Protein AF-A0A956KQA7-F1 (afdb_monomer_lite)

pLDDT: mean 82.13, std 17.45, range [34.44, 98.25]

Secondary structure (DSSP, 8-state):
----HHHHHHHHHHHHHHHHHHHHTT-SS----EEEE------TTSTTTTSPPPPHHHHHHHHHHHHHHHHHTT-EEEE--HHHHHHHHHHHT--THHHHHHHHHHHHT---TTSTTT--HHHHHHHHHHTT--GGGGTSPPPTTSPPTTTTS---BPTTHHHHHHHHHTTTPPPPPSS--TT---S--SHHHHHH--S--B-TTT-BB---HHHHHHHHHHHHHTT--S--SHHHHHHHHHHHHHHHHHS-S--PPPHHHHTT-----SS-TT-HHHHHHHS--EEEEEEEEE-GGGGGS-HHHHHHHHHHHHHHTT-EE-B-SSSS--B-EEESPPPPTT--EEEEEEEEEEE-TTHHHHHTT---HHHHHHHHHHHHHHHHHHPPTTEEEEEEEEPPTTS----

Structure (mmCIF, N/CA/C/O backbone):
data_AF-A0A956KQA7-F1
#
_entry.id   AF-A0A956KQA7-F1
#
loop_
_atom_site.group_PDB
_atom_site.id
_atom_site.type_symbol
_atom_site.label_atom_id
_atom_site.label_alt_id
_atom_site.label_comp_id
_atom_site.label_asym_id
_atom_site.label_entity_id
_atom_site.label_seq_id
_atom_site.pdbx_PDB_ins_code
_atom_site.Cartn_x
_atom_site.Cartn_y
_atom_site.Cartn_z
_atom_site.occupancy
_atom_site.B_iso_or_equiv
_atom_site.auth_seq_id
_atom_site.auth_comp_id
_atom_site.auth_asym_id
_atom_site.auth_atom_id
_atom_site.pdbx_PDB_model_num
ATOM 1 N N . PRO A 1 1 ? -8.146 -4.423 17.901 1.00 72.56 1 PRO A N 1
ATOM 2 C CA . PRO A 1 1 ? -9.489 -4.375 18.532 1.00 72.56 1 PRO A CA 1
ATOM 3 C C . PRO A 1 1 ? -9.505 -4.727 20.029 1.00 72.56 1 PRO A C 1
ATOM 5 O O . PRO A 1 1 ? -10.454 -4.359 20.702 1.00 72.56 1 PRO A O 1
ATOM 8 N N . THR A 1 2 ? -8.500 -5.437 20.550 1.00 85.25 2 THR A N 1
ATOM 9 C CA . THR A 1 2 ? -8.372 -5.767 21.984 1.00 85.25 2 THR A CA 1
ATOM 10 C C . THR A 1 2 ? -7.302 -4.929 22.685 1.00 85.25 2 THR A C 1
ATOM 12 O O . THR A 1 2 ? -6.801 -5.341 23.723 1.00 85.25 2 THR A O 1
ATOM 15 N N . GLU A 1 3 ? -6.893 -3.809 22.084 1.00 87.94 3 GLU A N 1
ATOM 16 C CA . GLU A 1 3 ? -5.834 -2.971 22.646 1.00 87.94 3 GLU A CA 1
ATOM 17 C C . GLU A 1 3 ? -6.302 -2.288 23.933 1.00 87.94 3 GLU A C 1
ATOM 19 O O . GLU A 1 3 ? -7.449 -1.851 24.048 1.00 87.94 3 GLU A O 1
ATOM 24 N N . THR A 1 4 ? -5.388 -2.187 24.884 1.00 90.12 4 THR A N 1
ATOM 25 C CA . THR A 1 4 ? -5.541 -1.472 26.147 1.00 90.12 4 THR A CA 1
ATOM 26 C C . THR A 1 4 ? -4.781 -0.146 26.105 1.00 90.12 4 THR A C 1
ATOM 28 O O . THR A 1 4 ? -3.947 0.086 25.229 1.00 90.12 4 THR A O 1
ATOM 31 N N . ASP A 1 5 ? -5.021 0.735 27.078 1.00 88.81 5 ASP A N 1
ATOM 32 C CA . ASP A 1 5 ? -4.252 1.982 27.200 1.00 88.81 5 ASP A CA 1
ATOM 33 C C . ASP A 1 5 ? -2.749 1.724 27.403 1.00 88.81 5 ASP A C 1
ATOM 35 O O . ASP A 1 5 ? -1.920 2.520 26.956 1.00 88.81 5 ASP A O 1
ATOM 39 N N . GLU A 1 6 ? -2.389 0.598 28.031 1.00 91.94 6 GLU A N 1
ATOM 40 C CA . GLU A 1 6 ? -1.001 0.157 28.184 1.00 91.94 6 GLU A CA 1
ATOM 41 C C . GLU A 1 6 ? -0.377 -0.212 26.833 1.00 91.94 6 GLU A C 1
ATOM 43 O O . GLU A 1 6 ? 0.731 0.238 26.537 1.00 91.94 6 GLU A O 1
ATOM 48 N N . ASP A 1 7 ? -1.108 -0.927 25.972 1.00 91.00 7 ASP A N 1
ATOM 49 C CA . ASP A 1 7 ? -0.652 -1.245 24.612 1.00 91.00 7 ASP A CA 1
ATOM 50 C C . ASP A 1 7 ? -0.412 0.033 23.799 1.00 91.00 7 ASP A C 1
ATOM 52 O O . ASP A 1 7 ? 0.628 0.193 23.150 1.00 91.00 7 ASP A O 1
ATOM 56 N N . VAL A 1 8 ? -1.346 0.989 23.881 1.00 91.94 8 VAL A N 1
ATOM 57 C CA . VAL A 1 8 ? -1.236 2.283 23.193 1.00 91.94 8 VAL A CA 1
ATOM 58 C C . VAL A 1 8 ? -0.026 3.067 23.717 1.00 91.94 8 VAL A C 1
ATOM 60 O O . VAL A 1 8 ? 0.767 3.593 22.931 1.00 91.94 8 VAL A O 1
ATOM 63 N N . ALA A 1 9 ? 0.174 3.116 25.036 1.00 92.69 9 ALA A N 1
ATOM 64 C CA . ALA A 1 9 ? 1.347 3.733 25.653 1.00 92.69 9 ALA A CA 1
ATOM 65 C C . ALA A 1 9 ? 2.661 3.048 25.219 1.00 92.69 9 ALA A C 1
ATOM 67 O O . ALA A 1 9 ? 3.662 3.724 24.933 1.00 92.69 9 ALA A O 1
ATOM 68 N N . GLY A 1 10 ? 2.637 1.719 25.090 1.00 93.69 10 GLY A N 1
ATOM 69 C CA . GLY A 1 10 ? 3.745 0.874 24.646 1.00 93.69 10 GLY A CA 1
ATOM 70 C C . GLY A 1 10 ? 4.315 1.265 23.280 1.00 93.69 10 GLY A C 1
ATOM 71 O O . GLY A 1 10 ? 5.526 1.156 23.057 1.00 93.69 10 GLY A O 1
ATOM 72 N N . ILE A 1 11 ? 3.491 1.821 22.383 1.00 94.19 11 ILE A N 1
ATOM 73 C CA . ILE A 1 11 ? 3.926 2.306 21.062 1.00 94.19 11 ILE A CA 1
ATOM 74 C C . ILE A 1 11 ? 4.980 3.419 21.204 1.00 94.19 11 ILE A C 1
ATOM 76 O O . ILE A 1 11 ? 6.038 3.392 20.563 1.00 94.19 11 ILE A O 1
ATOM 80 N N . VAL A 1 12 ? 4.726 4.401 22.073 1.00 95.31 12 VAL A N 1
ATOM 81 C CA . VAL A 1 12 ? 5.659 5.515 22.305 1.00 95.31 12 VAL A CA 1
ATOM 82 C C . VAL A 1 12 ? 6.848 5.072 23.151 1.00 95.31 12 VAL A C 1
ATOM 84 O O . VAL A 1 12 ? 7.975 5.497 22.875 1.00 95.31 12 VAL A O 1
ATOM 87 N N . GLU A 1 13 ? 6.631 4.197 24.135 1.00 94.44 13 GLU A N 1
ATOM 88 C CA . GLU A 1 13 ? 7.722 3.617 24.926 1.00 94.44 13 GLU A CA 1
ATOM 89 C C . GLU A 1 13 ? 8.711 2.852 24.044 1.00 94.44 13 GLU A C 1
ATOM 91 O O . GLU A 1 13 ? 9.920 3.039 24.178 1.00 94.44 13 GLU A O 1
ATOM 96 N N . THR A 1 14 ? 8.231 2.112 23.044 1.00 94.06 14 THR A N 1
ATOM 97 C CA . THR A 1 14 ? 9.089 1.457 22.045 1.00 94.06 14 THR A CA 1
ATOM 98 C C . THR A 1 14 ? 9.957 2.471 21.301 1.00 94.06 14 THR A C 1
ATOM 100 O O . THR A 1 14 ? 11.177 2.311 21.211 1.00 94.06 14 THR A O 1
ATOM 103 N N . GLY A 1 15 ? 9.373 3.581 20.840 1.00 93.94 15 GLY A N 1
ATOM 104 C CA . GLY A 1 15 ? 10.137 4.670 20.226 1.00 93.94 15 GLY A CA 1
ATOM 105 C C . GLY A 1 15 ? 11.164 5.300 21.179 1.00 93.94 15 GLY A C 1
ATOM 106 O O . GLY A 1 15 ? 12.279 5.640 20.766 1.00 93.94 15 GLY A O 1
ATOM 107 N N . ARG A 1 16 ? 10.826 5.422 22.471 1.00 93.38 16 ARG A N 1
ATOM 108 C CA . ARG A 1 16 ? 11.732 5.927 23.513 1.00 93.38 16 ARG A CA 1
ATOM 109 C C . ARG A 1 16 ? 12.911 4.979 23.720 1.00 93.38 16 ARG A C 1
ATOM 111 O O . ARG A 1 16 ? 14.044 5.458 23.796 1.00 93.38 16 ARG A O 1
ATOM 118 N N . MET A 1 17 ? 12.658 3.672 23.762 1.00 90.88 17 MET A N 1
ATOM 119 C CA . MET A 1 17 ? 13.682 2.631 23.881 1.00 90.88 17 MET A CA 1
ATOM 120 C C . MET A 1 17 ? 14.633 2.646 22.683 1.00 90.88 17 MET A C 1
ATOM 122 O O . MET A 1 17 ? 15.841 2.771 22.875 1.00 90.88 17 MET A O 1
ATOM 126 N N . VAL A 1 18 ? 14.110 2.662 21.450 1.00 91.00 18 VAL A N 1
ATOM 127 C CA . VAL A 1 18 ? 14.924 2.751 20.218 1.00 91.00 18 VAL A CA 1
ATOM 128 C C . VAL A 1 18 ? 15.819 3.988 20.232 1.00 91.00 18 VAL A C 1
ATOM 130 O O . VAL A 1 18 ? 17.002 3.930 19.895 1.00 91.00 18 VAL A O 1
ATOM 133 N N . ARG A 1 19 ? 15.288 5.130 20.675 1.00 88.88 19 ARG A N 1
ATOM 134 C CA . ARG A 1 19 ? 16.097 6.341 20.823 1.00 88.88 19 ARG A CA 1
ATOM 135 C C . ARG A 1 19 ? 17.137 6.233 21.943 1.00 88.88 19 ARG A C 1
ATOM 137 O O . ARG A 1 19 ? 18.190 6.863 21.845 1.00 88.88 19 ARG A O 1
ATOM 144 N N . GLY A 1 20 ? 16.857 5.467 22.994 1.00 88.69 20 GLY A N 1
ATOM 145 C CA . GLY A 1 20 ? 17.795 5.145 24.070 1.00 88.69 20 GLY A CA 1
ATOM 146 C C . GLY A 1 20 ? 19.042 4.422 23.560 1.00 88.69 20 GLY A C 1
ATOM 147 O O . GLY A 1 20 ? 20.150 4.825 23.918 1.00 88.69 20 GLY A O 1
ATOM 148 N N . VAL A 1 21 ? 18.876 3.482 22.623 1.00 89.06 21 VAL A N 1
ATOM 149 C CA . VAL A 1 21 ? 19.984 2.731 21.999 1.00 89.06 21 VAL A CA 1
ATOM 150 C C . VAL A 1 21 ? 21.024 3.663 21.370 1.00 89.06 21 VAL A C 1
ATOM 152 O O . VAL A 1 21 ? 22.222 3.412 21.459 1.00 89.06 21 VAL A O 1
ATOM 155 N N . ALA A 1 22 ? 20.621 4.803 20.800 1.00 85.62 22 ALA A N 1
ATOM 156 C CA . ALA A 1 22 ? 21.569 5.778 20.250 1.00 85.62 22 ALA A CA 1
ATOM 157 C C . ALA A 1 22 ? 22.556 6.330 21.300 1.00 85.62 22 ALA A C 1
ATOM 159 O O . ALA A 1 22 ? 23.712 6.612 20.975 1.00 85.62 22 ALA A O 1
ATOM 160 N N . ARG A 1 23 ? 22.115 6.466 22.560 1.00 82.06 23 ARG A N 1
ATOM 161 C CA . ARG A 1 23 ? 22.979 6.883 23.678 1.00 82.06 23 ARG A CA 1
ATOM 162 C C . ARG A 1 23 ? 23.947 5.775 24.060 1.00 82.06 23 ARG A C 1
ATOM 164 O O . ARG A 1 23 ? 25.122 6.046 24.283 1.00 82.06 23 ARG A O 1
ATOM 171 N N . GLU A 1 24 ? 23.466 4.537 24.092 1.00 85.62 24 GLU A N 1
ATOM 172 C CA . GLU A 1 24 ? 24.292 3.359 24.357 1.00 85.62 24 GLU A CA 1
ATOM 173 C C . GLU A 1 24 ? 25.359 3.199 23.272 1.00 85.62 24 GLU A C 1
ATOM 175 O O . GLU A 1 24 ? 26.526 2.982 23.581 1.00 85.62 24 GLU A O 1
ATOM 180 N N . LEU A 1 25 ? 25.009 3.417 22.003 1.00 86.56 25 LEU A N 1
ATOM 181 C CA . LEU A 1 25 ? 25.938 3.431 20.870 1.00 86.56 25 LEU A CA 1
ATOM 182 C C . LEU A 1 25 ? 26.885 4.643 20.841 1.00 86.56 25 LEU A C 1
ATOM 184 O O . LEU A 1 25 ? 27.784 4.666 20.005 1.00 86.56 25 LEU A O 1
ATOM 188 N N . LYS A 1 26 ? 26.723 5.620 21.746 1.00 86.38 26 LYS A N 1
ATOM 189 C CA . LYS A 1 26 ? 27.524 6.855 21.813 1.00 86.38 26 LYS A CA 1
ATOM 190 C C . LYS A 1 26 ? 27.589 7.599 20.472 1.00 86.38 26 LYS A C 1
ATOM 192 O O . LYS A 1 26 ? 28.642 8.104 20.091 1.00 86.38 26 LYS A O 1
ATOM 197 N N . LEU A 1 27 ? 26.469 7.656 19.747 1.00 83.50 27 LEU A N 1
ATOM 198 C CA . LEU A 1 27 ? 26.408 8.389 18.483 1.00 83.50 27 LEU A CA 1
ATOM 199 C C . LEU A 1 27 ? 26.666 9.884 18.721 1.00 83.50 27 LEU A C 1
ATOM 201 O O . LEU A 1 27 ? 26.098 10.476 19.638 1.00 83.50 27 LEU A O 1
ATOM 205 N N . GLU A 1 28 ? 27.475 10.508 17.862 1.00 85.31 28 GLU A N 1
ATOM 206 C CA . GLU A 1 28 ? 27.793 11.945 17.946 1.00 85.31 28 GLU A CA 1
ATOM 207 C C . GLU A 1 28 ? 26.545 12.832 17.834 1.00 85.31 28 GLU A C 1
ATOM 209 O O . GLU A 1 28 ? 26.484 13.927 18.393 1.00 85.31 28 GLU A O 1
ATOM 214 N N . ARG A 1 29 ? 25.530 12.356 17.104 1.00 86.50 29 ARG A N 1
ATOM 215 C CA . ARG A 1 29 ? 24.245 13.030 16.929 1.00 86.50 29 ARG A CA 1
ATOM 216 C C . ARG A 1 29 ? 23.109 12.086 17.274 1.00 86.50 29 ARG A C 1
ATOM 218 O O . ARG A 1 29 ? 23.065 10.946 16.816 1.00 86.50 29 ARG A O 1
ATOM 225 N N . MET A 1 30 ? 22.151 12.598 18.042 1.00 85.12 30 MET A N 1
ATOM 226 C CA . MET A 1 30 ? 20.933 11.860 18.351 1.00 85.12 30 MET A CA 1
ATOM 227 C C . MET A 1 30 ? 20.052 11.756 17.100 1.00 85.12 30 MET A C 1
ATOM 229 O O . MET A 1 30 ? 19.680 12.797 16.552 1.00 85.12 30 MET A O 1
ATOM 233 N N . PRO A 1 31 ? 19.667 10.543 16.673 1.00 87.69 31 PRO A N 1
ATOM 234 C CA . PRO A 1 31 ? 18.764 10.380 15.549 1.00 87.69 31 PRO A CA 1
ATOM 235 C C . PRO A 1 31 ? 17.361 10.877 15.906 1.00 87.69 31 PRO A C 1
ATOM 237 O O . PRO A 1 31 ? 16.909 10.801 17.057 1.00 87.69 31 PRO A O 1
ATOM 240 N N . THR A 1 32 ? 16.652 11.363 14.891 1.00 89.88 32 THR A N 1
ATOM 241 C CA . THR A 1 32 ? 15.215 11.615 14.979 1.00 89.88 32 THR A CA 1
ATOM 242 C C . THR A 1 32 ? 14.483 10.293 14.800 1.00 89.88 32 THR A C 1
ATOM 244 O O . THR A 1 32 ? 14.528 9.694 13.731 1.00 89.88 32 THR A O 1
ATOM 247 N N . VAL A 1 33 ? 13.798 9.844 15.847 1.00 93.56 33 VAL A N 1
ATOM 248 C CA . VAL A 1 33 ? 12.936 8.659 15.798 1.00 93.56 33 VAL A CA 1
ATOM 249 C C . VAL A 1 33 ? 11.502 9.139 15.620 1.00 93.56 33 VAL A C 1
ATOM 251 O O . VAL A 1 33 ? 11.040 9.979 16.394 1.00 93.56 33 VAL A O 1
ATOM 254 N N . THR A 1 34 ? 10.826 8.646 14.582 1.00 96.12 34 THR A N 1
ATOM 255 C CA . THR A 1 34 ? 9.421 8.961 14.294 1.00 96.12 34 THR A CA 1
ATOM 256 C C . THR A 1 34 ? 8.577 7.712 14.477 1.00 96.12 34 THR A C 1
ATOM 258 O O . THR A 1 34 ? 8.804 6.714 13.799 1.00 96.12 34 THR A O 1
ATOM 261 N N . VAL A 1 35 ? 7.600 7.787 15.372 1.00 95.50 35 VAL A N 1
ATOM 262 C CA . VAL A 1 35 ? 6.591 6.753 15.586 1.00 95.50 35 VAL A CA 1
ATOM 263 C C . VAL A 1 35 ? 5.418 7.055 14.657 1.00 95.50 35 VAL A C 1
ATOM 265 O O . VAL A 1 35 ? 4.889 8.166 14.677 1.00 95.50 35 VAL A O 1
ATOM 268 N N . SER A 1 36 ? 5.051 6.102 13.800 1.00 95.69 36 SER A N 1
ATOM 269 C CA . SER A 1 36 ? 3.899 6.233 12.898 1.00 95.69 36 SER A CA 1
ATOM 270 C C . SER A 1 36 ? 2.793 5.309 13.388 1.00 95.69 36 SER A C 1
ATOM 272 O O . SER A 1 36 ? 3.038 4.115 13.540 1.00 95.69 36 SER A O 1
ATOM 274 N N . VAL A 1 37 ? 1.618 5.866 13.674 1.00 94.06 37 VAL A N 1
ATOM 275 C CA . VAL A 1 37 ? 0.476 5.147 14.250 1.00 94.06 37 VAL A CA 1
ATOM 276 C C . VAL A 1 37 ? -0.743 5.352 13.363 1.00 94.06 37 VAL A C 1
ATOM 278 O O . VAL A 1 37 ? -1.061 6.484 12.998 1.00 94.06 37 VAL A O 1
ATOM 281 N N . SER A 1 38 ? -1.438 4.262 13.052 1.00 92.75 38 SER A N 1
ATOM 282 C CA . SER A 1 38 ? -2.687 4.276 12.292 1.00 92.75 38 SER A CA 1
ATOM 283 C C . SER A 1 38 ? -3.819 3.716 13.141 1.00 92.75 38 SER A C 1
ATOM 285 O O . SER A 1 38 ? -3.620 2.768 13.899 1.00 92.75 38 SER A O 1
ATOM 287 N N . GLN A 1 39 ? -5.001 4.314 13.019 1.00 93.25 39 GLN A N 1
ATOM 288 C CA . GLN A 1 39 ? -6.212 3.849 13.679 1.00 93.25 39 GLN A CA 1
ATOM 289 C C . GLN A 1 39 ? -6.636 2.492 13.105 1.00 93.25 39 GLN A C 1
ATOM 291 O O . GLN A 1 39 ? -6.442 2.204 11.921 1.00 93.25 39 GLN A O 1
ATOM 296 N N . HIS A 1 40 ? -7.247 1.652 13.938 1.00 94.69 40 HIS A N 1
ATOM 297 C CA . HIS A 1 40 ? -7.801 0.392 13.465 1.00 94.69 40 HIS A CA 1
ATOM 298 C C . HIS A 1 40 ? -9.038 0.636 12.591 1.00 94.69 40 HIS A C 1
ATOM 300 O O . HIS A 1 40 ? -10.084 1.045 13.090 1.00 94.69 40 HIS A O 1
ATOM 306 N N . VAL A 1 41 ? -8.928 0.323 11.298 1.00 95.75 41 VAL A N 1
ATOM 307 C CA . VAL A 1 41 ? -10.048 0.322 10.351 1.00 95.75 41 VAL A CA 1
ATOM 308 C C . VAL A 1 41 ? -10.330 -1.120 9.913 1.00 95.75 41 VAL A C 1
ATOM 310 O O . VAL A 1 41 ? -9.508 -1.701 9.198 1.00 95.75 41 VAL A O 1
ATOM 313 N N . PRO A 1 42 ? -11.466 -1.727 10.308 1.00 94.75 42 PRO A N 1
ATOM 314 C CA . PRO A 1 42 ? -11.861 -3.058 9.855 1.00 94.75 42 PRO A CA 1
ATOM 315 C C . PRO A 1 42 ? -11.946 -3.135 8.325 1.00 94.75 42 PRO A C 1
ATOM 317 O O . PRO A 1 42 ? -12.671 -2.366 7.692 1.00 94.75 42 PRO A O 1
ATOM 320 N N . LYS A 1 43 ? -11.215 -4.077 7.718 1.00 94.19 43 LYS A N 1
ATOM 321 C CA . LYS A 1 43 ? -11.174 -4.255 6.259 1.00 94.19 43 LYS A CA 1
ATOM 322 C C . LYS A 1 43 ? -11.828 -5.565 5.818 1.00 94.19 43 LYS A C 1
ATOM 324 O O . LYS A 1 43 ? -11.605 -6.585 6.478 1.00 94.19 43 LYS A O 1
ATOM 329 N N . PRO A 1 44 ? -12.568 -5.571 4.695 1.00 93.19 44 PRO A N 1
ATOM 330 C CA . PRO A 1 44 ? -13.048 -6.785 4.047 1.00 93.19 44 PRO A CA 1
ATOM 331 C C . PRO A 1 44 ? -11.956 -7.830 3.871 1.00 93.19 44 PRO A C 1
ATOM 333 O O . PRO A 1 44 ? -10.808 -7.491 3.592 1.00 93.19 44 PRO A O 1
ATOM 336 N N . HIS A 1 45 ? -12.332 -9.103 3.995 1.00 89.81 45 HIS A N 1
ATOM 337 C CA . HIS A 1 45 ? -11.447 -10.244 3.747 1.00 89.81 45 HIS A CA 1
ATOM 338 C C . HIS A 1 45 ? -10.202 -10.290 4.647 1.00 89.81 45 HIS A C 1
ATOM 340 O O . HIS A 1 45 ? -9.215 -10.944 4.319 1.00 89.81 45 HIS A O 1
ATOM 346 N N . THR A 1 46 ? -10.264 -9.640 5.809 1.00 90.19 46 THR A N 1
ATOM 347 C CA . THR A 1 46 ? -9.251 -9.745 6.863 1.00 90.19 46 THR A CA 1
ATOM 348 C C . THR A 1 46 ? -9.831 -10.440 8.095 1.00 90.19 46 THR A C 1
ATOM 350 O O . THR A 1 46 ? -11.051 -10.410 8.293 1.00 90.19 46 THR A O 1
ATOM 353 N N . PRO A 1 47 ? -8.998 -11.030 8.972 1.00 90.62 47 PRO A N 1
ATOM 354 C CA . PRO A 1 47 ? -9.478 -11.616 10.224 1.00 90.62 47 PRO A CA 1
ATOM 355 C C . PRO A 1 47 ? -10.245 -10.617 11.104 1.00 90.62 47 PRO A C 1
ATOM 357 O O . PRO A 1 47 ? -11.134 -11.001 11.850 1.00 90.62 47 PRO A O 1
ATOM 360 N N . PHE A 1 48 ? -9.962 -9.318 10.988 1.00 94.00 48 PHE A N 1
ATOM 361 C CA . PHE A 1 48 ? -10.620 -8.275 11.778 1.00 94.00 48 PHE A CA 1
ATOM 362 C C . PHE A 1 48 ? -11.832 -7.634 11.090 1.00 94.00 48 PHE A C 1
ATOM 364 O O . PHE A 1 48 ? -12.358 -6.649 11.594 1.00 94.00 48 PHE A O 1
ATOM 371 N N . GLN A 1 49 ? -12.329 -8.188 9.980 1.00 94.19 49 GLN A N 1
ATOM 372 C CA . GLN A 1 49 ? -13.478 -7.630 9.249 1.00 94.19 49 GLN A CA 1
ATOM 373 C C . GLN A 1 49 ? -14.770 -7.515 10.086 1.00 94.19 49 GLN A C 1
ATOM 375 O O . GLN A 1 49 ? -15.642 -6.704 9.777 1.00 94.19 49 GLN A O 1
ATOM 380 N N . TRP A 1 50 ? -14.892 -8.321 11.148 1.00 95.31 50 TRP A N 1
ATOM 381 C CA . TRP A 1 50 ? -16.021 -8.296 12.085 1.00 95.31 50 TRP A CA 1
ATOM 382 C C . TRP A 1 50 ? -15.823 -7.349 13.268 1.00 95.31 50 TRP A C 1
ATOM 384 O O . TRP A 1 50 ? -16.781 -7.076 13.987 1.00 95.31 50 TRP A O 1
ATOM 394 N N . ALA A 1 51 ? -14.600 -6.873 13.498 1.00 95.69 51 ALA A N 1
ATOM 395 C CA . ALA A 1 51 ? -14.295 -6.042 14.649 1.00 95.69 51 ALA A CA 1
ATOM 396 C C . ALA A 1 51 ? -14.969 -4.667 14.539 1.00 95.69 51 ALA A C 1
ATOM 398 O O . ALA A 1 51 ? -15.229 -4.173 13.440 1.00 95.69 51 ALA A O 1
ATOM 399 N N . ALA A 1 52 ? -15.255 -4.055 15.685 1.00 95.62 52 ALA A N 1
ATOM 400 C CA . ALA A 1 52 ? -15.625 -2.650 15.726 1.00 95.62 52 ALA A CA 1
ATOM 401 C C . ALA A 1 52 ? -14.409 -1.758 15.441 1.00 95.62 52 ALA A C 1
ATOM 403 O O . ALA A 1 52 ? -13.263 -2.139 15.692 1.00 95.62 52 ALA A O 1
ATOM 404 N N . MET A 1 53 ? -14.694 -0.560 14.948 1.00 95.94 53 MET A N 1
ATOM 405 C CA . MET A 1 53 ? -13.809 0.585 15.098 1.00 95.94 53 MET A CA 1
ATOM 406 C C . MET A 1 53 ? -14.207 1.315 16.381 1.00 95.94 53 MET A C 1
ATOM 408 O O . MET A 1 53 ? -15.399 1.414 16.679 1.00 95.94 53 MET A O 1
ATOM 412 N N . ASP A 1 54 ? -13.224 1.819 17.119 1.00 95.00 54 ASP A N 1
ATOM 413 C CA . ASP A 1 54 ? -13.474 2.644 18.300 1.00 95.00 54 ASP A CA 1
ATOM 414 C C . ASP A 1 54 ? -14.243 3.920 17.941 1.00 95.00 54 ASP A C 1
ATOM 416 O O . ASP A 1 54 ? -14.251 4.370 16.788 1.00 95.00 54 ASP A O 1
ATOM 420 N N . SER A 1 55 ? -14.889 4.523 18.939 1.00 94.75 55 SER A N 1
ATOM 421 C CA . SER A 1 55 ? -15.571 5.797 18.736 1.00 94.75 55 SER A CA 1
ATOM 422 C C . SER A 1 55 ? -14.568 6.897 18.360 1.00 94.75 55 SER A C 1
ATOM 424 O O . SER A 1 55 ? -13.384 6.833 18.701 1.00 94.75 55 SER A O 1
ATOM 426 N N . MET A 1 56 ? -15.033 7.939 17.664 1.00 95.19 56 MET A N 1
ATOM 427 C CA . MET A 1 56 ? -14.164 9.079 17.348 1.00 95.19 56 MET A CA 1
ATOM 428 C C . MET A 1 56 ? -13.605 9.734 18.621 1.00 95.19 56 MET A C 1
ATOM 430 O O . MET A 1 56 ? -12.441 10.122 18.633 1.00 95.19 56 MET A O 1
ATOM 434 N N . GLU A 1 57 ? -14.388 9.788 19.703 1.00 96.00 57 GLU A N 1
ATOM 435 C CA . GLU A 1 57 ? -13.963 10.333 20.999 1.00 96.00 57 GLU A CA 1
ATOM 436 C C . GLU A 1 57 ? -12.824 9.515 21.631 1.00 96.00 57 GLU A C 1
ATOM 438 O O . GLU A 1 57 ? -11.814 10.081 22.070 1.00 96.00 57 GLU A O 1
ATOM 443 N N . ASP A 1 58 ? -12.937 8.185 21.617 1.00 94.56 58 ASP A N 1
ATOM 444 C CA . ASP A 1 58 ? -11.892 7.292 22.129 1.00 94.56 58 ASP A CA 1
ATOM 445 C C . ASP A 1 58 ? -10.607 7.429 21.302 1.00 94.56 58 ASP A C 1
ATOM 447 O O . ASP A 1 58 ? -9.508 7.564 21.848 1.00 94.56 58 ASP A O 1
ATOM 451 N N . LEU A 1 59 ? -10.735 7.468 19.971 1.00 95.19 59 LEU A N 1
ATOM 452 C CA . LEU A 1 59 ? -9.601 7.646 19.064 1.00 95.19 59 LEU A CA 1
ATOM 453 C C . LEU A 1 59 ? -8.916 9.002 19.269 1.00 95.19 59 LEU A C 1
ATOM 455 O O . LEU A 1 59 ? -7.686 9.067 19.328 1.00 95.19 59 LEU A O 1
ATOM 459 N N . GLU A 1 60 ? -9.675 10.087 19.418 1.00 95.62 60 GLU A N 1
ATOM 460 C CA . GLU A 1 60 ? -9.129 11.414 19.716 1.00 95.62 60 GLU A CA 1
ATOM 461 C C . GLU A 1 60 ? -8.394 11.444 21.062 1.00 95.62 60 GLU A C 1
ATOM 463 O O . GLU A 1 60 ? -7.326 12.062 21.177 1.00 95.62 60 GLU A O 1
ATOM 468 N N . THR A 1 61 ? -8.929 10.749 22.068 1.00 95.50 61 THR A N 1
ATOM 469 C CA . THR A 1 61 ? -8.314 10.608 23.393 1.00 95.50 61 THR A CA 1
ATOM 470 C C . THR A 1 61 ? -6.981 9.865 23.304 1.00 95.50 61 THR A C 1
ATOM 472 O O . THR A 1 61 ? -5.953 10.382 23.760 1.00 95.50 61 THR A O 1
ATOM 475 N N . LYS A 1 62 ? -6.950 8.718 22.617 1.00 95.25 62 LYS A N 1
ATOM 476 C CA . LYS A 1 62 ? -5.728 7.932 22.376 1.00 95.25 62 LYS A CA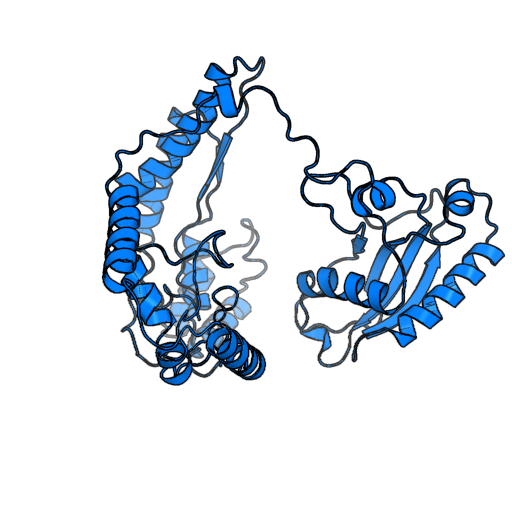 1
ATOM 477 C C . LYS A 1 62 ? -4.680 8.722 21.589 1.00 95.25 62 LYS A C 1
ATOM 479 O O . LYS A 1 62 ? -3.513 8.773 21.981 1.00 95.25 62 LYS A O 1
ATOM 484 N N . VAL A 1 63 ? -5.078 9.418 20.520 1.00 95.50 63 VAL A N 1
ATOM 485 C CA . VAL A 1 63 ? -4.175 10.271 19.722 1.00 95.50 63 VAL A CA 1
ATOM 486 C C . VAL A 1 63 ? -3.582 11.399 20.572 1.00 95.50 63 VAL A C 1
ATOM 488 O O . VAL A 1 63 ? -2.393 11.713 20.445 1.00 95.50 63 VAL A O 1
ATOM 491 N N . ARG A 1 64 ? -4.377 12.013 21.457 1.00 95.81 64 ARG A N 1
ATOM 492 C CA . ARG A 1 64 ? -3.904 13.054 22.382 1.00 95.81 64 ARG A CA 1
ATOM 493 C C . ARG A 1 64 ? -2.879 12.501 23.369 1.00 95.81 64 ARG A C 1
ATOM 495 O O . ARG A 1 64 ? -1.813 13.099 23.516 1.00 95.81 64 ARG A O 1
ATOM 502 N N . MET A 1 65 ? -3.162 11.342 23.964 1.00 95.56 65 MET A N 1
ATOM 503 C CA . MET A 1 65 ? -2.240 10.640 24.856 1.00 95.56 65 MET A CA 1
ATOM 504 C C . MET A 1 65 ? -0.900 10.355 24.161 1.00 95.56 65 MET A C 1
ATOM 506 O O . MET A 1 65 ? 0.153 10.761 24.658 1.00 95.56 65 MET A O 1
ATOM 510 N N . LEU A 1 66 ? -0.932 9.754 22.966 1.00 96.50 66 LEU A N 1
ATOM 511 C CA . LEU A 1 66 ? 0.263 9.464 22.166 1.00 96.50 66 LEU A CA 1
ATOM 512 C C . LEU A 1 66 ? 1.072 10.729 21.857 1.00 96.50 66 LEU A C 1
ATOM 514 O O . LEU A 1 66 ? 2.301 10.724 21.952 1.00 96.50 66 LEU A O 1
ATOM 518 N N . ARG A 1 67 ? 0.401 11.833 21.507 1.00 96.50 67 ARG A N 1
ATOM 519 C CA . ARG A 1 67 ? 1.052 13.115 21.196 1.00 96.50 67 ARG A CA 1
ATOM 520 C C . ARG A 1 67 ? 1.773 13.697 22.409 1.00 96.50 67 ARG A C 1
ATOM 522 O O . ARG A 1 67 ? 2.918 14.140 22.280 1.00 96.50 67 ARG A O 1
ATOM 529 N N . ASP A 1 68 ? 1.142 13.660 23.578 1.00 96.69 68 ASP A N 1
ATOM 530 C CA . ASP A 1 68 ? 1.741 14.142 24.823 1.00 96.69 68 ASP A CA 1
ATOM 531 C C . ASP A 1 68 ? 2.938 13.287 25.244 1.00 96.69 68 ASP A C 1
ATOM 533 O O . ASP A 1 68 ? 3.999 13.826 25.586 1.00 96.69 68 ASP A O 1
ATOM 537 N N . MET A 1 69 ? 2.811 11.962 25.160 1.00 96.75 69 MET A N 1
ATOM 538 C CA . MET A 1 69 ? 3.907 11.039 25.444 1.00 96.75 69 MET A CA 1
ATOM 539 C C . MET A 1 69 ? 5.073 11.231 24.466 1.00 96.75 69 MET A C 1
ATOM 541 O O . MET A 1 69 ? 6.219 11.381 24.898 1.00 96.75 69 MET A O 1
ATOM 545 N N . ALA A 1 70 ? 4.806 11.307 23.158 1.00 96.38 70 ALA A N 1
ATOM 546 C CA . ALA A 1 70 ? 5.835 11.483 22.134 1.00 96.38 70 ALA A CA 1
ATOM 547 C C . ALA A 1 70 ? 6.586 12.811 22.308 1.00 96.38 70 ALA A C 1
ATOM 549 O O . ALA A 1 70 ? 7.815 12.850 22.194 1.00 96.38 70 ALA A O 1
ATOM 550 N N . LYS A 1 71 ? 5.879 13.891 22.674 1.00 95.88 71 LYS A N 1
ATOM 551 C CA . LYS A 1 71 ? 6.487 15.190 22.996 1.00 95.88 71 LYS A CA 1
ATOM 552 C C . LYS A 1 71 ? 7.438 15.087 24.190 1.00 95.88 71 LYS A C 1
ATOM 554 O O . LYS A 1 71 ? 8.569 15.570 24.103 1.00 95.88 71 LYS A O 1
ATOM 559 N N . ARG A 1 72 ? 7.025 14.428 25.282 1.00 94.94 72 ARG A N 1
ATOM 560 C CA . ARG A 1 72 ? 7.876 14.197 26.470 1.00 94.94 72 ARG A CA 1
ATOM 561 C C . ARG A 1 72 ? 9.093 13.334 26.132 1.00 94.94 72 ARG A C 1
ATOM 563 O O . ARG A 1 72 ? 10.211 13.657 26.532 1.00 94.94 72 ARG A O 1
ATOM 570 N N . ALA A 1 73 ? 8.893 12.297 25.322 1.00 93.06 73 ALA A N 1
ATOM 571 C CA . ALA A 1 73 ? 9.947 11.420 24.825 1.00 93.06 73 ALA A CA 1
ATOM 572 C C . ALA A 1 73 ? 10.802 12.060 23.715 1.00 93.06 73 ALA A C 1
ATOM 574 O O . ALA A 1 73 ? 11.788 11.455 23.285 1.00 93.06 73 ALA A O 1
ATOM 575 N N . LYS A 1 74 ? 10.481 13.290 23.271 1.00 93.81 74 LYS A N 1
ATOM 576 C CA . LYS A 1 74 ? 11.155 14.022 22.184 1.00 93.81 74 LYS A CA 1
ATOM 577 C C . LYS A 1 74 ? 11.262 13.154 20.911 1.00 93.81 74 LYS A C 1
ATOM 579 O O . LYS A 1 74 ? 12.356 13.015 20.359 1.00 93.81 74 LYS A O 1
ATOM 584 N N . LEU A 1 75 ? 10.155 12.531 20.517 1.00 95.62 75 LEU A N 1
ATOM 585 C CA . LEU A 1 75 ? 9.996 11.713 19.312 1.00 95.62 75 LEU A CA 1
ATOM 586 C C . LEU A 1 75 ? 9.122 12.458 18.297 1.00 95.62 75 LEU A C 1
ATOM 588 O O . LEU A 1 75 ? 8.286 13.279 18.675 1.00 95.62 75 LEU A O 1
ATOM 592 N N . GLY A 1 76 ? 9.300 12.162 17.011 1.00 95.75 76 GLY A N 1
ATOM 593 C CA . GLY A 1 76 ? 8.304 12.510 16.001 1.00 95.75 76 GLY A CA 1
ATOM 594 C C . GLY A 1 76 ? 7.096 11.585 16.130 1.00 95.75 76 GLY A C 1
ATOM 595 O O . GLY A 1 76 ? 7.267 10.396 16.390 1.00 95.75 76 GLY A O 1
ATOM 596 N N . LEU A 1 77 ? 5.890 12.110 15.927 1.00 96.25 77 LEU A N 1
ATOM 597 C CA . LEU A 1 77 ? 4.666 11.315 15.852 1.00 96.25 77 LEU A CA 1
ATOM 598 C C . LEU A 1 77 ? 3.957 11.628 14.535 1.00 96.25 77 LEU A C 1
ATOM 600 O O . LEU A 1 77 ? 3.716 12.797 14.229 1.00 96.25 77 LEU A O 1
ATOM 604 N N . LYS A 1 78 ? 3.623 10.588 13.775 1.00 95.31 78 LYS A N 1
ATOM 605 C CA . LYS A 1 78 ? 2.762 10.667 12.593 1.00 95.31 78 LYS A CA 1
ATOM 606 C C . LYS A 1 78 ? 1.497 9.861 12.861 1.00 95.31 78 LYS A C 1
ATOM 608 O O . LYS A 1 78 ? 1.596 8.682 13.183 1.00 95.31 78 LYS A O 1
ATOM 613 N N . THR A 1 79 ? 0.340 10.499 12.735 1.00 93.19 79 THR A N 1
ATOM 614 C CA . THR A 1 79 ? -0.980 9.862 12.850 1.00 93.19 79 THR A CA 1
ATOM 615 C C . THR A 1 79 ? -1.875 10.343 11.717 1.00 93.19 79 THR A C 1
ATOM 617 O O . THR A 1 79 ? -1.619 11.410 11.155 1.00 93.19 79 THR A O 1
ATOM 620 N N . HIS A 1 80 ? -2.928 9.589 11.411 1.00 88.50 80 HIS A N 1
ATOM 621 C CA . HIS A 1 80 ? -3.966 10.026 10.476 1.00 88.50 80 HIS A CA 1
ATOM 622 C C . HIS A 1 80 ? -5.042 10.845 11.193 1.00 88.50 80 HIS A C 1
ATOM 624 O O . HIS A 1 80 ? -5.137 10.818 12.428 1.00 88.50 80 HIS A O 1
ATOM 630 N N . ASP A 1 81 ? -5.830 11.589 10.423 1.00 92.12 81 ASP A N 1
ATOM 631 C CA . ASP A 1 81 ? -7.007 12.280 10.935 1.00 92.12 81 ASP A CA 1
ATOM 632 C C . ASP A 1 81 ? -8.087 11.262 11.353 1.00 92.12 81 ASP A C 1
ATOM 634 O O . ASP A 1 81 ? -8.299 10.241 10.691 1.00 92.12 81 ASP A O 1
ATOM 638 N N . VAL A 1 82 ? -8.735 11.504 12.497 1.00 95.38 82 VAL A N 1
ATOM 639 C CA . VAL A 1 82 ? -9.732 10.577 13.061 1.00 95.38 82 VAL A CA 1
ATOM 640 C C . VAL A 1 82 ? -10.988 10.529 12.192 1.00 95.38 82 VAL A C 1
ATOM 642 O O . VAL A 1 82 ? -11.553 9.452 12.011 1.00 95.38 82 VAL A O 1
ATOM 645 N N . ARG A 1 83 ? -11.399 11.664 11.618 1.00 95.50 83 ARG A N 1
ATOM 646 C CA . ARG A 1 83 ? -12.610 11.781 10.798 1.00 95.50 83 ARG A CA 1
ATOM 647 C C . ARG A 1 83 ? -12.408 11.121 9.440 1.00 95.50 83 ARG A C 1
ATOM 649 O O . ARG A 1 83 ? -13.284 10.390 8.988 1.00 95.50 83 ARG A O 1
ATOM 656 N N . GLU A 1 84 ? -11.232 11.301 8.836 1.00 94.19 84 GLU A N 1
ATOM 657 C CA . GLU A 1 84 ? -10.844 10.569 7.621 1.00 94.19 84 GLU A CA 1
ATOM 658 C C . GLU A 1 84 ? -10.854 9.052 7.865 1.00 94.19 84 GLU A C 1
ATOM 660 O O . GLU A 1 84 ? -11.471 8.308 7.107 1.00 94.19 84 GLU A O 1
ATOM 665 N N . SER A 1 85 ? -10.241 8.593 8.964 1.00 94.94 85 SER A N 1
ATOM 666 C CA . SER A 1 85 ? -10.201 7.165 9.323 1.00 94.94 85 SER A CA 1
ATOM 667 C C . SER A 1 85 ? -11.600 6.597 9.583 1.00 94.94 85 SER A C 1
ATOM 669 O O . SER A 1 85 ? -11.894 5.449 9.245 1.00 94.94 85 SER A O 1
ATOM 671 N N . TRP A 1 86 ? -12.477 7.396 10.195 1.00 96.75 86 TRP A N 1
ATOM 672 C CA . TRP A 1 86 ? -13.869 7.029 10.426 1.00 96.75 86 TRP A CA 1
ATOM 673 C C . TRP A 1 86 ? -14.604 6.859 9.096 1.00 96.75 86 TRP A C 1
ATOM 675 O O . TRP A 1 86 ? -15.178 5.800 8.853 1.00 96.75 86 TRP A O 1
ATOM 685 N N . LEU A 1 87 ? -14.494 7.826 8.181 1.00 96.31 87 LEU A N 1
ATOM 686 C CA . LEU A 1 87 ? -15.082 7.735 6.842 1.00 96.31 87 LEU A CA 1
ATOM 687 C C . LEU A 1 87 ? -14.522 6.541 6.047 1.00 96.31 87 LEU A C 1
ATOM 689 O O . LEU A 1 87 ? -15.266 5.823 5.374 1.00 96.31 87 LEU A O 1
ATOM 693 N N . GLU A 1 88 ? -13.222 6.273 6.178 1.00 95.75 88 GLU A N 1
ATOM 694 C CA . GLU A 1 88 ? -12.563 5.105 5.596 1.00 95.75 88 GLU A CA 1
ATOM 695 C C . GLU A 1 88 ? -13.175 3.791 6.106 1.00 95.75 88 GLU A C 1
ATOM 697 O O . GLU A 1 88 ? -13.323 2.844 5.333 1.00 95.75 88 GLU A O 1
ATOM 702 N N . CYS A 1 89 ? -13.568 3.720 7.381 1.00 96.81 89 CYS A N 1
ATOM 703 C CA . CYS A 1 89 ? -14.251 2.561 7.956 1.00 96.81 89 CYS A CA 1
ATOM 704 C C . CYS A 1 89 ? -15.637 2.338 7.354 1.00 96.81 89 CYS A C 1
ATOM 706 O O . CYS A 1 89 ? -15.959 1.199 6.995 1.00 96.81 89 CYS A O 1
ATOM 708 N N . LEU A 1 90 ? -16.416 3.412 7.170 1.00 97.31 90 LEU A N 1
ATOM 709 C CA . LEU A 1 90 ? -17.720 3.335 6.511 1.00 97.31 90 LEU A CA 1
ATOM 710 C C . LEU A 1 90 ? -17.568 2.706 5.124 1.00 97.31 90 LEU A C 1
ATOM 712 O O . LEU A 1 90 ? -18.186 1.680 4.842 1.00 97.31 90 LEU A O 1
ATOM 716 N N . PHE A 1 91 ? -16.699 3.268 4.281 1.00 96.38 91 PHE A N 1
ATOM 717 C CA . PHE A 1 91 ? -16.527 2.793 2.907 1.00 96.38 91 PHE A CA 1
ATOM 718 C C . PHE A 1 91 ? -15.817 1.446 2.805 1.00 96.38 91 PHE A C 1
ATOM 720 O O . PHE A 1 91 ? -16.174 0.643 1.943 1.00 96.38 91 PHE A O 1
ATOM 727 N N . ALA A 1 92 ? -14.870 1.144 3.698 1.00 95.12 92 ALA A N 1
ATOM 728 C CA . ALA A 1 92 ? -14.254 -0.177 3.755 1.00 95.12 92 ALA A CA 1
ATOM 729 C C . ALA A 1 92 ? -15.297 -1.260 4.026 1.00 95.12 92 ALA A C 1
ATOM 731 O O . ALA A 1 92 ? -15.233 -2.326 3.423 1.00 95.12 92 ALA A O 1
ATOM 732 N N . ARG A 1 93 ? -16.276 -0.984 4.894 1.00 95.19 93 ARG A N 1
ATOM 733 C CA . ARG A 1 93 ? -17.363 -1.918 5.208 1.00 95.19 93 ARG A CA 1
ATOM 734 C C . ARG A 1 93 ? -18.663 -1.638 4.456 1.00 95.19 93 ARG A C 1
ATOM 736 O O . ARG A 1 93 ? -19.717 -2.159 4.829 1.00 95.19 93 ARG A O 1
ATOM 743 N N . GLY A 1 94 ? -18.586 -0.835 3.403 1.00 93.75 94 GLY A N 1
ATOM 744 C CA . GLY A 1 94 ? -19.746 -0.310 2.713 1.00 93.75 94 GLY A CA 1
ATOM 745 C C . GLY A 1 94 ? -20.598 -1.377 2.044 1.00 93.75 94 GLY A C 1
ATOM 746 O O . GLY A 1 94 ? -20.103 -2.378 1.523 1.00 93.75 94 GLY A O 1
ATOM 747 N N . ASP A 1 95 ? -21.904 -1.130 2.028 1.00 93.88 95 ASP A N 1
ATOM 748 C CA . ASP A 1 95 ? -22.846 -1.830 1.163 1.00 93.88 95 ASP A CA 1
ATOM 749 C C . ASP A 1 95 ? -23.382 -0.882 0.078 1.00 93.88 95 ASP A C 1
ATOM 751 O O . ASP A 1 95 ? -22.942 0.263 -0.042 1.00 93.88 95 ASP A O 1
ATOM 755 N N . ARG A 1 96 ? -24.330 -1.355 -0.741 1.00 94.38 96 ARG A N 1
ATOM 756 C CA . ARG A 1 96 ? -24.889 -0.569 -1.854 1.00 94.38 96 ARG A CA 1
ATOM 757 C C . ARG A 1 96 ? -25.435 0.802 -1.431 1.00 94.38 96 ARG A C 1
ATOM 759 O O . ARG A 1 96 ? -25.400 1.711 -2.248 1.00 94.38 96 ARG A O 1
ATOM 766 N N . ARG A 1 97 ? -25.886 0.971 -0.182 1.00 96.00 97 ARG A N 1
ATOM 767 C CA . ARG A 1 97 ? -26.429 2.239 0.335 1.00 96.00 97 ARG A CA 1
ATOM 768 C C . ARG A 1 97 ? -25.383 3.347 0.384 1.00 96.00 97 ARG A C 1
ATOM 770 O O . ARG A 1 97 ? -25.715 4.502 0.153 1.00 96.00 97 ARG A O 1
ATOM 777 N N . LEU A 1 98 ? -24.117 3.010 0.647 1.00 97.50 98 LEU A N 1
ATOM 778 C CA . LEU A 1 98 ? -23.043 4.007 0.621 1.00 97.50 98 LEU A CA 1
ATOM 779 C C . LEU A 1 98 ? -22.725 4.498 -0.795 1.00 97.50 98 LEU A C 1
ATOM 781 O O . LEU A 1 98 ? -22.078 5.531 -0.934 1.00 97.50 98 LEU A O 1
ATOM 785 N N . GLY A 1 99 ? -23.209 3.814 -1.838 1.00 96.88 99 GLY A N 1
ATOM 786 C CA . GLY A 1 99 ? -23.171 4.336 -3.203 1.00 96.88 99 GLY A CA 1
ATOM 787 C C . GLY A 1 99 ? -23.960 5.640 -3.337 1.00 96.88 99 GLY A C 1
ATOM 788 O O . GLY A 1 99 ? -23.433 6.613 -3.871 1.00 96.88 99 GLY A O 1
ATOM 789 N N . ASP A 1 100 ? -25.171 5.686 -2.775 1.00 97.75 100 ASP A N 1
ATOM 790 C CA . ASP A 1 100 ? -26.019 6.885 -2.796 1.00 97.75 100 ASP A CA 1
ATOM 791 C C . ASP A 1 100 ? -25.403 8.019 -1.961 1.00 97.75 100 ASP A C 1
ATOM 793 O O . ASP A 1 100 ? -25.423 9.176 -2.376 1.00 97.75 100 ASP A O 1
ATOM 797 N N . VAL A 1 101 ? -24.790 7.684 -0.817 1.00 98.19 101 VAL A N 1
ATOM 798 C CA . VAL A 1 101 ? -24.069 8.645 0.039 1.00 98.19 101 VAL A CA 1
ATOM 799 C C . VAL A 1 101 ? -22.874 9.245 -0.702 1.00 98.19 101 VAL A C 1
ATOM 801 O O . VAL A 1 101 ? -22.700 10.462 -0.709 1.00 98.19 101 VAL A O 1
ATOM 804 N N . LEU A 1 102 ? -22.071 8.406 -1.365 1.00 97.00 102 LEU A N 1
ATOM 805 C CA . LEU A 1 102 ? -20.926 8.848 -2.161 1.00 97.00 102 LEU A CA 1
ATOM 806 C C . LEU A 1 102 ? -21.362 9.789 -3.287 1.00 97.00 102 LEU A C 1
ATOM 808 O O . LEU A 1 102 ? -20.747 10.834 -3.499 1.00 97.00 102 LEU A O 1
ATOM 812 N N . GLU A 1 103 ? -22.435 9.439 -3.998 1.00 97.56 103 GLU A N 1
ATOM 813 C CA . GLU A 1 103 ? -22.987 10.292 -5.045 1.00 97.56 103 GLU A CA 1
ATOM 814 C C . GLU A 1 103 ? -23.532 11.613 -4.480 1.00 97.56 103 GLU A C 1
ATOM 816 O O . GLU A 1 103 ? -23.298 12.672 -5.068 1.00 97.56 103 GLU A O 1
ATOM 821 N N . ALA A 1 104 ? -24.232 11.581 -3.344 1.00 97.88 104 ALA A N 1
ATOM 822 C CA . ALA A 1 104 ? -24.769 12.771 -2.695 1.00 97.88 104 ALA A CA 1
ATOM 823 C C . ALA A 1 104 ? -23.655 13.731 -2.251 1.00 97.88 104 ALA A C 1
ATOM 825 O O . ALA A 1 104 ? -23.712 14.911 -2.606 1.00 97.88 104 ALA A O 1
ATOM 826 N N . ALA A 1 105 ? -22.618 13.230 -1.571 1.00 97.44 105 ALA A N 1
ATOM 827 C CA . ALA A 1 105 ? -21.448 14.015 -1.169 1.00 97.44 105 ALA A CA 1
ATOM 828 C C . ALA A 1 105 ? -20.719 14.594 -2.393 1.00 97.44 105 ALA A C 1
ATOM 830 O O . ALA A 1 105 ? -20.408 15.788 -2.447 1.00 97.44 105 ALA A O 1
ATOM 831 N N . TYR A 1 106 ? -20.539 13.787 -3.447 1.00 96.50 106 TYR A N 1
ATOM 832 C CA . TYR A 1 106 ? -19.975 14.256 -4.711 1.00 96.50 106 TYR A CA 1
ATOM 833 C C . TYR A 1 106 ? -20.823 15.384 -5.325 1.00 96.50 106 TYR A C 1
ATOM 835 O O . TYR A 1 106 ? -20.294 16.411 -5.753 1.00 96.50 106 TYR A O 1
ATOM 843 N N . ARG A 1 107 ? -22.148 15.257 -5.375 1.00 96.81 107 ARG A N 1
ATOM 844 C CA . ARG A 1 107 ? -23.014 16.322 -5.909 1.00 96.81 107 ARG A CA 1
ATOM 845 C C . ARG A 1 107 ? -23.020 17.575 -5.027 1.00 96.81 107 ARG A C 1
ATOM 847 O O . ARG A 1 107 ? -23.216 18.663 -5.559 1.00 96.81 107 ARG A O 1
ATOM 854 N N . ALA A 1 108 ? -22.785 17.426 -3.725 1.00 96.19 108 ALA A N 1
ATOM 855 C CA . ALA A 1 108 ? -22.689 18.527 -2.769 1.00 96.19 108 ALA A CA 1
ATOM 856 C C . ALA A 1 108 ? -21.336 19.263 -2.809 1.00 96.19 108 ALA A C 1
ATOM 858 O O . ALA A 1 108 ? -21.247 20.391 -2.341 1.00 96.19 108 ALA A O 1
ATOM 859 N N . GLY A 1 109 ? -20.311 18.667 -3.429 1.00 95.56 109 GLY A N 1
ATOM 860 C CA . GLY A 1 109 ? -19.032 19.330 -3.698 1.00 95.56 109 GLY A CA 1
ATOM 861 C C . GLY A 1 109 ? -17.793 18.613 -3.166 1.00 95.56 109 GLY A C 1
ATOM 862 O O . GLY A 1 109 ? -16.695 19.078 -3.456 1.00 95.56 109 GLY A O 1
ATOM 863 N N . ALA A 1 110 ? -17.935 17.475 -2.475 1.00 94.44 110 ALA A N 1
ATOM 864 C CA . ALA A 1 110 ? -16.802 16.718 -1.932 1.00 94.44 110 ALA A CA 1
ATOM 865 C C . ALA A 1 110 ? -15.841 16.282 -3.055 1.00 94.44 110 ALA A C 1
ATOM 867 O O . ALA A 1 110 ? -16.206 15.510 -3.950 1.00 94.44 110 ALA A O 1
ATOM 868 N N . ARG A 1 111 ? -14.631 16.843 -3.085 1.00 92.00 111 ARG A N 1
ATOM 869 C CA . ARG A 1 111 ? -13.597 16.581 -4.099 1.00 92.00 111 ARG A CA 1
ATOM 870 C C . ARG A 1 111 ? -12.238 16.640 -3.433 1.00 92.00 111 ARG A C 1
ATOM 872 O O . ARG A 1 111 ? -11.993 17.520 -2.623 1.00 92.00 111 ARG A O 1
ATOM 879 N N . PHE A 1 112 ? -11.327 15.781 -3.885 1.00 88.62 112 PHE A N 1
ATOM 880 C CA . PHE A 1 112 ? -9.940 15.770 -3.414 1.00 88.62 112 PHE A CA 1
ATOM 881 C C . PHE A 1 112 ? -9.810 15.585 -1.890 1.00 88.62 112 PHE A C 1
ATOM 883 O O . PHE A 1 112 ? -8.833 16.040 -1.311 1.00 88.62 112 PHE A O 1
ATOM 890 N N . ASP A 1 113 ? -10.734 14.849 -1.260 1.00 87.06 113 ASP A N 1
ATOM 891 C CA . ASP A 1 113 ? -10.767 14.596 0.194 1.00 87.06 113 ASP A CA 1
ATOM 892 C C . ASP A 1 113 ? -9.512 13.902 0.756 1.00 87.06 113 ASP A C 1
ATOM 894 O O . ASP A 1 113 ? -9.307 13.872 1.961 1.00 87.06 113 ASP A O 1
ATOM 898 N N . GLY A 1 114 ? -8.639 13.359 -0.101 1.00 82.56 114 GLY A N 1
ATOM 899 C CA . GLY A 1 114 ? -7.327 12.857 0.322 1.00 82.56 114 GLY A CA 1
ATOM 900 C C . GLY A 1 114 ? -6.312 13.960 0.649 1.00 82.56 114 GLY A C 1
ATOM 901 O O . GLY A 1 114 ? -5.198 13.654 1.075 1.00 82.56 114 GLY A O 1
ATOM 902 N N . TRP A 1 115 ? -6.638 15.226 0.379 1.00 85.44 115 TRP A N 1
ATOM 903 C CA . TRP A 1 115 ? -5.819 16.390 0.706 1.00 85.44 115 TRP A CA 1
ATOM 904 C C . TRP A 1 115 ? -6.508 17.164 1.821 1.00 85.44 115 TRP A C 1
ATOM 906 O O . TRP A 1 115 ? -7.661 17.576 1.689 1.00 85.44 115 TRP A O 1
ATOM 916 N N . LYS A 1 116 ? -5.782 17.389 2.916 1.00 83.38 116 LYS A N 1
ATOM 917 C CA . LYS A 1 116 ? -6.334 17.946 4.154 1.00 83.38 116 LYS A CA 1
ATOM 918 C C . LYS A 1 116 ? -7.030 19.297 3.955 1.00 83.38 116 LYS A C 1
ATOM 920 O O . LYS A 1 116 ? -7.977 19.608 4.664 1.00 83.38 116 LYS A O 1
ATOM 925 N N . GLU A 1 117 ? -6.562 20.109 3.011 1.00 87.88 117 GLU A N 1
ATOM 926 C CA . GLU A 1 117 ? -7.121 21.431 2.706 1.00 87.88 117 GLU A CA 1
ATOM 927 C C . GLU A 1 117 ? -8.476 21.372 1.982 1.00 87.88 117 GLU A C 1
ATOM 929 O O . GLU A 1 117 ? -9.166 22.387 1.900 1.00 87.88 117 GLU A O 1
ATOM 934 N N . HIS A 1 118 ? -8.842 20.208 1.443 1.00 90.12 118 HIS A N 1
ATOM 935 C CA . HIS A 1 118 ? -10.071 19.988 0.682 1.00 90.12 118 HIS A CA 1
ATOM 936 C C . HIS A 1 118 ? -1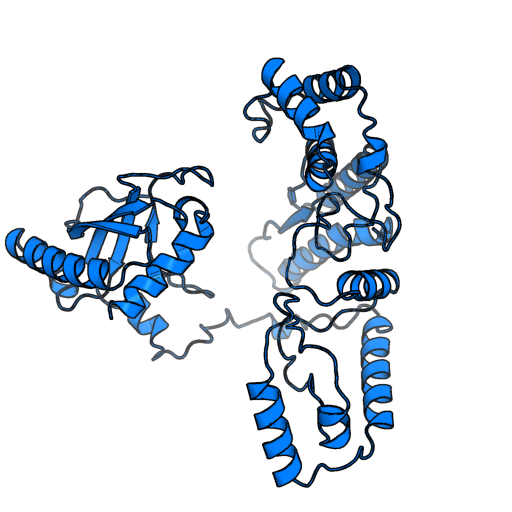1.077 19.083 1.394 1.00 90.12 118 HIS A C 1
ATOM 938 O O . HIS A 1 118 ? -12.238 19.060 0.997 1.00 90.12 118 HIS A O 1
ATOM 944 N N . PHE A 1 119 ? -10.649 18.359 2.430 1.00 93.75 119 PHE A N 1
ATOM 945 C CA . PHE A 1 119 ? -11.525 17.483 3.192 1.00 93.75 119 PHE A CA 1
ATOM 946 C C . PHE A 1 119 ? -12.553 18.286 4.000 1.00 93.75 119 PHE A C 1
ATOM 948 O O . PHE A 1 119 ? -12.199 19.028 4.920 1.00 93.75 119 PHE A O 1
ATOM 955 N N . ASP A 1 120 ? -13.831 18.099 3.671 1.00 94.00 120 ASP A N 1
ATOM 956 C CA . ASP A 1 120 ? -14.963 18.701 4.376 1.00 94.00 120 ASP A CA 1
ATOM 957 C C . ASP A 1 120 ? -15.844 17.604 4.975 1.00 94.00 120 ASP A C 1
ATOM 959 O O . ASP A 1 120 ? -16.606 16.930 4.282 1.00 94.00 120 ASP A O 1
ATOM 963 N N . PHE A 1 121 ? -15.714 17.413 6.287 1.00 95.56 121 PHE A N 1
ATOM 964 C CA . PHE A 1 121 ? -16.421 16.363 7.010 1.00 95.56 121 PHE A CA 1
ATOM 965 C C . PHE A 1 121 ? -17.938 16.589 7.071 1.00 95.56 121 PHE A C 1
ATOM 967 O O . PHE A 1 121 ? -18.692 15.617 7.058 1.00 95.56 121 PHE A O 1
ATOM 974 N N . GLU A 1 122 ? -18.393 17.844 7.089 1.00 96.62 122 GLU A N 1
ATOM 975 C CA . GLU A 1 122 ? -19.819 18.167 7.219 1.00 96.62 122 GLU A CA 1
ATOM 976 C C . GLU A 1 122 ? -20.591 17.738 5.966 1.00 96.62 122 GLU A C 1
ATOM 978 O O . GLU A 1 122 ? -21.671 17.162 6.077 1.00 96.62 122 GLU A O 1
ATOM 983 N N . LEU A 1 123 ? -19.988 17.873 4.775 1.00 96.38 123 LEU A N 1
ATOM 984 C CA . LEU A 1 123 ? -20.578 17.367 3.527 1.00 96.38 123 LEU A CA 1
ATOM 985 C C . LEU A 1 123 ? -20.884 15.863 3.581 1.00 96.38 123 LEU A C 1
ATOM 987 O O . LEU A 1 123 ? -21.856 15.403 2.975 1.00 96.38 123 LEU A O 1
ATOM 991 N N . TRP A 1 124 ? -20.061 15.088 4.289 1.00 97.62 124 TRP A N 1
ATOM 992 C CA . TRP A 1 124 ? -20.269 13.652 4.454 1.00 97.62 124 TRP A CA 1
ATOM 993 C C . TRP A 1 124 ? -21.377 13.343 5.460 1.00 97.62 124 TRP A C 1
ATOM 995 O O . TRP A 1 124 ? -22.178 12.442 5.205 1.00 97.62 124 TRP A O 1
ATOM 1005 N N . LEU A 1 125 ? -21.457 14.093 6.564 1.00 97.56 125 LEU A N 1
ATOM 1006 C CA . LEU A 1 125 ? -22.542 13.962 7.542 1.00 97.56 125 LEU A CA 1
ATOM 1007 C C . LEU A 1 125 ? -23.901 14.309 6.916 1.00 97.56 125 LEU A C 1
ATOM 1009 O O . LEU A 1 125 ? -24.831 13.507 7.006 1.00 97.56 125 LEU A O 1
ATOM 1013 N N . ASP A 1 126 ? -23.981 15.420 6.181 1.00 97.75 126 ASP A N 1
ATOM 1014 C CA . ASP A 1 126 ? -25.182 15.837 5.449 1.00 97.75 126 ASP A CA 1
ATOM 1015 C C . ASP A 1 126 ? -25.612 14.785 4.414 1.00 97.75 126 ASP A C 1
ATOM 1017 O O . ASP A 1 126 ? -26.801 14.495 4.242 1.00 97.75 126 ASP A O 1
ATOM 1021 N N . ALA A 1 127 ? -24.650 14.183 3.705 1.00 98.25 127 ALA A N 1
ATOM 1022 C CA . ALA A 1 127 ? -24.926 13.129 2.732 1.00 98.25 127 ALA A CA 1
ATOM 1023 C C . ALA A 1 127 ? -25.472 11.854 3.397 1.00 98.25 127 ALA A C 1
ATOM 1025 O O . ALA A 1 127 ? -26.415 11.251 2.879 1.00 98.25 127 ALA A O 1
ATOM 1026 N N . LEU A 1 128 ? -24.913 11.455 4.544 1.00 98.12 128 LEU A N 1
ATOM 1027 C CA . LEU A 1 128 ? -25.396 10.319 5.333 1.00 98.12 128 LEU A CA 1
ATOM 1028 C C . LEU A 1 128 ? -26.831 10.549 5.822 1.00 98.12 128 LEU A C 1
ATOM 1030 O O . LEU A 1 128 ? -27.685 9.680 5.623 1.00 98.12 128 LEU A O 1
ATOM 1034 N N . GLU A 1 129 ? -27.111 11.728 6.387 1.00 98.00 129 GLU A N 1
ATOM 1035 C CA . GLU A 1 129 ? -28.446 12.108 6.860 1.00 98.00 129 GLU A CA 1
ATOM 1036 C C . GLU A 1 129 ? -29.460 12.125 5.710 1.00 98.00 129 GLU A C 1
ATOM 1038 O O . GLU A 1 129 ? -30.509 11.481 5.786 1.00 98.00 129 GLU A O 1
ATOM 1043 N N . ARG A 1 130 ? -29.122 12.779 4.592 1.00 97.56 130 ARG A N 1
ATOM 1044 C CA . ARG A 1 130 ? -29.987 12.868 3.407 1.00 97.56 130 ARG A CA 1
ATOM 1045 C C . ARG A 1 130 ? -30.345 11.501 2.825 1.00 97.56 130 ARG A C 1
ATOM 1047 O O . ARG A 1 130 ? -31.453 11.322 2.317 1.00 97.56 130 ARG A O 1
ATOM 1054 N N . CYS A 1 131 ? -29.411 10.556 2.861 1.00 98.00 131 CYS A N 1
ATOM 1055 C CA . CYS A 1 131 ? -29.624 9.191 2.387 1.00 98.00 131 CYS A CA 1
ATOM 1056 C C . CYS A 1 131 ? -30.264 8.276 3.448 1.00 98.00 131 CYS A C 1
ATOM 1058 O O . CYS A 1 131 ? -30.559 7.121 3.139 1.00 98.00 131 CYS A O 1
ATOM 1060 N N . GLY A 1 132 ? -30.483 8.758 4.678 1.00 97.44 132 GLY A N 1
ATOM 1061 C CA . GLY A 1 132 ? -31.028 7.965 5.781 1.00 97.44 132 GLY A CA 1
ATOM 1062 C C . GLY A 1 132 ? -30.125 6.794 6.175 1.00 97.44 132 GLY A C 1
ATOM 1063 O O . GLY A 1 132 ? -30.616 5.707 6.488 1.00 97.44 132 GLY A O 1
ATOM 1064 N N . VAL A 1 133 ? -28.804 6.977 6.085 1.00 97.75 133 VAL A N 1
ATOM 1065 C CA . VAL A 1 133 ? -27.816 5.933 6.366 1.00 97.75 133 VAL A CA 1
ATOM 1066 C C . VAL A 1 133 ? -27.195 6.156 7.739 1.00 97.75 133 VAL A C 1
ATOM 1068 O O . VAL A 1 133 ? -26.430 7.092 7.934 1.00 97.75 133 VAL A O 1
ATOM 1071 N N . GLU A 1 134 ? -27.476 5.244 8.668 1.00 96.50 134 GLU A N 1
ATOM 1072 C CA . GLU A 1 134 ? -26.882 5.240 10.010 1.00 96.50 134 GLU A CA 1
ATOM 1073 C C . GLU A 1 134 ? -25.421 4.746 9.974 1.00 96.50 134 GLU A C 1
ATOM 1075 O O . GLU A 1 134 ? -25.177 3.583 9.610 1.00 96.50 134 GLU A O 1
ATOM 1080 N N . PRO A 1 135 ? -24.435 5.579 10.357 1.00 95.56 135 PRO A N 1
ATOM 1081 C CA . PRO A 1 135 ? -23.020 5.209 10.329 1.00 95.56 135 PRO A CA 1
ATOM 1082 C C . PRO A 1 135 ? -22.651 4.056 11.262 1.00 95.56 135 PRO A C 1
ATOM 1084 O O . PRO A 1 135 ? -21.781 3.248 10.934 1.00 95.56 135 PRO A O 1
ATOM 1087 N N . GLU A 1 136 ? -23.332 3.931 12.404 1.00 94.94 136 GLU A N 1
ATOM 1088 C CA . GLU A 1 136 ? -23.060 2.946 13.458 1.00 94.94 136 GLU A CA 1
ATOM 1089 C C . GLU A 1 136 ? -23.145 1.511 12.936 1.00 94.94 136 GLU A C 1
ATOM 1091 O O . GLU A 1 136 ? -22.461 0.606 13.425 1.00 94.94 136 GLU A O 1
ATOM 1096 N N . ARG A 1 137 ? -23.942 1.298 11.882 1.00 94.56 137 ARG A N 1
ATOM 1097 C CA . ARG A 1 137 ? -24.028 0.031 11.150 1.00 94.56 137 ARG A CA 1
ATOM 1098 C C . ARG A 1 137 ? -22.665 -0.436 10.632 1.00 94.56 137 ARG A C 1
ATOM 1100 O O . ARG A 1 137 ? -22.432 -1.645 10.592 1.00 94.56 137 ARG A O 1
ATOM 1107 N N . TYR A 1 138 ? -21.801 0.503 10.252 1.00 96.12 138 TYR A N 1
ATOM 1108 C CA . TYR A 1 138 ? -20.480 0.277 9.670 1.00 96.12 138 TYR A CA 1
ATOM 1109 C C . TYR A 1 138 ? -19.333 0.573 10.627 1.00 96.12 138 TYR A C 1
ATOM 1111 O O . TYR A 1 138 ? -18.191 0.477 10.189 1.00 96.12 138 TYR A O 1
ATOM 1119 N N . THR A 1 139 ? -19.580 0.929 11.891 1.00 96.44 139 THR A N 1
ATOM 1120 C CA . THR A 1 139 ? -18.529 1.122 12.915 1.00 96.44 139 THR A CA 1
ATOM 1121 C C . THR A 1 139 ? -18.592 0.067 14.023 1.00 96.44 139 THR A C 1
ATOM 1123 O O . THR A 1 139 ? -17.546 -0.351 14.514 1.00 96.44 139 THR A O 1
ATOM 1126 N N . ARG A 1 140 ? -19.766 -0.509 14.306 1.00 95.62 140 ARG A N 1
ATOM 1127 C CA . ARG A 1 140 ? -19.945 -1.559 15.326 1.00 95.62 140 ARG A CA 1
ATOM 1128 C C . ARG A 1 140 ? -19.318 -2.918 14.983 1.00 95.62 140 ARG A C 1
ATOM 1130 O O . ARG A 1 140 ? -18.940 -3.195 13.842 1.00 95.62 140 ARG A O 1
ATOM 1137 N N . THR A 1 141 ? -19.286 -3.803 15.978 1.00 95.81 141 THR A N 1
ATOM 1138 C CA . THR A 1 141 ? -18.966 -5.225 15.795 1.00 95.81 141 THR A CA 1
ATOM 1139 C C . THR A 1 141 ? -20.035 -5.895 14.936 1.00 95.81 141 THR A C 1
ATOM 1141 O O . THR A 1 141 ? -21.233 -5.762 15.196 1.00 95.81 141 THR A O 1
ATOM 1144 N N . LEU A 1 142 ? -19.606 -6.638 13.919 1.00 95.06 142 LEU A N 1
ATOM 1145 C CA . LEU A 1 142 ? -20.490 -7.443 13.081 1.00 95.06 142 LEU A CA 1
ATOM 1146 C C . LEU A 1 142 ? -20.530 -8.887 13.599 1.00 95.06 142 LEU A C 1
ATOM 1148 O O . LEU A 1 142 ? -19.514 -9.384 14.087 1.00 95.06 142 LEU A O 1
ATOM 1152 N N . PRO A 1 143 ? -21.664 -9.600 13.485 1.00 93.62 143 PRO A N 1
ATOM 1153 C CA . PRO A 1 143 ? -21.716 -10.998 13.889 1.00 93.62 143 PRO A CA 1
ATOM 1154 C C . PRO A 1 143 ? -20.773 -11.855 13.035 1.00 93.62 143 PRO A C 1
ATOM 1156 O O . PRO A 1 143 ? -20.809 -11.805 11.802 1.00 93.62 143 PRO A O 1
ATOM 1159 N N . VAL A 1 144 ? -19.944 -12.664 13.696 1.00 92.75 144 VAL A N 1
ATOM 1160 C CA . VAL A 1 144 ? -19.084 -13.643 13.019 1.00 92.75 144 VAL A CA 1
ATOM 1161 C C . VAL A 1 144 ? -19.969 -14.660 12.295 1.00 92.75 144 VAL A C 1
ATOM 1163 O O . VAL A 1 144 ? -20.952 -15.140 12.856 1.00 92.75 144 VAL A O 1
ATOM 1166 N N . GLY A 1 145 ? -19.644 -14.955 11.037 1.00 83.94 145 GLY A N 1
ATOM 1167 C CA . GLY A 1 145 ? -20.425 -15.858 10.184 1.00 83.94 145 GLY A CA 1
ATOM 1168 C C . GLY A 1 145 ? -21.666 -15.234 9.527 1.00 83.94 145 GLY A C 1
ATOM 1169 O O . GLY A 1 145 ? -22.312 -15.896 8.716 1.00 83.94 145 GLY A O 1
ATOM 1170 N N . ALA A 1 146 ? -22.009 -13.971 9.816 1.00 87.69 146 ALA A N 1
ATOM 1171 C CA . ALA A 1 146 ? -23.062 -13.282 9.070 1.00 87.69 146 ALA A CA 1
ATOM 1172 C C . ALA A 1 146 ? -22.650 -13.049 7.609 1.00 87.69 146 ALA A C 1
ATOM 1174 O O . ALA A 1 146 ? -21.472 -12.856 7.302 1.00 87.69 146 ALA A O 1
ATOM 1175 N N . ALA A 1 147 ? -23.637 -13.003 6.711 1.00 87.75 147 ALA A N 1
ATOM 1176 C CA . ALA A 1 147 ? -23.413 -12.557 5.343 1.00 87.75 147 ALA A CA 1
ATOM 1177 C C . ALA A 1 147 ? -23.014 -11.072 5.343 1.00 87.75 147 ALA A C 1
ATOM 1179 O O . ALA A 1 147 ? -23.769 -10.212 5.803 1.00 87.75 147 ALA A O 1
ATOM 1180 N N . LEU A 1 148 ? -21.819 -10.784 4.833 1.00 93.50 148 LEU A N 1
ATOM 1181 C CA . LEU A 1 148 ? -21.250 -9.445 4.729 1.00 93.50 148 LEU A CA 1
ATOM 1182 C C . LEU A 1 148 ? -21.476 -8.886 3.315 1.00 93.50 148 LEU A C 1
ATOM 1184 O O . LEU A 1 148 ? -21.631 -9.661 2.365 1.00 93.50 148 LEU A O 1
ATOM 1188 N N . PRO A 1 149 ? -21.454 -7.554 3.126 1.00 93.56 149 PRO A N 1
ATOM 1189 C CA . PRO A 1 149 ? -21.661 -6.942 1.811 1.00 93.56 149 PRO A CA 1
ATOM 1190 C C . PRO A 1 149 ? -20.729 -7.484 0.716 1.00 93.56 149 PRO A C 1
ATOM 1192 O O . PRO A 1 149 ? -21.149 -7.646 -0.427 1.00 93.56 149 PRO A O 1
ATOM 1195 N N . TRP A 1 150 ? -19.495 -7.841 1.076 1.00 92.38 150 TRP A N 1
ATOM 1196 C CA . TRP A 1 150 ? -18.471 -8.415 0.194 1.00 92.38 150 TRP A CA 1
ATOM 1197 C C . TRP A 1 150 ? -18.428 -9.950 0.185 1.00 92.38 150 TRP A C 1
ATOM 1199 O O . TRP A 1 150 ? -17.583 -10.524 -0.491 1.00 92.38 150 TRP A O 1
ATOM 1209 N N . SER A 1 151 ? -19.330 -10.655 0.880 1.00 88.50 151 SER A N 1
ATOM 1210 C CA . SER A 1 151 ? -19.320 -12.132 0.929 1.00 88.50 151 SER A CA 1
ATOM 1211 C C . SER A 1 151 ? -19.542 -12.812 -0.426 1.00 88.50 151 SER A C 1
ATOM 1213 O O . SER A 1 151 ? -19.286 -14.002 -0.555 1.00 88.50 151 SER A O 1
ATOM 1215 N N . HIS A 1 152 ? -20.026 -12.080 -1.429 1.00 86.25 152 HIS A N 1
ATOM 1216 C CA . HIS A 1 152 ? -20.183 -12.574 -2.797 1.00 86.25 152 HIS A CA 1
ATOM 1217 C C . HIS A 1 152 ? -18.875 -12.535 -3.611 1.00 86.25 152 HIS A C 1
ATOM 1219 O O . HIS A 1 152 ? -18.853 -13.016 -4.742 1.00 86.25 152 HIS A O 1
ATOM 1225 N N . LEU A 1 153 ? -17.807 -11.948 -3.061 1.00 85.94 153 LEU A N 1
ATOM 1226 C CA . LEU A 1 153 ? -16.478 -11.921 -3.661 1.00 85.94 153 LEU A CA 1
ATOM 1227 C C . LEU A 1 153 ? -15.664 -13.103 -3.136 1.00 85.94 153 LEU A C 1
ATOM 1229 O O . LEU A 1 153 ? -15.401 -13.215 -1.936 1.00 85.94 153 LEU A O 1
ATOM 1233 N N . ASP A 1 154 ? -15.258 -13.980 -4.048 1.00 78.94 154 ASP A N 1
ATOM 1234 C CA . ASP A 1 154 ? -14.401 -15.114 -3.725 1.00 78.94 154 ASP A CA 1
ATOM 1235 C C . ASP A 1 154 ? -12.926 -14.688 -3.748 1.00 78.94 154 ASP A C 1
ATOM 1237 O O . ASP A 1 154 ? -12.324 -14.511 -4.807 1.00 78.94 154 ASP A O 1
ATOM 1241 N N . MET A 1 155 ? -12.345 -14.535 -2.556 1.00 74.81 155 MET A N 1
ATOM 1242 C CA . MET A 1 155 ? -10.911 -14.273 -2.366 1.00 74.81 155 MET A CA 1
ATOM 1243 C C . MET A 1 155 ? -10.074 -15.555 -2.330 1.00 74.81 155 MET A C 1
ATOM 1245 O O . MET A 1 155 ? -8.899 -15.520 -1.975 1.00 74.81 155 MET A O 1
ATOM 1249 N N . GLN A 1 156 ? -10.689 -16.690 -2.667 1.00 68.25 156 GLN A N 1
ATOM 1250 C CA . GLN A 1 156 ? -10.102 -18.024 -2.669 1.00 68.25 156 GLN A CA 1
ATOM 1251 C C . GLN A 1 156 ? -9.614 -18.484 -1.293 1.00 68.25 156 GLN A C 1
ATOM 1253 O O . GLN A 1 156 ? -8.829 -19.421 -1.215 1.00 68.25 156 GLN A O 1
ATOM 1258 N N . LEU A 1 157 ? -10.083 -17.867 -0.207 1.00 71.19 157 LEU A N 1
ATOM 1259 C CA . LEU A 1 1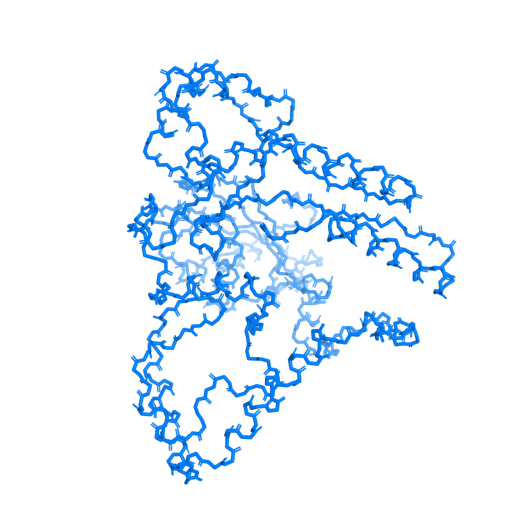57 ? -9.754 -18.290 1.152 1.00 71.19 157 LEU A CA 1
ATOM 1260 C C . LEU A 1 157 ? -10.507 -19.571 1.524 1.00 71.19 157 LEU A C 1
ATOM 1262 O O . LEU A 1 157 ? -11.664 -19.750 1.138 1.00 71.19 157 LEU A O 1
ATOM 1266 N N . GLU A 1 158 ? -9.883 -20.453 2.309 1.00 69.44 158 GLU A N 1
ATOM 1267 C CA . GLU A 1 158 ? -10.594 -21.624 2.835 1.00 69.44 158 GLU A CA 1
ATOM 1268 C C . GLU A 1 158 ? -11.772 -21.185 3.730 1.00 69.44 158 GLU A C 1
ATOM 1270 O O . GLU A 1 158 ? -11.628 -20.256 4.539 1.00 69.44 158 GLU A O 1
ATOM 1275 N N . PRO A 1 159 ? -12.944 -21.844 3.626 1.00 71.06 159 PRO A N 1
ATOM 1276 C CA . PRO A 1 159 ? -14.061 -21.581 4.523 1.00 71.06 159 PRO A CA 1
ATOM 1277 C C . PRO A 1 159 ? -13.642 -21.637 5.999 1.00 71.06 159 PRO A C 1
ATOM 1279 O O . PRO A 1 159 ? -12.994 -22.579 6.446 1.00 71.06 159 PRO A O 1
ATOM 1282 N N . GLY A 1 160 ? -14.013 -20.613 6.770 1.00 80.38 160 GLY A N 1
ATOM 1283 C CA . GLY A 1 160 ? -13.702 -20.526 8.200 1.00 80.38 160 GLY A CA 1
ATOM 1284 C C . GLY A 1 160 ? -12.268 -20.102 8.544 1.00 80.38 160 GLY A C 1
ATOM 1285 O O . GLY A 1 160 ? -12.010 -19.835 9.717 1.00 80.38 160 GLY A O 1
ATOM 1286 N N . PHE A 1 161 ? -11.360 -19.955 7.567 1.00 84.12 161 PHE A N 1
ATOM 1287 C CA . PHE A 1 161 ? -9.979 -19.514 7.810 1.00 84.12 161 PHE A CA 1
ATOM 1288 C C . PHE A 1 161 ? -9.935 -18.188 8.580 1.00 84.12 161 PHE A C 1
ATOM 1290 O O . PHE A 1 161 ? -9.395 -18.123 9.682 1.00 84.12 161 PHE A O 1
ATOM 1297 N N . LEU A 1 162 ? -10.593 -17.149 8.052 1.00 87.38 162 LEU A N 1
ATOM 1298 C CA . LEU A 1 162 ? -10.618 -15.822 8.677 1.00 87.38 162 LEU A CA 1
ATOM 1299 C C . LEU A 1 162 ? -11.226 -15.846 10.085 1.00 87.38 162 LEU A C 1
ATOM 1301 O O . LEU A 1 162 ? -10.764 -15.121 10.961 1.00 87.38 162 LEU A O 1
ATOM 1305 N N . GLU A 1 163 ? -12.236 -16.685 10.326 1.00 90.38 163 GLU A N 1
ATOM 1306 C CA . GLU A 1 163 ? -12.832 -16.813 11.658 1.00 90.38 163 GLU A CA 1
ATOM 1307 C C . GLU A 1 163 ? -11.878 -17.493 12.642 1.00 90.38 163 GLU A C 1
ATOM 1309 O O . GLU A 1 163 ? -11.822 -17.128 13.816 1.00 90.38 163 GLU A O 1
ATOM 1314 N N . GLY A 1 164 ? -11.139 -18.506 12.180 1.00 87.75 164 GLY A N 1
ATOM 1315 C CA . GLY A 1 164 ? -10.096 -19.164 12.957 1.00 87.75 164 GLY A CA 1
ATOM 1316 C C . GLY A 1 164 ? -9.010 -18.175 13.369 1.00 87.75 164 GLY A C 1
ATOM 1317 O O . GLY A 1 164 ? -8.686 -18.086 14.552 1.00 87.75 164 GLY A O 1
ATOM 1318 N N . GLU A 1 165 ? -8.521 -17.383 12.415 1.00 87.25 165 GLU A N 1
ATOM 1319 C CA . GLU A 1 165 ? -7.513 -16.343 12.644 1.00 87.25 165 GLU A CA 1
ATOM 1320 C C . GLU A 1 165 ? -8.022 -15.244 13.583 1.00 87.25 165 GLU A C 1
ATOM 1322 O O . GLU A 1 165 ? -7.316 -14.842 14.505 1.00 87.25 165 GLU A O 1
ATOM 1327 N N . TYR A 1 166 ? -9.282 -14.824 13.436 1.00 91.19 166 TYR A N 1
ATOM 1328 C CA . TYR A 1 166 ? -9.907 -13.874 14.354 1.00 91.19 166 TYR A CA 1
ATOM 1329 C C . TYR A 1 166 ? -9.937 -14.412 15.789 1.00 91.19 166 TYR A C 1
ATOM 1331 O O . TYR A 1 166 ? -9.499 -13.740 16.721 1.00 91.19 166 TYR A O 1
ATOM 1339 N N . ARG A 1 167 ? -10.387 -15.660 15.979 1.00 90.94 167 ARG A N 1
ATOM 1340 C CA . ARG A 1 167 ? -10.434 -16.305 17.302 1.00 90.94 167 ARG A CA 1
ATOM 1341 C C . ARG A 1 167 ? -9.042 -16.497 17.910 1.00 90.94 167 ARG A C 1
ATOM 1343 O O . ARG A 1 167 ? -8.918 -16.431 19.129 1.00 90.94 167 ARG A O 1
ATOM 1350 N N . LYS A 1 168 ? -8.011 -16.762 17.098 1.00 88.31 168 LYS A N 1
ATOM 1351 C CA . LYS A 1 168 ? -6.614 -16.820 17.562 1.00 88.31 168 LYS A CA 1
ATOM 1352 C C . LYS A 1 168 ? -6.140 -15.452 18.040 1.00 88.31 168 LYS A C 1
ATOM 1354 O O . LYS A 1 168 ? -5.664 -15.356 19.167 1.00 88.31 168 LYS A O 1
ATOM 1359 N N . ALA A 1 169 ? -6.356 -14.412 17.235 1.00 88.88 169 ALA A N 1
ATOM 1360 C CA . ALA A 1 169 ? -5.966 -13.048 17.573 1.00 88.88 169 ALA A CA 1
ATOM 1361 C C . ALA A 1 169 ? -6.624 -12.563 18.875 1.00 88.88 169 ALA A C 1
ATOM 1363 O O . ALA A 1 169 ? -5.951 -11.983 19.718 1.00 88.88 169 ALA A O 1
ATOM 1364 N N . LEU A 1 170 ? -7.908 -12.875 19.093 1.00 88.94 170 LEU A N 1
ATOM 1365 C CA . LEU A 1 170 ? -8.613 -12.554 20.344 1.00 88.94 170 LEU A CA 1
ATOM 1366 C C . LEU A 1 170 ? -8.054 -13.268 21.588 1.00 88.94 170 LEU A C 1
ATOM 1368 O O . LEU A 1 170 ? -8.366 -12.873 22.705 1.00 88.94 170 LEU A O 1
ATOM 1372 N N . ARG A 1 171 ? -7.262 -14.329 21.406 1.00 89.44 171 ARG A N 1
ATOM 1373 C CA . ARG A 1 171 ? -6.570 -15.058 22.479 1.00 89.44 171 ARG A CA 1
ATOM 1374 C C . ARG A 1 171 ? -5.078 -14.723 22.542 1.00 89.44 171 ARG A C 1
ATOM 1376 O O . ARG A 1 171 ? -4.321 -15.513 23.096 1.00 89.44 171 ARG A O 1
ATOM 1383 N N . SER A 1 172 ? -4.652 -13.631 21.903 1.00 85.00 172 SER A N 1
ATOM 1384 C CA . SER A 1 172 ? -3.241 -13.240 21.781 1.00 85.00 172 SER A CA 1
ATOM 1385 C C . SER A 1 172 ? -2.349 -14.346 21.204 1.00 85.00 172 SER A C 1
ATOM 1387 O O . SER A 1 172 ? -1.158 -14.410 21.490 1.00 85.00 172 SER A O 1
ATOM 1389 N N . ARG A 1 173 ? -2.920 -15.240 20.382 1.00 81.38 173 ARG A N 1
ATOM 1390 C CA . ARG A 1 173 ? -2.164 -16.308 19.726 1.00 81.38 173 ARG A CA 1
ATOM 1391 C C . ARG A 1 173 ? -1.658 -15.829 18.382 1.00 81.38 173 ARG A C 1
ATOM 1393 O O . ARG A 1 173 ? -2.438 -15.374 17.542 1.00 81.38 173 ARG A O 1
ATOM 1400 N N . VAL A 1 174 ? -0.359 -15.989 18.184 1.00 73.94 174 VAL A N 1
ATOM 1401 C CA . VAL A 1 174 ? 0.317 -15.659 16.937 1.00 73.94 174 VAL A CA 1
ATOM 1402 C C . VAL A 1 174 ? -0.027 -16.711 15.889 1.00 73.94 174 VAL A C 1
ATOM 1404 O O . VAL A 1 174 ? -0.091 -17.910 16.169 1.00 73.94 174 VAL A O 1
ATOM 1407 N N . SER A 1 175 ? -0.261 -16.256 14.667 1.00 69.50 175 SER A N 1
ATOM 1408 C CA . SER A 1 175 ? -0.304 -17.149 13.518 1.00 69.50 175 SER A CA 1
ATOM 1409 C C . SER A 1 175 ? 1.106 -17.321 12.969 1.00 69.50 175 SER A C 1
ATOM 1411 O O . SER A 1 175 ? 1.861 -16.346 12.950 1.00 69.50 175 SER A O 1
ATOM 1413 N N . PRO A 1 176 ? 1.486 -18.533 12.530 1.00 63.34 176 PRO A N 1
ATOM 1414 C CA . PRO A 1 176 ? 2.823 -18.763 12.004 1.00 63.34 176 PRO A CA 1
ATOM 1415 C C . PRO A 1 176 ? 3.132 -17.753 10.885 1.00 63.34 176 PRO A C 1
ATOM 1417 O O . PRO A 1 176 ? 2.227 -17.410 10.115 1.00 63.34 176 PRO A O 1
ATOM 1420 N N . PRO A 1 177 ? 4.379 -17.251 10.794 1.00 54.84 177 PRO A N 1
ATOM 1421 C CA . PRO A 1 177 ? 4.745 -16.237 9.813 1.00 54.84 177 PRO A CA 1
ATOM 1422 C C . PRO A 1 177 ? 4.436 -16.711 8.387 1.00 54.84 177 PRO A C 1
ATOM 1424 O O . PRO A 1 177 ? 4.479 -17.906 8.089 1.00 54.84 177 PRO A O 1
ATOM 1427 N N . CYS A 1 178 ? 4.115 -15.773 7.491 1.00 50.25 178 CYS A N 1
ATOM 1428 C CA . CYS A 1 178 ? 3.814 -16.076 6.094 1.00 50.25 178 CYS A CA 1
ATOM 1429 C C . CYS A 1 178 ? 5.079 -16.557 5.353 1.00 50.25 178 CYS A C 1
ATOM 1431 O O . CYS A 1 178 ? 5.898 -15.787 4.852 1.00 50.25 178 CYS A O 1
ATOM 1433 N N . GLY A 1 179 ? 5.267 -17.872 5.344 1.00 47.97 179 GLY A N 1
ATOM 1434 C CA . GLY A 1 179 ? 6.442 -18.568 4.822 1.00 47.97 179 GLY A CA 1
ATOM 1435 C C . GLY A 1 179 ? 6.789 -19.721 5.754 1.00 47.97 179 GLY A C 1
ATOM 1436 O O . GLY A 1 179 ? 6.463 -19.662 6.928 1.00 47.97 179 GLY A O 1
ATOM 1437 N N . LYS A 1 180 ? 7.421 -20.797 5.268 1.00 40.53 180 LYS A N 1
ATOM 1438 C CA . LYS A 1 180 ? 7.900 -21.856 6.174 1.00 40.53 180 LYS A CA 1
ATOM 1439 C C . LYS A 1 180 ? 8.882 -21.227 7.172 1.00 40.53 180 LYS A C 1
ATOM 1441 O O . LYS A 1 180 ? 9.963 -20.838 6.721 1.00 40.53 180 LYS A O 1
ATOM 1446 N N . PRO A 1 181 ? 8.568 -21.145 8.481 1.00 39.75 181 PRO A N 1
ATOM 1447 C CA . PRO A 1 181 ? 9.599 -20.846 9.463 1.00 39.75 181 PRO A CA 1
ATOM 1448 C C . PRO A 1 181 ? 10.727 -21.862 9.272 1.00 39.75 181 PRO A C 1
ATOM 1450 O O . PRO A 1 181 ? 10.463 -23.052 9.061 1.00 39.75 181 PRO A O 1
ATOM 1453 N N . ALA A 1 182 ? 11.980 -21.411 9.280 1.00 34.44 182 ALA A N 1
ATOM 1454 C CA . ALA A 1 182 ? 13.109 -22.327 9.195 1.00 34.44 182 ALA A CA 1
ATOM 1455 C C . ALA A 1 182 ? 13.009 -23.340 10.352 1.00 34.44 182 ALA A C 1
ATOM 1457 O O . ALA A 1 182 ? 12.990 -22.944 11.510 1.00 34.44 182 ALA A O 1
ATOM 1458 N N . GLY A 1 183 ? 12.888 -24.632 10.029 1.00 38.28 183 GLY A N 1
ATOM 1459 C CA . GLY A 1 183 ? 12.725 -25.709 11.016 1.00 38.28 183 GLY A CA 1
ATOM 1460 C C . GLY A 1 183 ? 11.281 -26.140 11.308 1.00 38.28 183 GLY A C 1
ATOM 1461 O O . GLY A 1 183 ? 11.087 -27.234 11.828 1.00 38.28 183 GLY A O 1
ATOM 1462 N N . ALA A 1 184 ? 10.259 -25.375 10.907 1.00 44.69 184 ALA A N 1
ATOM 1463 C CA . ALA A 1 184 ? 8.867 -25.751 11.158 1.00 44.69 184 ALA A CA 1
ATOM 1464 C C . ALA A 1 184 ? 8.331 -26.747 10.114 1.00 44.69 184 ALA A C 1
ATOM 1466 O O . ALA A 1 184 ? 8.355 -26.517 8.896 1.00 44.69 184 ALA A O 1
ATOM 1467 N N . LYS A 1 185 ? 7.781 -27.863 10.601 1.00 50.50 185 LYS A N 1
ATOM 1468 C CA . LYS A 1 185 ? 7.090 -28.871 9.789 1.00 50.50 185 LYS A CA 1
ATOM 1469 C C . LYS A 1 185 ? 5.650 -28.423 9.516 1.00 50.50 185 LYS A C 1
ATOM 1471 O O . LYS A 1 185 ? 4.710 -28.889 10.133 1.00 50.50 185 LYS A O 1
ATOM 1476 N N . VAL A 1 186 ? 5.461 -27.537 8.538 1.00 52.47 186 VAL A N 1
ATOM 1477 C CA . VAL A 1 186 ? 4.122 -27.045 8.112 1.00 52.47 186 VAL A CA 1
ATOM 1478 C C . VAL A 1 186 ? 3.316 -28.115 7.341 1.00 52.47 186 VAL A C 1
ATOM 1480 O O . VAL A 1 186 ? 2.282 -27.845 6.737 1.00 52.47 186 VAL A O 1
ATOM 1483 N N . HIS A 1 187 ? 3.822 -29.343 7.266 1.00 62.50 187 HIS A N 1
ATOM 1484 C CA . HIS A 1 187 ? 3.223 -30.419 6.497 1.00 62.50 187 HIS A CA 1
ATOM 1485 C C . HIS A 1 187 ? 3.347 -31.732 7.244 1.00 62.50 187 HIS A C 1
ATOM 1487 O O . HIS A 1 187 ? 4.408 -32.003 7.806 1.00 62.50 187 HIS A O 1
ATOM 1493 N N . HIS A 1 188 ? 2.304 -32.550 7.121 1.00 69.50 188 HIS A N 1
ATOM 1494 C CA . HIS A 1 188 ? 2.247 -33.927 7.597 1.00 69.50 188 HIS A CA 1
ATOM 1495 C C . HIS A 1 188 ? 3.538 -34.684 7.290 1.00 69.50 188 HIS A C 1
ATOM 1497 O O . HIS A 1 188 ? 4.000 -34.708 6.140 1.00 69.50 188 HIS A O 1
ATOM 1503 N N . THR A 1 189 ? 4.128 -35.260 8.334 1.00 66.94 189 THR A N 1
ATOM 1504 C CA . THR A 1 189 ? 5.359 -36.054 8.271 1.00 66.94 189 THR A CA 1
ATOM 1505 C C . THR A 1 189 ? 5.114 -37.547 8.161 1.00 66.94 189 THR A C 1
ATOM 1507 O O . THR A 1 189 ? 6.072 -38.289 7.957 1.00 66.94 189 THR A O 1
ATOM 1510 N N . THR A 1 190 ? 3.854 -37.977 8.209 1.00 75.75 190 THR A N 1
ATOM 1511 C CA . THR A 1 190 ? 3.449 -39.374 8.062 1.00 75.75 190 THR A CA 1
ATOM 1512 C C . THR A 1 190 ? 2.575 -39.563 6.823 1.00 75.75 190 THR A C 1
ATOM 1514 O O . THR A 1 190 ? 1.907 -38.639 6.343 1.00 75.75 190 THR A O 1
ATOM 1517 N N . VAL A 1 191 ? 2.589 -40.776 6.269 1.00 76.81 191 VAL A N 1
ATOM 1518 C CA . VAL A 1 191 ? 1.700 -41.155 5.162 1.00 76.81 191 VAL A CA 1
ATOM 1519 C C . VAL A 1 191 ? 0.236 -41.118 5.608 1.00 76.81 191 VAL A C 1
ATOM 1521 O O . VAL A 1 191 ? -0.600 -40.633 4.845 1.00 76.81 191 VAL A O 1
ATOM 1524 N N . ALA A 1 192 ? -0.061 -41.576 6.829 1.00 77.50 192 ALA A N 1
ATOM 1525 C CA . ALA A 1 192 ? -1.413 -41.611 7.380 1.00 77.50 192 ALA A CA 1
ATOM 1526 C C . ALA A 1 192 ? -2.048 -40.212 7.448 1.00 77.50 192 ALA A C 1
ATOM 1528 O O . ALA A 1 192 ? -3.118 -40.001 6.874 1.00 77.50 192 ALA A O 1
ATOM 1529 N N . ASP A 1 193 ? -1.358 -39.228 8.030 1.00 73.00 193 ASP A N 1
ATOM 1530 C CA . ASP A 1 193 ? -1.895 -37.868 8.180 1.00 73.00 193 ASP A CA 1
ATOM 1531 C C . ASP A 1 193 ? -1.986 -37.150 6.829 1.00 73.00 193 ASP A C 1
ATOM 1533 O O . ASP A 1 193 ? -2.982 -36.496 6.507 1.00 73.00 193 ASP A O 1
ATOM 1537 N N . ALA A 1 194 ? -0.987 -37.353 5.962 1.00 73.62 194 ALA A N 1
ATOM 1538 C CA . ALA A 1 194 ? -0.994 -36.800 4.612 1.00 73.62 194 ALA A CA 1
ATOM 1539 C C . ALA A 1 194 ? -2.134 -37.358 3.740 1.00 73.62 194 ALA A C 1
ATOM 1541 O O . ALA A 1 194 ? -2.593 -36.665 2.825 1.00 73.62 194 ALA A O 1
ATOM 1542 N N . GLN A 1 195 ? -2.591 -38.591 3.985 1.00 77.81 195 GLN A N 1
ATOM 1543 C CA . GLN A 1 195 ? -3.742 -39.204 3.314 1.00 77.81 195 GLN A CA 1
ATOM 1544 C C . GLN A 1 195 ? -5.076 -38.812 3.963 1.00 77.81 195 GLN A C 1
ATOM 1546 O O . GLN A 1 195 ? -6.038 -38.557 3.237 1.00 77.81 195 GLN A O 1
ATOM 1551 N N . ALA A 1 196 ? -5.124 -38.701 5.292 1.00 75.75 196 ALA A N 1
ATOM 1552 C CA . ALA A 1 196 ? -6.312 -38.289 6.038 1.00 75.75 196 ALA A CA 1
ATOM 1553 C C . ALA A 1 196 ? -6.696 -36.820 5.792 1.00 75.75 196 ALA A C 1
ATOM 1555 O O . ALA A 1 196 ? -7.874 -36.472 5.868 1.00 75.75 196 ALA A O 1
ATOM 1556 N N . GLU A 1 197 ? -5.727 -35.966 5.450 1.00 66.44 197 GLU A N 1
ATOM 1557 C CA . GLU A 1 197 ? -5.963 -34.552 5.163 1.00 66.44 197 GLU A CA 1
ATOM 1558 C C . GLU A 1 197 ? -6.942 -34.363 3.993 1.00 66.44 197 GLU A C 1
ATOM 1560 O O . GLU A 1 197 ? -6.624 -34.648 2.844 1.00 66.44 197 GLU A O 1
ATOM 1565 N N . GLN A 1 198 ? -8.148 -33.866 4.238 1.00 62.28 198 GLN A N 1
ATOM 1566 C CA . GLN A 1 198 ? -9.102 -33.562 3.161 1.00 62.28 198 GLN A CA 1
ATOM 1567 C C . GLN A 1 198 ? -9.194 -32.070 2.853 1.00 62.28 198 GLN A C 1
ATOM 1569 O O . GLN A 1 198 ? -9.831 -31.685 1.870 1.00 62.28 198 GLN A O 1
ATOM 1574 N N . LYS A 1 199 ? -8.543 -31.226 3.660 1.00 56.66 199 LYS A N 1
ATOM 1575 C CA . LYS A 1 199 ? -8.549 -29.783 3.452 1.00 56.66 199 LYS A CA 1
ATOM 1576 C C . LYS A 1 199 ? -7.669 -29.418 2.266 1.00 56.66 199 LYS A C 1
ATOM 1578 O O . LYS A 1 199 ? -6.687 -30.092 1.937 1.00 56.66 199 LYS A O 1
ATOM 1583 N N . ARG A 1 200 ? -8.033 -28.329 1.592 1.00 53.50 200 ARG A N 1
ATOM 1584 C CA . ARG A 1 200 ? -7.177 -27.754 0.550 1.00 53.50 200 ARG A CA 1
ATOM 1585 C C . ARG A 1 200 ? -5.948 -27.173 1.242 1.00 53.50 200 ARG A C 1
ATOM 1587 O O . ARG A 1 200 ? -6.072 -26.552 2.289 1.00 53.50 200 ARG A O 1
ATOM 1594 N N . LEU A 1 201 ? -4.763 -27.380 0.670 1.00 54.50 201 LEU A N 1
ATOM 1595 C CA . LEU A 1 201 ? -3.548 -26.769 1.205 1.00 54.50 201 LEU A CA 1
ATOM 1596 C C . LEU A 1 201 ? -3.678 -25.248 1.084 1.00 54.50 201 LEU A C 1
ATOM 1598 O O . LEU A 1 201 ? -3.629 -24.700 -0.017 1.00 54.50 201 LEU A O 1
ATOM 1602 N N . VAL A 1 202 ? -3.860 -24.585 2.221 1.00 51.41 202 VAL A N 1
ATOM 1603 C CA . VAL A 1 202 ? -3.924 -23.129 2.304 1.00 51.41 202 VAL A CA 1
ATOM 1604 C C . VAL A 1 202 ? -2.508 -22.584 2.298 1.00 51.41 202 VAL A C 1
ATOM 1606 O O . VAL A 1 202 ? -1.664 -22.967 3.112 1.00 51.41 202 VAL A O 1
ATOM 1609 N N . CYS A 1 203 ? -2.228 -21.677 1.370 1.00 51.44 203 CYS A N 1
ATOM 1610 C CA . CYS A 1 203 ? -1.000 -20.910 1.435 1.00 51.44 203 CYS A CA 1
ATOM 1611 C C . CYS A 1 203 ? -1.147 -19.847 2.531 1.00 51.44 203 CYS A C 1
ATOM 1613 O O . CYS A 1 203 ? -1.949 -18.937 2.371 1.00 51.44 203 CYS A O 1
ATOM 1615 N N . TYR A 1 204 ? -0.365 -19.905 3.612 1.00 50.41 204 TYR A N 1
ATOM 1616 C CA . TYR A 1 204 ? -0.370 -18.851 4.645 1.00 50.41 204 TYR A CA 1
ATOM 1617 C C . TYR A 1 204 ? 0.119 -17.474 4.131 1.00 50.41 204 TYR A C 1
ATOM 1619 O O . TYR A 1 204 ? 0.019 -16.493 4.856 1.00 50.41 204 TYR A O 1
ATOM 1627 N N . ASP A 1 205 ? 0.629 -17.391 2.893 1.00 43.44 205 ASP A N 1
ATOM 1628 C CA . ASP A 1 205 ? 1.011 -16.140 2.210 1.00 43.44 205 ASP A CA 1
ATOM 1629 C C . ASP A 1 205 ? -0.197 -15.388 1.628 1.00 43.44 205 ASP A C 1
ATOM 1631 O O . ASP A 1 205 ? -0.409 -14.217 1.920 1.00 43.44 205 ASP A O 1
ATOM 1635 N N . CYS A 1 206 ? -1.038 -16.061 0.838 1.00 47.00 206 CYS A N 1
ATOM 1636 C CA . CYS A 1 206 ? -2.209 -15.433 0.213 1.00 47.00 206 CYS A CA 1
ATOM 1637 C C . CYS A 1 206 ? -3.544 -15.836 0.855 1.00 47.00 206 CYS A C 1
ATOM 1639 O O . CYS A 1 206 ? -4.592 -15.350 0.440 1.00 47.00 206 CYS A O 1
ATOM 1641 N N . GLY A 1 207 ? -3.520 -16.774 1.806 1.00 52.84 207 GLY A N 1
ATOM 1642 C CA . GLY A 1 207 ? -4.693 -17.469 2.338 1.00 52.84 207 GLY A CA 1
ATOM 1643 C C . GLY A 1 207 ? -5.444 -18.309 1.294 1.00 52.84 207 GLY A C 1
ATOM 1644 O O . GLY A 1 207 ? -6.475 -18.896 1.607 1.00 52.84 207 GLY A O 1
ATOM 1645 N N . GLY A 1 208 ? -4.938 -18.371 0.058 1.00 56.12 208 GLY A N 1
ATOM 1646 C CA . GLY A 1 208 ? -5.579 -19.015 -1.077 1.00 56.12 208 GLY A CA 1
ATOM 1647 C C . GLY A 1 208 ? -5.578 -20.536 -0.963 1.00 56.12 208 GLY A C 1
ATOM 1648 O O . GLY A 1 208 ? -4.557 -21.155 -0.645 1.00 56.12 208 GLY A O 1
ATOM 1649 N N . ALA A 1 209 ? -6.711 -21.145 -1.287 1.00 53.78 209 ALA A N 1
ATOM 1650 C CA . ALA A 1 209 ? -6.882 -22.570 -1.495 1.00 53.78 209 ALA A CA 1
ATOM 1651 C C . ALA A 1 209 ? -6.316 -22.957 -2.871 1.00 53.78 209 ALA A C 1
ATOM 1653 O O . ALA A 1 209 ? -7.056 -23.237 -3.817 1.00 53.78 209 ALA A O 1
ATOM 1654 N N . CYS A 1 210 ? -4.990 -22.936 -2.995 1.00 54.94 210 CYS A N 1
ATOM 1655 C CA . CYS A 1 210 ? -4.301 -23.377 -4.202 1.00 54.94 210 CYS A CA 1
ATOM 1656 C C . CYS A 1 210 ? -4.505 -24.888 -4.410 1.00 54.94 210 CYS A C 1
ATOM 1658 O O . CYS A 1 210 ? -4.388 -25.673 -3.465 1.00 54.94 210 CYS A O 1
ATOM 1660 N N . ASP A 1 211 ? -4.745 -25.321 -5.654 1.00 58.53 211 ASP A N 1
ATOM 1661 C CA . ASP A 1 211 ? -4.672 -26.746 -5.993 1.00 58.53 211 ASP A CA 1
ATOM 1662 C C . ASP A 1 211 ? -3.209 -27.201 -5.978 1.00 58.53 211 ASP A C 1
ATOM 1664 O O . ASP A 1 211 ? -2.462 -27.099 -6.951 1.00 58.53 211 ASP A O 1
ATOM 1668 N N . MET A 1 212 ? -2.800 -27.692 -4.815 1.00 61.59 212 MET A N 1
ATOM 1669 C CA . MET A 1 212 ? -1.476 -28.248 -4.568 1.00 61.59 212 MET A CA 1
ATOM 1670 C C . MET A 1 212 ? -1.508 -29.784 -4.591 1.00 61.59 212 MET A C 1
ATOM 1672 O O . MET A 1 212 ? -0.617 -30.428 -4.029 1.00 61.59 212 MET A O 1
ATOM 1676 N N . GLY A 1 213 ? -2.514 -30.396 -5.232 1.00 64.50 213 GLY A N 1
ATOM 1677 C CA . GLY A 1 213 ? -2.706 -31.850 -5.267 1.00 64.50 213 GLY A CA 1
ATOM 1678 C C . GLY A 1 213 ? -1.489 -32.607 -5.801 1.00 64.50 213 GLY A C 1
ATOM 1679 O O . GLY A 1 213 ? -1.132 -33.672 -5.287 1.00 64.50 213 GLY A O 1
ATOM 1680 N N . LYS A 1 214 ? -0.769 -32.012 -6.759 1.00 66.19 214 LYS A N 1
ATOM 1681 C CA . LYS A 1 214 ? 0.496 -32.559 -7.264 1.00 66.19 214 LYS A CA 1
ATOM 1682 C C . LYS A 1 214 ? 1.579 -32.616 -6.180 1.00 66.19 214 LYS A C 1
ATOM 1684 O O . LYS A 1 214 ? 2.169 -33.671 -5.977 1.00 66.19 214 LYS A O 1
ATOM 1689 N N . MET A 1 215 ? 1.781 -31.534 -5.423 1.00 66.31 215 MET A N 1
ATOM 1690 C CA . MET A 1 215 ? 2.759 -31.513 -4.325 1.00 66.31 215 MET A CA 1
ATOM 1691 C C . MET A 1 215 ? 2.381 -32.469 -3.192 1.00 66.31 215 MET A C 1
ATOM 1693 O O . MET A 1 215 ? 3.257 -33.095 -2.597 1.00 66.31 215 MET A O 1
ATOM 1697 N N . ARG A 1 216 ? 1.082 -32.606 -2.896 1.00 68.62 216 ARG A N 1
ATOM 1698 C CA . ARG A 1 216 ? 0.588 -33.586 -1.922 1.00 68.62 216 ARG A CA 1
ATOM 1699 C C . ARG A 1 216 ? 0.910 -35.014 -2.363 1.00 68.62 216 ARG A C 1
ATOM 1701 O O . ARG A 1 216 ? 1.439 -35.787 -1.570 1.00 68.62 216 ARG A O 1
ATOM 1708 N N . SER A 1 217 ? 0.641 -35.336 -3.625 1.00 75.50 217 SER A N 1
ATOM 1709 C CA . SER A 1 217 ? 0.914 -36.657 -4.202 1.00 75.50 217 SER A CA 1
ATOM 1710 C C . SER A 1 217 ? 2.412 -36.978 -4.191 1.00 75.50 217 SER A C 1
ATOM 1712 O O . SER A 1 217 ? 2.814 -38.057 -3.761 1.00 75.50 217 SER A O 1
ATOM 1714 N N . GLU A 1 218 ? 3.251 -36.015 -4.585 1.00 77.75 218 GLU A N 1
ATOM 1715 C CA . GLU A 1 218 ? 4.711 -36.139 -4.525 1.00 77.75 218 GLU A CA 1
ATOM 1716 C C . GLU A 1 218 ? 5.197 -36.354 -3.084 1.00 77.75 218 GLU A C 1
ATOM 1718 O O . GLU A 1 218 ? 6.009 -37.245 -2.833 1.00 77.75 218 GLU A O 1
ATOM 1723 N N . ARG A 1 219 ? 4.657 -35.603 -2.114 1.00 73.00 219 ARG A N 1
ATOM 1724 C CA . ARG A 1 219 ? 4.998 -35.756 -0.694 1.00 73.00 219 ARG A CA 1
ATOM 1725 C C . ARG A 1 219 ? 4.633 -37.132 -0.152 1.00 73.00 219 ARG A C 1
ATOM 1727 O O . ARG A 1 219 ? 5.472 -37.739 0.502 1.00 73.00 219 ARG A O 1
ATOM 1734 N N . ILE A 1 220 ? 3.433 -37.635 -0.441 1.00 76.38 220 ILE A N 1
ATOM 1735 C CA . ILE A 1 220 ? 3.019 -38.990 -0.043 1.00 76.38 220 ILE A CA 1
ATOM 1736 C C . ILE A 1 220 ? 3.999 -40.023 -0.614 1.00 76.38 220 ILE A C 1
ATOM 1738 O O . ILE A 1 220 ? 4.438 -40.916 0.112 1.00 76.38 220 ILE A O 1
ATOM 1742 N N . GLY A 1 221 ? 4.417 -39.864 -1.875 1.00 80.25 221 GLY A N 1
ATOM 1743 C CA . GLY A 1 221 ? 5.441 -40.709 -2.492 1.00 80.25 221 GLY A CA 1
ATOM 1744 C C . GLY A 1 221 ? 6.781 -40.677 -1.745 1.00 80.25 221 GLY A C 1
ATOM 1745 O O . GLY A 1 221 ? 7.358 -41.729 -1.466 1.00 80.25 221 GLY A O 1
ATOM 1746 N N . PHE A 1 222 ? 7.258 -39.488 -1.360 1.00 77.62 222 PHE A N 1
ATOM 1747 C CA . PHE A 1 222 ? 8.486 -39.341 -0.571 1.00 77.62 222 PHE A CA 1
ATOM 1748 C C . PHE A 1 222 ? 8.375 -39.948 0.834 1.00 77.62 222 PHE A C 1
ATOM 1750 O O . PHE A 1 222 ? 9.275 -40.679 1.240 1.00 77.62 222 PHE A O 1
ATOM 1757 N N . LEU A 1 223 ? 7.285 -39.690 1.562 1.00 77.50 223 LEU A N 1
ATOM 1758 C CA . LEU A 1 223 ? 7.059 -40.229 2.910 1.00 77.50 223 LEU A CA 1
ATOM 1759 C C . LEU A 1 223 ? 6.979 -41.759 2.902 1.00 77.50 223 LEU A C 1
ATOM 1761 O O . LEU A 1 223 ? 7.607 -42.416 3.731 1.00 77.50 223 LEU A O 1
ATOM 1765 N N . THR A 1 224 ? 6.300 -42.323 1.899 1.00 79.50 224 THR A N 1
ATOM 1766 C CA . THR A 1 224 ? 6.223 -43.776 1.685 1.00 79.50 224 THR A CA 1
ATOM 1767 C C . THR A 1 224 ? 7.613 -44.363 1.444 1.00 79.50 224 THR A C 1
ATOM 1769 O O . THR A 1 224 ? 7.974 -45.369 2.049 1.00 79.50 224 THR A O 1
ATOM 1772 N N . LYS A 1 225 ? 8.438 -43.707 0.614 1.00 82.44 225 LYS A N 1
ATOM 1773 C CA . LYS A 1 225 ? 9.821 -44.134 0.353 1.00 82.44 225 LYS A CA 1
ATOM 1774 C C . LYS A 1 225 ? 10.705 -44.082 1.604 1.00 82.44 225 LYS A C 1
ATOM 1776 O O . LYS A 1 225 ? 11.630 -44.879 1.720 1.00 82.44 225 LYS A O 1
ATOM 1781 N N . MET A 1 226 ? 10.435 -43.154 2.520 1.00 76.69 226 MET A N 1
ATOM 1782 C CA . MET A 1 226 ? 11.161 -43.017 3.788 1.00 76.69 226 MET A CA 1
ATOM 1783 C C . MET A 1 226 ? 10.637 -43.940 4.900 1.00 76.69 226 MET A C 1
ATOM 1785 O O . MET A 1 226 ? 11.221 -43.957 5.978 1.00 76.69 226 MET A O 1
ATOM 1789 N N . GLY A 1 227 ? 9.561 -44.702 4.667 1.00 79.38 227 GLY A N 1
ATOM 1790 C CA . GLY A 1 227 ? 8.971 -45.589 5.676 1.00 79.38 227 GLY A CA 1
ATOM 1791 C C . GLY A 1 227 ? 8.227 -44.863 6.805 1.00 79.38 227 GLY A C 1
ATOM 1792 O O . GLY A 1 227 ? 7.892 -45.490 7.808 1.00 79.38 227 GLY A O 1
ATOM 1793 N N . ALA A 1 228 ? 7.940 -43.567 6.646 1.00 76.31 228 ALA A N 1
ATOM 1794 C CA . ALA A 1 228 ? 7.250 -42.734 7.633 1.00 76.31 228 ALA A CA 1
ATOM 1795 C C . ALA A 1 228 ? 5.731 -43.000 7.609 1.00 76.31 228 ALA A C 1
ATOM 1797 O O . ALA A 1 228 ? 4.948 -42.206 7.088 1.00 76.31 228 ALA A O 1
ATOM 1798 N N . THR A 1 229 ? 5.327 -44.181 8.075 1.00 72.31 229 THR A N 1
ATOM 1799 C CA . THR A 1 229 ? 3.970 -44.725 7.889 1.00 72.31 229 THR A CA 1
ATOM 1800 C C . THR A 1 229 ? 2.982 -44.307 8.974 1.00 72.31 229 THR A C 1
ATOM 1802 O O . THR A 1 229 ? 1.840 -44.007 8.631 1.00 72.31 229 THR A O 1
ATOM 1805 N N . GLU A 1 230 ? 3.417 -44.201 10.231 1.00 65.06 230 GLU A N 1
ATOM 1806 C CA . GLU A 1 230 ? 2.571 -43.827 11.372 1.00 65.06 230 GLU A CA 1
ATOM 1807 C C . GLU A 1 230 ? 3.209 -42.738 12.255 1.00 65.06 230 GLU A C 1
ATOM 1809 O O . GLU A 1 230 ? 4.438 -42.587 12.230 1.00 65.06 230 GLU A O 1
ATOM 1814 N N . PRO A 1 231 ? 2.395 -41.998 13.036 1.00 55.81 231 PRO A N 1
ATOM 1815 C CA . PRO A 1 231 ? 2.862 -41.011 14.009 1.00 55.81 231 PRO A CA 1
ATOM 1816 C C . PRO A 1 231 ? 3.794 -41.628 15.050 1.00 55.81 231 PRO A C 1
ATOM 1818 O O . PRO A 1 231 ? 3.385 -42.451 15.868 1.00 55.81 231 PRO A O 1
ATOM 1821 N N . GLY A 1 232 ? 5.063 -41.228 15.049 1.00 56.88 232 GLY A N 1
ATOM 1822 C CA . GLY A 1 232 ? 6.012 -41.572 16.106 1.00 56.88 232 GLY A CA 1
ATOM 1823 C C . GLY A 1 232 ? 6.299 -40.352 16.972 1.00 56.88 232 GLY A C 1
ATOM 1824 O O . GLY A 1 232 ? 6.813 -39.370 16.453 1.00 56.88 232 GLY A O 1
ATOM 1825 N N . CYS A 1 233 ? 6.023 -40.417 18.281 1.00 46.75 233 CYS A N 1
ATOM 1826 C CA . CYS A 1 233 ? 6.408 -39.393 19.274 1.00 46.75 233 CYS A CA 1
ATOM 1827 C C . CYS A 1 233 ? 5.874 -37.959 19.013 1.00 46.75 233 CYS A C 1
ATOM 1829 O O . CYS A 1 233 ? 6.347 -37.000 19.613 1.00 46.75 233 CYS A O 1
ATOM 1831 N N . GLU A 1 234 ? 4.905 -37.782 18.108 1.00 47.69 234 GLU A N 1
ATOM 1832 C CA . GLU A 1 234 ? 4.478 -36.462 17.605 1.00 47.69 234 GLU A CA 1
ATOM 1833 C C . GLU A 1 234 ? 3.618 -35.674 18.610 1.00 47.69 234 GLU A C 1
ATOM 1835 O O . GLU A 1 234 ? 3.729 -34.452 18.670 1.00 47.69 234 GLU A O 1
ATOM 1840 N N . ALA A 1 235 ? 2.855 -36.357 19.472 1.00 48.91 235 ALA A N 1
ATOM 1841 C CA . ALA A 1 235 ? 2.079 -35.713 20.538 1.00 48.91 235 ALA A CA 1
ATOM 1842 C C . ALA A 1 235 ? 2.962 -35.030 21.603 1.00 48.91 235 ALA A C 1
ATOM 1844 O O . ALA A 1 235 ? 2.536 -34.063 22.228 1.00 48.91 235 ALA A O 1
ATOM 1845 N N . GLU A 1 236 ? 4.192 -35.514 21.804 1.00 46.75 236 GLU A N 1
ATOM 1846 C CA . GLU A 1 236 ? 5.152 -34.910 22.737 1.00 46.75 236 GLU A CA 1
ATOM 1847 C C . GLU A 1 236 ? 5.786 -33.646 22.136 1.00 46.75 236 GLU A C 1
ATOM 1849 O O . GLU A 1 236 ? 5.943 -32.653 22.837 1.00 46.75 236 GLU A O 1
ATOM 1854 N N . ILE A 1 237 ? 6.044 -33.633 20.822 1.00 42.69 237 ILE A N 1
ATOM 1855 C CA . ILE A 1 237 ? 6.627 -32.482 20.114 1.00 42.69 237 ILE A CA 1
ATOM 1856 C C . ILE A 1 237 ? 5.596 -31.361 19.925 1.00 42.69 237 ILE A C 1
ATOM 1858 O O . ILE A 1 237 ? 5.938 -30.194 20.072 1.00 42.69 237 ILE A O 1
ATOM 1862 N N . GLU A 1 238 ? 4.332 -31.671 19.613 1.00 45.81 238 GLU A N 1
ATOM 1863 C CA . GLU A 1 238 ? 3.278 -30.643 19.556 1.00 45.81 238 GLU A CA 1
ATOM 1864 C C . GLU A 1 238 ? 3.056 -29.990 20.925 1.00 45.81 238 GLU A C 1
ATOM 1866 O O . GLU A 1 238 ? 2.928 -28.769 21.000 1.00 45.81 238 GLU A O 1
ATOM 1871 N N . ALA A 1 239 ? 3.098 -30.778 22.005 1.00 50.91 239 ALA A N 1
ATOM 1872 C CA . ALA A 1 239 ? 3.053 -30.256 23.366 1.00 50.91 239 ALA A CA 1
ATOM 1873 C C . ALA A 1 239 ? 4.289 -29.401 23.704 1.00 50.91 239 ALA A C 1
ATOM 1875 O O . ALA A 1 239 ? 4.142 -28.367 24.349 1.00 50.91 239 ALA A O 1
ATOM 1876 N N . GLU A 1 240 ? 5.487 -29.782 23.246 1.00 46.47 240 GLU A N 1
ATOM 1877 C CA . GLU A 1 240 ? 6.711 -28.980 23.396 1.00 46.47 240 GLU A CA 1
ATOM 1878 C C . GLU A 1 240 ? 6.662 -27.673 22.594 1.00 46.47 240 GLU A C 1
ATOM 1880 O O . GLU A 1 240 ? 7.037 -26.634 23.123 1.00 46.47 240 GLU A O 1
ATOM 1885 N N . VAL A 1 241 ? 6.152 -27.680 21.359 1.00 45.09 241 VAL A N 1
ATOM 1886 C CA . VAL A 1 241 ? 6.034 -26.473 20.519 1.00 45.09 241 VAL A CA 1
ATOM 1887 C C . VAL A 1 241 ? 4.946 -25.535 21.044 1.00 45.09 241 VAL A C 1
ATOM 1889 O O . VAL A 1 241 ? 5.132 -24.315 21.043 1.00 45.09 241 VAL A O 1
ATOM 1892 N N . GLU A 1 242 ? 3.817 -26.070 21.523 1.00 49.81 242 GLU A N 1
ATOM 1893 C CA . GLU A 1 242 ? 2.816 -25.270 22.238 1.00 49.81 242 GLU A CA 1
ATOM 1894 C C . GLU A 1 242 ? 3.387 -24.711 23.548 1.00 49.81 242 GLU A C 1
ATOM 1896 O O . GLU A 1 242 ? 3.138 -23.546 23.853 1.00 49.81 242 GLU A O 1
ATOM 1901 N N . ALA A 1 243 ? 4.198 -25.481 24.281 1.00 49.47 243 ALA A N 1
ATOM 1902 C CA . ALA A 1 243 ? 4.868 -25.020 25.496 1.00 49.47 243 ALA A CA 1
ATOM 1903 C C . ALA A 1 243 ? 5.955 -23.966 25.222 1.00 49.47 243 ALA A C 1
ATOM 1905 O O . ALA A 1 243 ? 6.033 -22.999 25.972 1.00 49.47 243 ALA A O 1
ATOM 1906 N N . GLU A 1 244 ? 6.750 -24.088 24.154 1.00 44.78 244 GLU A N 1
ATOM 1907 C CA . GLU A 1 244 ? 7.732 -23.076 23.727 1.00 44.78 244 GLU A CA 1
ATOM 1908 C C . GLU A 1 244 ? 7.042 -21.787 23.275 1.00 44.78 244 GLU A C 1
ATOM 1910 O O . GLU A 1 244 ? 7.442 -20.698 23.680 1.00 44.78 244 GLU A O 1
ATOM 1915 N N . SER A 1 245 ? 5.957 -21.900 22.503 1.00 42.44 245 SER A N 1
ATOM 1916 C CA . SER A 1 245 ? 5.162 -20.742 22.071 1.00 42.44 245 SER A CA 1
ATOM 1917 C C . SER A 1 245 ? 4.507 -20.035 23.262 1.00 42.44 245 SER A C 1
ATOM 1919 O O . SER A 1 245 ? 4.439 -18.809 23.303 1.00 42.44 245 SER A O 1
ATOM 1921 N N . GLN A 1 246 ? 4.032 -20.804 24.248 1.00 48.81 246 GLN A N 1
ATOM 1922 C CA . GLN A 1 246 ? 3.474 -20.277 25.491 1.00 48.81 246 GLN A CA 1
ATOM 1923 C C . GLN A 1 246 ? 4.570 -19.664 26.378 1.00 48.81 246 GLN A C 1
ATOM 1925 O O . GLN A 1 246 ? 4.355 -18.602 26.947 1.00 48.81 246 GLN A O 1
ATOM 1930 N N . ALA A 1 247 ? 5.769 -20.251 26.421 1.00 48.16 247 ALA A N 1
ATOM 1931 C CA . ALA A 1 247 ? 6.922 -19.711 27.138 1.00 48.16 247 ALA A CA 1
ATOM 1932 C C . ALA A 1 247 ? 7.478 -18.423 26.506 1.00 48.16 247 ALA A C 1
ATOM 1934 O O . ALA A 1 247 ? 7.965 -17.571 27.239 1.00 48.16 247 ALA A O 1
ATOM 1935 N N . GLU A 1 248 ? 7.391 -18.238 25.183 1.00 47.56 248 GLU A N 1
ATOM 1936 C CA . GLU A 1 248 ? 7.710 -16.960 24.524 1.00 47.56 248 GLU A CA 1
ATOM 1937 C C . GLU A 1 248 ? 6.679 -15.863 24.834 1.00 47.56 248 GLU A C 1
ATOM 1939 O O . GLU A 1 248 ? 7.045 -14.692 24.916 1.00 47.56 248 GLU A O 1
ATOM 1944 N N . ILE A 1 249 ? 5.406 -16.230 25.027 1.00 46.97 249 ILE A N 1
ATOM 1945 C CA . ILE A 1 249 ? 4.336 -15.308 25.450 1.00 46.97 249 ILE A CA 1
ATOM 1946 C C . ILE A 1 249 ? 4.471 -14.957 26.941 1.00 46.97 249 ILE A C 1
ATOM 1948 O O . ILE A 1 249 ? 4.263 -13.806 27.318 1.00 46.97 249 ILE A O 1
ATOM 1952 N N . ASP A 1 250 ? 4.836 -15.936 27.773 1.00 42.91 250 ASP A N 1
ATOM 1953 C CA . ASP A 1 250 ? 4.994 -15.795 29.226 1.00 42.91 250 ASP A CA 1
ATOM 1954 C C . ASP A 1 250 ? 6.393 -15.274 29.627 1.00 42.91 250 ASP A C 1
ATOM 1956 O O . ASP A 1 250 ? 6.646 -14.996 30.804 1.00 42.91 250 ASP A O 1
ATOM 1960 N N . ALA A 1 251 ? 7.320 -15.133 28.673 1.00 43.25 251 ALA A N 1
ATOM 1961 C CA . ALA A 1 251 ? 8.632 -14.551 28.908 1.00 43.25 251 ALA A CA 1
ATOM 1962 C C . ALA A 1 251 ? 8.495 -13.062 29.255 1.00 43.25 251 ALA A C 1
ATOM 1964 O O . ALA A 1 251 ? 7.934 -12.271 28.497 1.00 43.25 251 ALA A O 1
ATOM 1965 N N . GLU A 1 252 ? 9.073 -12.662 30.393 1.00 42.81 252 GLU A N 1
ATOM 1966 C CA . GLU A 1 252 ? 9.254 -11.248 30.729 1.00 42.81 252 GLU A CA 1
ATOM 1967 C C . GLU A 1 252 ? 9.907 -10.495 29.547 1.00 42.81 252 GLU A C 1
ATOM 1969 O O . GLU A 1 252 ? 10.757 -11.080 28.866 1.00 42.81 252 GLU A O 1
ATOM 1974 N N . PRO A 1 253 ? 9.607 -9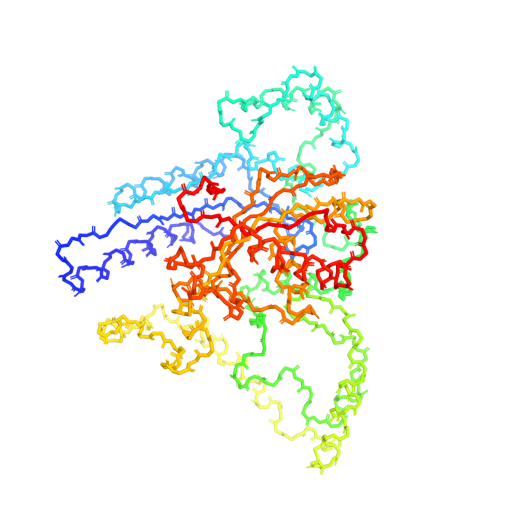.197 29.314 1.00 42.69 253 PRO A N 1
ATOM 1975 C CA . PRO A 1 253 ? 10.049 -8.428 28.135 1.00 42.69 253 PRO A CA 1
ATOM 1976 C C . PRO A 1 253 ? 11.573 -8.236 27.983 1.00 42.69 253 PRO A C 1
ATOM 1978 O O . PRO A 1 253 ? 12.032 -7.358 27.249 1.00 42.69 253 PRO A O 1
ATOM 1981 N N . SER A 1 254 ? 12.397 -8.996 28.701 1.00 47.31 254 SER A N 1
ATOM 1982 C CA . SER A 1 254 ? 13.839 -8.841 28.779 1.00 47.31 254 SER A CA 1
ATOM 1983 C C . SER A 1 254 ? 14.588 -10.000 28.124 1.00 47.31 254 SER A C 1
ATOM 1985 O O . SER A 1 254 ? 15.206 -10.833 28.784 1.00 47.31 254 SER A O 1
ATOM 1987 N N . ALA A 1 255 ? 14.653 -9.971 26.800 1.00 44.88 255 ALA A N 1
ATOM 1988 C CA . ALA A 1 255 ? 15.838 -10.437 26.087 1.00 44.88 255 ALA A CA 1
ATOM 1989 C C . ALA A 1 255 ? 16.046 -9.577 24.838 1.00 44.88 255 ALA A C 1
ATOM 1991 O O . ALA A 1 255 ? 16.075 -10.058 23.706 1.00 44.88 255 ALA A O 1
ATOM 1992 N N . PHE A 1 256 ? 16.177 -8.263 25.049 1.00 49.94 256 PHE A N 1
ATOM 1993 C CA . PHE A 1 256 ? 16.674 -7.366 24.014 1.00 49.94 256 PHE A CA 1
ATOM 1994 C C . PHE A 1 256 ? 17.957 -7.947 23.410 1.00 49.94 256 PHE A C 1
ATOM 1996 O O . PHE A 1 256 ? 18.873 -8.358 24.128 1.00 49.94 256 PHE A O 1
ATOM 2003 N N . VAL A 1 257 ? 18.027 -7.964 22.076 1.00 52.31 257 VAL A N 1
ATOM 2004 C CA . VAL A 1 257 ? 19.263 -8.262 21.350 1.00 52.31 257 VAL A CA 1
ATOM 2005 C C . VAL A 1 257 ? 20.346 -7.344 21.907 1.00 52.31 257 VAL A C 1
ATOM 2007 O O . VAL A 1 257 ? 20.192 -6.124 21.873 1.00 52.31 257 VAL A O 1
ATOM 2010 N N . SER A 1 258 ? 21.416 -7.923 22.462 1.00 51.44 258 SER A N 1
ATOM 2011 C CA . SER A 1 258 ? 22.443 -7.128 23.133 1.00 51.44 258 SER A CA 1
ATOM 2012 C C . SER A 1 258 ? 22.986 -6.049 22.196 1.00 51.44 258 SER A C 1
ATOM 2014 O O . SER A 1 258 ? 23.209 -6.280 21.007 1.00 51.44 258 SER A O 1
ATOM 2016 N N . VAL A 1 259 ? 23.231 -4.855 22.733 1.00 48.56 259 VAL A N 1
ATOM 2017 C CA . VAL A 1 259 ? 23.808 -3.738 21.970 1.00 48.56 259 VAL A CA 1
ATOM 2018 C C . VAL A 1 259 ? 25.137 -4.139 21.336 1.00 48.56 259 VAL A C 1
ATOM 2020 O O . VAL A 1 259 ? 25.457 -3.667 20.254 1.00 48.56 259 VAL A O 1
ATOM 2023 N N . ASP A 1 260 ? 25.881 -5.065 21.941 1.00 55.59 260 ASP A N 1
ATOM 2024 C CA . ASP A 1 260 ? 27.111 -5.613 21.366 1.00 55.59 260 ASP A CA 1
ATOM 2025 C C . ASP A 1 260 ? 26.876 -6.493 20.121 1.00 55.59 260 ASP A C 1
ATOM 2027 O O . ASP A 1 260 ? 27.770 -6.592 19.286 1.00 55.59 260 ASP A O 1
ATOM 2031 N N . ARG A 1 261 ? 25.676 -7.068 19.922 1.00 52.53 261 ARG A N 1
ATOM 2032 C CA . ARG A 1 261 ? 25.257 -7.670 18.635 1.00 52.53 261 ARG A CA 1
ATOM 2033 C C . ARG A 1 261 ? 24.878 -6.621 17.580 1.00 52.53 261 ARG A C 1
ATOM 2035 O O . ARG A 1 261 ? 24.947 -6.922 16.393 1.00 52.53 261 ARG A O 1
ATOM 2042 N N . LEU A 1 262 ? 24.471 -5.415 17.993 1.00 46.91 262 LEU A N 1
ATOM 2043 C CA . LEU A 1 262 ? 24.113 -4.295 17.103 1.00 46.91 262 LEU A CA 1
ATOM 2044 C C . LEU A 1 262 ? 25.312 -3.384 16.782 1.00 46.91 262 LEU A C 1
ATOM 2046 O O . LEU A 1 262 ? 25.357 -2.740 15.731 1.00 46.91 262 LEU A O 1
ATOM 2050 N N . ARG A 1 263 ? 26.299 -3.319 17.681 1.00 41.97 263 ARG A N 1
ATOM 2051 C CA . ARG A 1 263 ? 27.562 -2.609 17.486 1.00 41.97 263 ARG A CA 1
ATOM 2052 C C . ARG A 1 263 ? 28.414 -3.373 16.487 1.00 41.97 263 ARG A C 1
ATOM 2054 O O . ARG A 1 263 ? 28.846 -4.490 16.734 1.00 41.97 263 ARG A O 1
ATOM 2061 N N . GLY A 1 264 ? 28.742 -2.714 15.383 1.00 44.34 264 GLY A N 1
ATOM 2062 C CA . GLY A 1 264 ? 29.862 -3.154 14.557 1.00 44.34 264 GLY A CA 1
ATOM 2063 C C . GLY A 1 264 ? 29.518 -4.217 13.526 1.00 44.34 264 GLY A C 1
ATOM 2064 O O . GLY A 1 264 ? 30.250 -5.188 13.374 1.00 44.34 264 GLY A O 1
ATOM 2065 N N . ARG A 1 265 ? 28.455 -3.981 12.759 1.00 40.25 265 ARG A N 1
ATOM 2066 C CA . ARG A 1 265 ? 28.398 -4.300 11.330 1.00 40.25 265 ARG A CA 1
ATOM 2067 C C . ARG A 1 265 ? 27.246 -3.482 10.748 1.00 40.25 265 ARG A C 1
ATOM 2069 O O . ARG A 1 265 ? 26.090 -3.853 10.908 1.00 40.25 265 ARG A O 1
ATOM 2076 N N . MET A 1 266 ? 27.540 -2.381 10.037 1.00 39.66 266 MET A N 1
ATOM 2077 C CA . MET A 1 266 ? 26.703 -2.094 8.864 1.00 39.66 266 MET A CA 1
ATOM 2078 C C . MET A 1 266 ? 26.672 -3.425 8.136 1.00 39.66 266 MET A C 1
ATOM 2080 O O . MET A 1 266 ? 27.751 -3.912 7.795 1.00 39.66 266 MET A O 1
ATOM 2084 N N . ALA A 1 267 ? 25.513 -4.079 8.063 1.00 39.12 267 ALA A N 1
ATOM 2085 C CA . ALA A 1 267 ? 25.431 -5.360 7.395 1.00 39.12 267 ALA A CA 1
ATOM 2086 C C . ALA A 1 267 ? 26.022 -5.138 6.001 1.00 39.12 267 ALA A C 1
ATOM 2088 O O . ALA A 1 267 ? 25.456 -4.412 5.182 1.00 39.12 267 ALA A O 1
ATOM 2089 N N . GLN A 1 268 ? 27.231 -5.665 5.785 1.00 42.69 268 GLN A N 1
ATOM 2090 C CA . GLN A 1 268 ? 27.752 -5.813 4.445 1.00 42.69 268 GLN A CA 1
ATOM 2091 C C . GLN A 1 268 ? 26.680 -6.601 3.713 1.00 42.69 268 GLN A C 1
ATOM 2093 O O . GLN A 1 268 ? 26.076 -7.502 4.304 1.00 42.69 268 GLN A O 1
ATOM 2098 N N . SER A 1 269 ? 26.379 -6.164 2.491 1.00 43.16 269 SER A N 1
ATOM 2099 C CA . SER A 1 269 ? 25.413 -6.818 1.618 1.00 43.16 269 SER A CA 1
ATOM 2100 C C . SER A 1 269 ? 25.454 -8.328 1.848 1.00 43.16 269 SER A C 1
ATOM 2102 O O . SER A 1 269 ? 26.511 -8.936 1.723 1.00 43.16 269 SER A O 1
ATOM 2104 N N . VAL A 1 270 ? 24.320 -8.929 2.221 1.00 47.12 270 VAL A N 1
ATOM 2105 C CA . VAL A 1 270 ? 24.235 -10.391 2.414 1.00 47.12 270 VAL A CA 1
ATOM 2106 C C . VAL A 1 270 ? 24.467 -11.120 1.080 1.00 47.12 270 VAL A C 1
ATOM 2108 O O . VAL A 1 270 ? 24.680 -12.327 1.037 1.00 47.12 270 VAL A O 1
ATOM 2111 N N . LEU A 1 271 ? 24.435 -10.373 -0.027 1.00 49.19 271 LEU A N 1
ATOM 2112 C CA . LEU A 1 271 ? 24.811 -10.842 -1.347 1.00 49.19 271 LEU A CA 1
ATOM 2113 C C . LEU A 1 271 ? 26.334 -10.892 -1.455 1.00 49.19 271 LEU A C 1
ATOM 2115 O O . LEU A 1 271 ? 26.999 -9.879 -1.228 1.00 49.19 271 LEU A O 1
ATOM 2119 N N . ALA A 1 272 ? 26.853 -12.051 -1.856 1.00 54.12 272 ALA A N 1
ATOM 2120 C CA . ALA A 1 272 ? 28.261 -12.239 -2.169 1.00 54.12 272 ALA A CA 1
ATOM 2121 C C . ALA A 1 272 ? 28.755 -11.194 -3.191 1.00 54.12 272 ALA A C 1
ATOM 2123 O O . ALA A 1 272 ? 27.982 -10.686 -4.016 1.00 54.12 272 ALA A O 1
ATOM 2124 N N . ASP A 1 273 ? 30.044 -10.855 -3.125 1.00 55.59 273 ASP A N 1
ATOM 2125 C CA . ASP A 1 273 ? 30.658 -9.834 -3.983 1.00 55.59 273 ASP A CA 1
ATOM 2126 C C . ASP A 1 273 ? 30.563 -10.162 -5.483 1.00 55.59 273 ASP A C 1
ATOM 2128 O O . ASP A 1 273 ? 30.589 -9.257 -6.313 1.00 55.59 273 ASP A O 1
ATOM 2132 N N . ASP A 1 274 ? 30.384 -11.435 -5.826 1.00 56.69 274 ASP A N 1
ATOM 2133 C CA . ASP A 1 274 ? 30.183 -11.971 -7.172 1.00 56.69 274 ASP A CA 1
ATOM 2134 C C . ASP A 1 274 ? 28.702 -12.182 -7.540 1.00 56.69 274 ASP A C 1
ATOM 2136 O O . ASP A 1 274 ? 28.399 -12.714 -8.607 1.00 56.69 274 ASP A O 1
ATOM 2140 N N . SER A 1 275 ? 27.759 -11.771 -6.690 1.00 63.41 275 SER A N 1
ATOM 2141 C CA . SER A 1 275 ? 26.334 -11.956 -6.965 1.00 63.41 275 SER A CA 1
ATOM 2142 C C . SER A 1 275 ? 25.898 -11.225 -8.239 1.00 63.41 275 SER A C 1
ATOM 2144 O O . SER A 1 275 ? 26.269 -10.073 -8.484 1.00 63.41 275 SER A O 1
ATOM 2146 N N . ALA A 1 276 ? 25.014 -11.865 -9.010 1.00 60.88 276 ALA A N 1
ATOM 2147 C CA . ALA A 1 276 ? 24.440 -11.290 -10.229 1.00 60.88 276 ALA A CA 1
ATOM 2148 C C . ALA A 1 276 ? 23.803 -9.906 -9.992 1.00 60.88 276 ALA A C 1
ATOM 2150 O O . ALA A 1 276 ? 23.863 -9.038 -10.854 1.00 60.88 276 ALA A O 1
ATOM 2151 N N . PHE A 1 277 ? 23.250 -9.659 -8.799 1.00 59.41 277 PHE A N 1
ATOM 2152 C CA . PHE A 1 277 ? 22.689 -8.359 -8.422 1.00 59.41 277 PHE A CA 1
ATOM 2153 C C . PHE A 1 277 ? 23.747 -7.267 -8.256 1.00 59.41 277 PHE A C 1
ATOM 2155 O O . PHE A 1 277 ? 23.509 -6.131 -8.663 1.00 59.41 277 PHE A O 1
ATOM 2162 N N . LYS A 1 278 ? 24.907 -7.586 -7.667 1.00 61.38 278 LYS A N 1
ATOM 2163 C CA . LYS A 1 278 ? 25.994 -6.615 -7.505 1.00 61.38 278 LYS A CA 1
ATOM 2164 C C . LYS A 1 278 ? 26.653 -6.320 -8.852 1.00 61.38 278 LYS A C 1
ATOM 2166 O O . LYS A 1 278 ? 26.834 -5.153 -9.182 1.00 61.38 278 LYS A O 1
ATOM 2171 N N . GLN A 1 279 ? 26.880 -7.355 -9.665 1.00 64.88 279 GLN A N 1
ATOM 2172 C CA . GLN A 1 279 ? 27.363 -7.205 -11.040 1.00 64.88 279 GLN A CA 1
ATOM 2173 C C . GLN A 1 279 ? 26.401 -6.351 -11.883 1.00 64.88 279 GLN A C 1
ATOM 2175 O O . GLN A 1 279 ? 26.829 -5.375 -12.489 1.00 64.88 279 GLN A O 1
ATOM 2180 N N . ALA A 1 280 ? 25.092 -6.621 -11.841 1.00 63.75 280 ALA A N 1
ATOM 2181 C CA . ALA A 1 280 ? 24.086 -5.838 -12.566 1.00 63.75 280 ALA A CA 1
ATOM 2182 C C . ALA A 1 280 ? 23.935 -4.390 -12.058 1.00 63.75 280 ALA A C 1
ATOM 2184 O O . ALA A 1 280 ? 23.532 -3.505 -12.812 1.00 63.75 280 ALA A O 1
ATOM 2185 N N . ALA A 1 281 ? 24.239 -4.119 -10.785 1.00 66.62 281 ALA A N 1
ATOM 2186 C CA . ALA A 1 281 ? 24.209 -2.765 -10.227 1.00 66.62 281 ALA A CA 1
ATOM 2187 C C . ALA A 1 281 ? 25.428 -1.907 -10.631 1.00 66.62 281 ALA A C 1
ATOM 2189 O O . ALA A 1 281 ? 25.385 -0.679 -10.479 1.00 66.62 281 ALA A O 1
ATOM 2190 N N . GLU A 1 282 ? 26.507 -2.544 -11.096 1.00 75.06 282 GLU A N 1
ATOM 2191 C CA . GLU A 1 282 ? 27.770 -1.922 -11.525 1.00 75.06 282 GLU A CA 1
ATOM 2192 C C . GLU A 1 282 ? 28.002 -2.009 -13.039 1.00 75.06 282 GLU A C 1
ATOM 2194 O O . GLU A 1 282 ? 28.841 -1.282 -13.569 1.00 75.06 282 GLU A O 1
ATOM 2199 N N . ALA A 1 283 ? 27.242 -2.857 -13.732 1.00 81.56 283 ALA A N 1
ATOM 2200 C CA . ALA A 1 283 ? 27.316 -3.031 -15.170 1.00 81.56 283 ALA A CA 1
ATOM 2201 C C . ALA A 1 283 ? 26.926 -1.746 -15.926 1.00 81.56 283 ALA A C 1
ATOM 2203 O O . ALA A 1 283 ? 26.036 -1.002 -15.490 1.00 81.56 283 ALA A O 1
ATOM 2204 N N . PRO A 1 284 ? 27.572 -1.483 -17.077 1.00 87.88 284 PRO A N 1
ATOM 2205 C CA . PRO A 1 284 ? 27.166 -0.400 -17.956 1.00 87.88 284 PRO A CA 1
ATOM 2206 C C . PRO A 1 284 ? 25.750 -0.657 -18.477 1.00 87.88 284 PRO A C 1
ATOM 2208 O O . PRO A 1 284 ? 25.403 -1.786 -18.822 1.00 87.88 284 PRO A O 1
ATOM 2211 N N . PHE A 1 285 ? 24.943 0.396 -18.561 1.00 93.06 285 PHE A N 1
ATOM 2212 C CA . PHE A 1 285 ? 23.544 0.317 -18.973 1.00 93.06 285 PHE A CA 1
ATOM 2213 C C . PHE A 1 285 ? 23.232 1.342 -20.062 1.00 93.06 285 PHE A C 1
ATOM 2215 O O . PHE A 1 285 ? 23.833 2.409 -20.121 1.00 93.06 285 PHE A O 1
ATOM 2222 N N . SER A 1 286 ? 22.250 1.030 -20.896 1.00 94.44 286 SER A N 1
ATOM 2223 C CA . SER A 1 286 ? 21.633 1.976 -21.819 1.00 94.44 286 SER A CA 1
ATOM 2224 C C . SER A 1 286 ? 20.298 2.404 -21.246 1.00 94.44 286 SER A C 1
ATOM 2226 O O . SER A 1 286 ? 19.484 1.562 -20.853 1.00 94.44 286 SER A O 1
ATOM 2228 N N . LYS A 1 287 ? 20.062 3.714 -21.191 1.00 95.88 287 LYS A N 1
ATOM 2229 C CA . LYS A 1 287 ? 18.761 4.231 -20.776 1.00 95.88 287 LYS A CA 1
ATOM 2230 C C . LYS A 1 287 ? 17.800 4.132 -21.950 1.00 95.88 287 LYS A C 1
ATOM 2232 O O . LYS A 1 287 ? 18.083 4.642 -23.028 1.00 95.88 287 LYS A O 1
ATOM 2237 N N . VAL A 1 288 ? 16.661 3.491 -21.739 1.00 96.88 288 VAL A N 1
ATOM 2238 C CA . VAL A 1 288 ? 15.654 3.270 -22.774 1.00 96.88 288 VAL A CA 1
ATOM 2239 C C . VAL A 1 288 ? 14.345 3.911 -22.363 1.00 96.88 288 VAL A C 1
ATOM 2241 O O . VAL A 1 288 ? 13.831 3.631 -21.280 1.00 96.88 288 VAL A O 1
ATOM 2244 N N . ARG A 1 289 ? 13.791 4.724 -23.261 1.00 97.56 289 ARG A N 1
ATOM 2245 C CA . ARG A 1 289 ? 12.422 5.221 -23.179 1.00 97.56 289 ARG A CA 1
ATOM 2246 C C . ARG A 1 289 ? 11.507 4.297 -23.962 1.00 97.56 289 ARG A C 1
ATOM 2248 O O . ARG A 1 289 ? 11.724 4.058 -25.149 1.00 97.56 289 ARG A O 1
ATOM 2255 N N . LEU A 1 290 ? 10.488 3.790 -23.289 1.00 97.06 290 LEU A N 1
ATOM 2256 C CA . LEU A 1 290 ? 9.467 2.917 -23.841 1.00 97.06 290 LEU A CA 1
ATOM 2257 C C . LEU A 1 290 ? 8.118 3.612 -23.770 1.00 97.06 290 LEU A C 1
ATOM 2259 O O . LEU A 1 290 ? 7.753 4.169 -22.733 1.00 97.06 290 LEU A O 1
ATOM 2263 N N . PHE A 1 291 ? 7.368 3.503 -24.858 1.00 97.31 291 PHE A N 1
ATOM 2264 C CA . PHE A 1 291 ? 5.966 3.872 -24.907 1.00 97.31 291 PHE A CA 1
ATOM 2265 C C . PHE A 1 291 ? 5.121 2.618 -25.069 1.00 97.31 291 PHE A C 1
ATOM 2267 O O . PHE A 1 291 ? 5.431 1.749 -25.890 1.00 97.31 291 PHE A O 1
ATOM 2274 N N . PHE A 1 292 ? 4.060 2.504 -24.279 1.00 95.88 292 PHE A N 1
ATOM 2275 C CA . PHE A 1 292 ? 3.182 1.342 -24.306 1.00 95.88 292 PHE A CA 1
ATOM 2276 C C . PHE A 1 292 ? 1.713 1.732 -24.154 1.00 95.88 292 PHE A C 1
ATOM 2278 O O . PHE A 1 292 ? 1.380 2.673 -23.443 1.00 95.88 292 PHE A O 1
ATOM 2285 N N . ALA A 1 293 ? 0.830 0.973 -24.793 1.00 95.31 293 ALA A N 1
ATOM 2286 C CA . ALA A 1 293 ? -0.607 1.071 -24.611 1.00 95.31 293 ALA A CA 1
ATOM 2287 C C . ALA A 1 293 ? -1.086 0.012 -23.612 1.00 95.31 293 ALA A C 1
ATOM 2289 O O . ALA A 1 293 ? -0.603 -1.126 -23.593 1.00 95.31 293 ALA A O 1
ATOM 2290 N N . LYS A 1 294 ? -2.096 0.373 -22.824 1.00 92.50 294 LYS A N 1
ATOM 2291 C CA . LYS A 1 294 ? -2.785 -0.500 -21.872 1.00 92.50 294 LYS A CA 1
ATOM 2292 C C . LYS A 1 294 ? -4.275 -0.476 -22.178 1.00 92.50 294 LYS A C 1
ATOM 2294 O O . LYS A 1 294 ? -4.971 0.492 -21.871 1.00 92.50 294 LYS A O 1
ATOM 2299 N N . ARG A 1 295 ? -4.777 -1.556 -22.780 1.00 90.69 295 ARG A N 1
ATOM 2300 C CA . ARG A 1 295 ? -6.178 -1.683 -23.216 1.00 90.69 295 ARG A CA 1
ATOM 2301 C C . ARG A 1 295 ? -6.816 -2.974 -22.695 1.00 90.69 295 ARG A C 1
ATOM 2303 O O . ARG A 1 295 ? -6.157 -3.850 -22.137 1.00 90.69 295 ARG A O 1
ATOM 2310 N N . GLY A 1 296 ? -8.131 -3.095 -22.875 1.00 89.81 296 GLY A N 1
ATOM 2311 C CA . GLY A 1 296 ? -8.882 -4.289 -22.482 1.00 89.81 296 GLY A CA 1
ATOM 2312 C C . GLY A 1 296 ? -8.845 -4.537 -20.973 1.00 89.81 296 GLY A C 1
ATOM 2313 O O . GLY A 1 296 ? -8.993 -3.608 -20.183 1.00 89.81 296 GLY A O 1
ATOM 2314 N N . THR A 1 297 ? -8.652 -5.791 -20.565 1.00 89.38 297 THR A N 1
ATOM 2315 C CA . THR A 1 297 ? -8.597 -6.192 -19.147 1.00 89.38 297 THR A CA 1
ATOM 2316 C C . THR A 1 297 ? -7.376 -5.642 -18.415 1.00 89.38 297 THR A C 1
ATOM 2318 O O . THR A 1 297 ? -7.422 -5.474 -17.198 1.00 89.38 297 THR A O 1
ATOM 2321 N N . LEU A 1 298 ? -6.311 -5.282 -19.138 1.00 89.06 298 LEU A N 1
ATOM 2322 C CA . LEU A 1 298 ? -5.078 -4.781 -18.539 1.00 89.06 298 LEU A CA 1
ATOM 2323 C C . LEU A 1 298 ? -5.256 -3.421 -17.846 1.00 89.06 298 LEU A C 1
ATOM 2325 O O . LEU A 1 298 ? -4.492 -3.090 -16.945 1.00 89.06 298 LEU A O 1
ATOM 2329 N N . ARG A 1 299 ? -6.304 -2.658 -18.190 1.00 90.25 299 ARG A N 1
ATOM 2330 C CA . ARG A 1 299 ? -6.655 -1.393 -17.514 1.00 90.25 299 ARG A CA 1
ATOM 2331 C C . ARG A 1 299 ? -6.971 -1.554 -16.022 1.00 90.25 299 ARG A C 1
ATOM 2333 O O . ARG A 1 299 ? -6.951 -0.576 -15.284 1.00 90.25 299 ARG A O 1
ATOM 2340 N N . PHE A 1 300 ? -7.280 -2.777 -15.586 1.00 89.12 300 PHE A N 1
ATOM 2341 C CA . PHE A 1 300 ? -7.554 -3.113 -14.189 1.00 89.12 300 PHE A CA 1
ATOM 2342 C C . PHE A 1 300 ? -6.299 -3.521 -13.409 1.00 89.12 300 PHE A C 1
ATOM 2344 O O . PHE A 1 300 ? -6.408 -3.916 -12.253 1.00 89.12 300 PHE A O 1
ATOM 2351 N N . LEU A 1 301 ? -5.114 -3.427 -14.016 1.00 86.56 301 LEU A N 1
ATOM 2352 C CA . LEU A 1 301 ? -3.863 -3.521 -13.280 1.00 86.56 301 LEU A CA 1
ATOM 2353 C C . LEU A 1 301 ? -3.489 -2.161 -12.708 1.00 86.56 301 LEU A C 1
ATOM 2355 O O . LEU A 1 301 ? -3.462 -1.153 -13.420 1.00 86.56 301 LEU A O 1
ATOM 2359 N N . SER A 1 302 ? -3.177 -2.155 -11.416 1.00 87.06 302 SER A N 1
ATOM 2360 C CA . SER A 1 302 ? -2.682 -0.962 -10.745 1.00 87.06 302 SER A CA 1
ATOM 2361 C C . SER A 1 302 ? -1.271 -0.613 -11.224 1.00 87.06 302 SER A C 1
ATOM 2363 O O . SER A 1 302 ? -0.551 -1.436 -11.795 1.00 87.06 302 SER A O 1
ATOM 2365 N N . HIS A 1 303 ? -0.830 0.608 -10.931 1.00 89.38 303 HIS A N 1
ATOM 2366 C CA . HIS A 1 303 ? 0.551 1.010 -11.182 1.00 89.38 303 HIS A CA 1
ATOM 2367 C C . HIS A 1 303 ? 1.570 0.089 -10.479 1.00 89.38 303 HIS A C 1
ATOM 2369 O O . HIS A 1 303 ? 2.573 -0.295 -11.076 1.00 89.38 303 HIS A O 1
ATOM 2375 N N . LEU A 1 304 ? 1.283 -0.346 -9.246 1.00 87.00 304 LEU A N 1
ATOM 2376 C CA . LEU A 1 304 ? 2.152 -1.267 -8.503 1.00 87.00 304 LEU A CA 1
ATOM 2377 C C . LEU A 1 304 ? 2.269 -2.638 -9.184 1.00 87.00 304 LEU A C 1
ATOM 2379 O O . LEU A 1 304 ? 3.334 -3.258 -9.146 1.00 87.00 304 LEU A O 1
ATOM 2383 N N . ASP A 1 305 ? 1.206 -3.099 -9.842 1.00 88.44 305 ASP A N 1
ATOM 2384 C CA . ASP A 1 305 ? 1.243 -4.337 -10.621 1.00 88.44 305 ASP A CA 1
ATOM 2385 C C . ASP A 1 305 ? 2.049 -4.166 -11.911 1.00 88.44 305 ASP A C 1
ATOM 2387 O O . ASP A 1 305 ? 2.819 -5.059 -12.273 1.00 88.44 305 ASP A O 1
ATOM 2391 N N . LEU A 1 306 ? 1.959 -3.003 -12.570 1.00 88.12 306 LEU A N 1
ATOM 2392 C CA . LEU A 1 306 ? 2.790 -2.679 -13.737 1.00 88.12 306 LEU A CA 1
ATOM 2393 C C . LEU A 1 306 ? 4.285 -2.700 -13.391 1.00 88.12 306 LEU A C 1
ATOM 2395 O O . LEU A 1 306 ? 5.059 -3.331 -14.115 1.00 88.12 306 LEU A O 1
ATOM 2399 N N . ILE A 1 307 ? 4.681 -2.129 -12.245 1.00 89.62 307 ILE A N 1
ATOM 2400 C CA . ILE A 1 307 ? 6.068 -2.179 -11.737 1.00 89.62 307 ILE A CA 1
ATOM 2401 C C . ILE A 1 307 ? 6.568 -3.630 -11.601 1.00 89.62 307 ILE A C 1
ATOM 2403 O O . ILE A 1 307 ? 7.756 -3.898 -11.763 1.00 89.62 307 ILE A O 1
ATOM 2407 N N . ARG A 1 308 ? 5.678 -4.595 -11.339 1.00 87.38 308 ARG A N 1
ATOM 2408 C CA . ARG A 1 308 ? 6.028 -6.021 -11.216 1.00 87.38 308 ARG A CA 1
ATOM 2409 C C . ARG A 1 308 ? 6.000 -6.763 -12.550 1.00 87.38 308 ARG A C 1
ATOM 2411 O O . ARG A 1 308 ? 6.771 -7.705 -12.740 1.00 87.38 308 ARG A O 1
ATOM 2418 N N . ILE A 1 309 ? 5.107 -6.387 -13.461 1.00 89.44 309 ILE A N 1
ATOM 2419 C CA . ILE A 1 309 ? 4.895 -7.086 -14.735 1.00 89.44 309 ILE A CA 1
ATOM 2420 C C . ILE A 1 309 ? 5.931 -6.688 -15.780 1.00 89.44 309 ILE A C 1
ATOM 2422 O O . ILE A 1 309 ? 6.413 -7.567 -16.495 1.00 89.44 309 ILE A O 1
ATOM 2426 N N . ILE A 1 310 ? 6.334 -5.418 -15.834 1.00 92.19 310 ILE A N 1
ATOM 2427 C CA . ILE A 1 310 ? 7.333 -4.940 -16.799 1.00 92.19 310 ILE A CA 1
ATOM 2428 C C . ILE A 1 310 ? 8.672 -5.700 -16.665 1.00 92.19 310 ILE A C 1
ATOM 2430 O O . ILE A 1 310 ? 9.116 -6.282 -17.657 1.00 92.19 310 ILE A O 1
ATOM 2434 N N . PRO A 1 311 ? 9.274 -5.863 -15.467 1.00 90.25 311 PRO A N 1
ATOM 2435 C CA . PRO A 1 311 ? 10.486 -6.674 -15.315 1.00 90.25 311 PRO A CA 1
ATOM 2436 C C . PRO A 1 311 ? 10.296 -8.148 -15.693 1.00 90.25 311 PRO A C 1
ATOM 2438 O O . PRO A 1 311 ? 11.217 -8.795 -16.193 1.00 90.25 311 PRO A O 1
ATOM 2441 N N . ARG A 1 312 ? 9.098 -8.712 -15.471 1.00 90.38 312 ARG A N 1
ATOM 2442 C CA . ARG A 1 312 ? 8.779 -10.089 -15.887 1.00 90.38 312 ARG A CA 1
ATOM 2443 C C . ARG A 1 312 ? 8.703 -10.206 -17.409 1.00 90.38 312 ARG A C 1
ATOM 2445 O O . ARG A 1 312 ? 9.165 -11.206 -17.953 1.00 90.38 312 ARG A O 1
ATOM 2452 N N . MET A 1 313 ? 8.156 -9.200 -18.088 1.00 93.81 313 MET A N 1
ATOM 2453 C CA . MET A 1 313 ? 8.144 -9.110 -19.549 1.00 93.81 313 MET A CA 1
ATOM 2454 C C . MET A 1 313 ? 9.567 -9.006 -20.104 1.00 93.81 313 MET A C 1
ATOM 2456 O O . MET A 1 313 ? 9.914 -9.782 -20.990 1.00 93.81 313 MET A O 1
ATOM 2460 N N . PHE A 1 314 ? 10.416 -8.139 -19.543 1.00 91.69 314 PHE A N 1
ATOM 2461 C CA . PHE A 1 314 ? 11.817 -8.019 -19.967 1.00 91.69 314 PHE A CA 1
ATOM 2462 C C . PHE A 1 314 ? 12.575 -9.334 -19.782 1.00 91.69 314 PHE A C 1
ATOM 2464 O O . PHE A 1 314 ? 13.231 -9.803 -20.710 1.00 91.69 314 PHE A O 1
ATOM 2471 N N . ARG A 1 315 ? 12.380 -10.014 -18.646 1.00 89.06 315 ARG A N 1
ATOM 2472 C CA . ARG A 1 315 ? 12.960 -11.343 -18.413 1.00 89.06 315 ARG A CA 1
ATOM 2473 C C . ARG A 1 315 ? 12.490 -12.377 -19.440 1.00 89.06 315 ARG A C 1
ATOM 2475 O O . ARG A 1 315 ? 13.307 -13.146 -19.933 1.00 89.06 315 ARG A O 1
ATOM 2482 N N . ARG A 1 316 ? 11.198 -12.390 -19.796 1.00 89.56 316 ARG A N 1
ATOM 2483 C CA . ARG A 1 316 ? 10.651 -13.268 -20.852 1.00 89.56 316 ARG A CA 1
ATOM 2484 C C . ARG A 1 316 ? 11.221 -12.948 -22.233 1.00 89.56 316 ARG A C 1
ATOM 2486 O O . ARG A 1 316 ? 11.395 -13.858 -23.032 1.00 89.56 316 ARG A O 1
ATOM 2493 N N . ALA A 1 317 ? 11.532 -11.683 -22.492 1.00 90.81 317 ALA A N 1
ATOM 2494 C CA . ALA A 1 317 ? 12.207 -11.238 -23.704 1.00 90.81 317 ALA A CA 1
ATOM 2495 C C . ALA A 1 317 ? 13.728 -11.498 -23.685 1.00 90.81 317 ALA A C 1
ATOM 2497 O O . ALA A 1 317 ? 14.390 -11.230 -24.687 1.00 90.81 317 ALA A O 1
ATOM 2498 N N . GLY A 1 318 ? 14.296 -12.001 -22.578 1.00 88.38 318 GLY A N 1
ATOM 2499 C CA . GLY A 1 318 ? 15.737 -12.221 -22.396 1.00 88.38 318 GLY A CA 1
ATOM 2500 C C . GLY A 1 318 ? 16.543 -10.930 -22.221 1.00 88.38 318 GLY A C 1
ATOM 2501 O O . GLY A 1 318 ? 17.693 -10.863 -22.645 1.00 88.38 318 GLY A O 1
ATOM 2502 N N . ILE A 1 319 ? 15.913 -9.871 -21.716 1.00 91.19 319 ILE A N 1
ATOM 2503 C CA . ILE A 1 319 ? 16.513 -8.548 -21.535 1.00 91.19 319 ILE A CA 1
ATOM 2504 C C . ILE A 1 319 ? 16.829 -8.364 -20.056 1.00 91.19 319 ILE A C 1
ATOM 2506 O O . ILE A 1 319 ? 15.945 -8.474 -19.202 1.00 91.19 319 ILE A O 1
ATOM 2510 N N . GLU A 1 320 ? 18.090 -8.073 -19.763 1.00 89.94 320 GLU A N 1
ATOM 2511 C CA . GLU A 1 320 ? 18.553 -7.813 -18.407 1.00 89.94 320 GLU A CA 1
ATOM 2512 C C . GLU A 1 320 ? 18.398 -6.335 -18.037 1.00 89.94 320 GLU A C 1
ATOM 2514 O O . GLU A 1 320 ? 18.495 -5.435 -18.873 1.00 89.94 320 GLU A O 1
ATOM 2519 N N . MET A 1 321 ? 18.134 -6.089 -16.756 1.00 90.00 321 MET A N 1
ATOM 2520 C CA . MET A 1 321 ? 17.892 -4.755 -16.208 1.00 90.00 321 MET A CA 1
ATOM 2521 C C . MET A 1 321 ? 18.988 -4.374 -15.226 1.00 90.00 321 MET A C 1
ATOM 2523 O O . MET A 1 321 ? 19.470 -5.224 -14.477 1.00 90.00 321 MET A O 1
ATOM 2527 N N . ALA A 1 322 ? 19.298 -3.083 -15.153 1.00 88.25 322 ALA A N 1
ATOM 2528 C CA . ALA A 1 322 ? 20.117 -2.548 -14.078 1.00 88.25 322 ALA A CA 1
ATOM 2529 C C . ALA A 1 322 ? 19.298 -2.407 -12.782 1.00 88.25 322 ALA A C 1
ATOM 2531 O O . ALA A 1 322 ? 18.103 -2.086 -12.794 1.00 88.25 322 ALA A O 1
ATOM 2532 N N . PHE A 1 323 ? 19.961 -2.603 -11.641 1.00 85.25 323 PHE A N 1
ATOM 2533 C CA . PHE A 1 323 ? 19.345 -2.536 -10.312 1.00 85.25 323 PHE A CA 1
ATOM 2534 C C . PHE A 1 323 ? 19.947 -1.421 -9.444 1.00 85.25 323 PHE A C 1
ATOM 2536 O O . PHE A 1 323 ? 21.063 -0.931 -9.662 1.00 85.25 323 PHE A O 1
ATOM 2543 N N . SER A 1 324 ? 19.180 -0.955 -8.459 1.00 80.00 324 SER A N 1
ATOM 2544 C CA . SER A 1 324 ? 19.646 -0.005 -7.450 1.00 80.00 324 SER A CA 1
ATOM 2545 C C . SER A 1 324 ? 20.634 -0.655 -6.475 1.00 80.00 324 SER A C 1
ATOM 2547 O O . SER A 1 324 ? 20.645 -1.870 -6.275 1.00 80.00 324 SER A O 1
ATOM 2549 N N . ARG A 1 325 ? 21.476 0.175 -5.849 1.00 68.38 325 ARG A N 1
ATOM 2550 C CA . ARG A 1 325 ? 22.361 -0.250 -4.759 1.00 68.38 325 ARG A CA 1
ATOM 2551 C C . ARG A 1 325 ? 21.607 -0.105 -3.437 1.00 68.38 325 ARG A C 1
ATOM 2553 O O . ARG A 1 325 ? 21.175 0.995 -3.104 1.00 68.38 325 ARG A O 1
ATOM 2560 N N . GLY A 1 326 ? 21.444 -1.191 -2.685 1.00 61.72 326 GLY A N 1
ATOM 2561 C CA . GLY A 1 326 ? 20.798 -1.159 -1.372 1.00 61.72 326 GLY A CA 1
ATOM 2562 C C . GLY A 1 326 ? 20.479 -2.547 -0.822 1.00 61.72 326 GLY A C 1
ATOM 2563 O O . GLY A 1 326 ? 20.689 -3.552 -1.493 1.00 61.72 326 GLY A O 1
ATOM 2564 N N . PHE A 1 327 ? 19.939 -2.589 0.399 1.00 52.88 327 PHE A N 1
ATOM 2565 C CA . PHE A 1 327 ? 19.538 -3.829 1.082 1.00 52.88 327 PHE A CA 1
ATOM 2566 C C . PHE A 1 327 ? 18.419 -4.595 0.361 1.00 52.88 327 PHE A C 1
ATOM 2568 O O . PHE A 1 327 ? 18.262 -5.796 0.559 1.00 52.88 327 PHE A O 1
ATOM 2575 N N . SER A 1 328 ? 17.653 -3.915 -0.494 1.00 65.69 328 SER A N 1
ATOM 2576 C CA . SER A 1 328 ? 16.639 -4.520 -1.360 1.00 65.69 328 SER A CA 1
ATOM 2577 C C . SER A 1 328 ? 16.758 -3.920 -2.765 1.00 65.69 328 SER A C 1
ATOM 2579 O O . SER A 1 328 ? 16.125 -2.897 -3.034 1.00 65.69 328 SER A O 1
ATOM 2581 N N . PRO A 1 329 ? 17.603 -4.500 -3.641 1.00 73.31 329 PRO A N 1
ATOM 2582 C CA . PRO A 1 329 ? 17.824 -4.000 -4.996 1.00 73.31 329 PRO A CA 1
ATOM 2583 C C . PRO A 1 329 ? 16.512 -3.929 -5.781 1.00 73.31 329 PRO A C 1
ATOM 2585 O O . PRO A 1 329 ? 15.804 -4.927 -5.913 1.00 73.31 329 PRO A O 1
ATOM 2588 N N . GLN A 1 330 ? 16.197 -2.751 -6.313 1.00 79.69 330 GLN A N 1
ATOM 2589 C CA . GLN A 1 330 ? 15.019 -2.524 -7.151 1.00 79.69 330 GLN A CA 1
ATOM 2590 C C . GLN A 1 330 ? 15.447 -2.303 -8.604 1.00 79.69 330 GLN A C 1
ATOM 2592 O O . GLN A 1 330 ? 16.486 -1.671 -8.824 1.00 79.69 330 GLN A O 1
ATOM 2597 N N . PRO A 1 331 ? 14.682 -2.786 -9.599 1.00 87.44 331 PRO A N 1
ATOM 2598 C CA . PRO A 1 331 ? 14.941 -2.452 -10.993 1.00 87.44 331 PRO A CA 1
ATOM 2599 C C . PRO A 1 331 ? 14.885 -0.934 -11.193 1.00 87.44 331 PRO A C 1
ATOM 2601 O O . PRO A 1 331 ? 13.993 -0.271 -10.662 1.00 87.44 331 PRO A O 1
ATOM 2604 N N . ARG A 1 332 ? 15.825 -0.373 -11.957 1.00 91.38 332 ARG A N 1
ATOM 2605 C CA . ARG A 1 332 ? 15.850 1.068 -12.242 1.00 91.38 332 ARG A CA 1
ATOM 2606 C C . ARG A 1 332 ? 14.840 1.409 -13.333 1.00 91.38 332 ARG A C 1
ATOM 2608 O O . ARG A 1 332 ? 15.095 1.202 -14.519 1.00 91.38 332 ARG A O 1
ATOM 2615 N N . MET A 1 333 ? 13.687 1.908 -12.903 1.00 94.38 333 MET A N 1
ATOM 2616 C CA . MET A 1 333 ? 12.580 2.330 -13.755 1.00 94.38 333 MET A CA 1
ATOM 2617 C C . MET A 1 333 ? 11.973 3.626 -13.215 1.00 94.38 333 MET A C 1
ATOM 2619 O O . MET A 1 333 ? 11.749 3.735 -12.010 1.00 94.38 333 MET A O 1
ATOM 2623 N N . SER A 1 334 ? 11.651 4.550 -14.112 1.00 94.56 334 SER A N 1
ATOM 2624 C CA . SER A 1 334 ? 10.913 5.783 -13.835 1.00 94.56 334 SER A CA 1
ATOM 2625 C C . SER A 1 334 ? 9.715 5.849 -14.773 1.00 94.56 334 SER A C 1
ATOM 2627 O O . SER A 1 334 ? 9.865 5.739 -15.987 1.00 94.56 334 SER A O 1
ATOM 2629 N N . PHE A 1 335 ? 8.517 6.007 -14.225 1.00 93.81 335 PHE A N 1
ATOM 2630 C CA . PHE A 1 335 ? 7.277 6.036 -15.000 1.00 93.81 335 PHE A CA 1
ATOM 2631 C C . PHE A 1 335 ? 6.767 7.467 -15.164 1.00 93.81 335 PHE A C 1
ATOM 2633 O O . PHE A 1 335 ? 7.063 8.342 -14.351 1.00 93.81 335 PHE A O 1
ATOM 2640 N N . GLY A 1 336 ? 5.957 7.693 -16.198 1.00 91.75 336 GLY A N 1
ATOM 2641 C CA . GLY A 1 336 ? 5.102 8.873 -16.263 1.00 91.75 336 GLY A CA 1
ATOM 2642 C C . GLY A 1 336 ? 4.036 8.883 -15.152 1.00 91.75 336 GLY A C 1
ATOM 2643 O O . GLY A 1 336 ? 3.954 7.948 -14.347 1.00 91.75 336 GLY A O 1
ATOM 2644 N N . PRO A 1 337 ? 3.188 9.925 -15.100 1.00 89.12 337 PRO A N 1
ATOM 2645 C CA . PRO A 1 337 ? 2.111 10.016 -14.120 1.00 89.12 337 PRO A CA 1
ATOM 2646 C C . PRO A 1 337 ? 1.210 8.777 -14.143 1.00 89.12 337 PRO A C 1
ATOM 2648 O O . PRO A 1 337 ? 0.683 8.400 -15.190 1.00 89.12 337 PRO A O 1
ATOM 2651 N N . ALA A 1 338 ? 1.024 8.150 -12.981 1.00 88.38 338 ALA A N 1
ATOM 2652 C CA . ALA A 1 338 ? 0.176 6.974 -12.864 1.00 88.38 338 ALA A CA 1
ATOM 2653 C C . ALA A 1 338 ? -1.290 7.324 -13.159 1.00 88.38 338 ALA A C 1
ATOM 2655 O O . ALA A 1 338 ? -1.847 8.268 -12.596 1.00 88.38 338 ALA A O 1
ATOM 2656 N N . LEU A 1 339 ? -1.927 6.528 -14.017 1.00 86.75 339 LEU A N 1
ATOM 2657 C CA . LEU A 1 339 ? -3.354 6.647 -14.302 1.00 86.75 339 LEU A CA 1
ATOM 2658 C C . LEU A 1 339 ? -4.198 5.983 -13.211 1.00 86.75 339 LEU A C 1
ATOM 2660 O O . LEU A 1 339 ? -3.779 5.006 -12.585 1.00 86.75 339 LEU A O 1
ATOM 2664 N N . ALA A 1 340 ? -5.417 6.491 -13.023 1.00 84.81 340 ALA A N 1
ATOM 2665 C CA . ALA A 1 340 ? -6.390 5.881 -12.125 1.00 84.81 340 ALA A CA 1
ATOM 2666 C C . ALA A 1 340 ? -6.720 4.439 -12.554 1.00 84.81 340 ALA A C 1
ATOM 2668 O O . ALA A 1 340 ? -6.766 4.118 -13.745 1.00 84.81 340 ALA A O 1
ATOM 2669 N N . LEU A 1 341 ? -6.975 3.567 -11.574 1.00 87.12 341 LEU A N 1
ATOM 2670 C CA . LEU A 1 341 ? -7.353 2.177 -11.824 1.00 87.12 341 LEU A CA 1
ATOM 2671 C C . LEU A 1 341 ? -8.596 2.109 -12.724 1.00 87.12 341 LEU A C 1
ATOM 2673 O O . LEU A 1 341 ? -9.573 2.819 -12.501 1.00 87.12 341 LEU A O 1
ATOM 2677 N N . GLY A 1 342 ? -8.567 1.242 -13.736 1.00 88.56 342 GLY A N 1
ATOM 2678 C CA . GLY A 1 342 ? -9.653 1.102 -14.706 1.00 88.56 342 GLY A CA 1
ATOM 2679 C C . GLY A 1 342 ? -9.511 1.995 -15.943 1.00 88.56 342 GLY A C 1
ATOM 2680 O O . GLY A 1 342 ? -10.208 1.754 -16.931 1.00 88.56 342 GLY A O 1
ATOM 2681 N N . MET A 1 343 ? -8.592 2.966 -15.942 1.00 90.00 343 MET A N 1
ATOM 2682 C CA . MET A 1 343 ? -8.299 3.784 -17.119 1.00 90.00 343 MET A CA 1
ATOM 2683 C C . MET A 1 343 ? -7.364 3.047 -18.081 1.00 90.00 343 MET A C 1
ATOM 2685 O O . MET A 1 343 ? -6.303 2.546 -17.698 1.00 90.00 343 MET A O 1
ATOM 2689 N N . GLY A 1 344 ? -7.781 2.973 -19.346 1.00 91.06 344 GLY A N 1
ATOM 2690 C CA . GLY A 1 344 ? -6.914 2.563 -20.446 1.00 91.06 344 GLY A CA 1
ATOM 2691 C C . GLY A 1 344 ? -6.135 3.754 -20.998 1.00 91.06 344 GLY A C 1
ATOM 2692 O O . GLY A 1 344 ? -6.541 4.900 -20.808 1.00 91.06 344 GLY A O 1
ATOM 2693 N N . ALA A 1 345 ? -5.042 3.471 -21.693 1.00 92.06 345 ALA A N 1
ATOM 2694 C CA . ALA A 1 345 ? -4.243 4.479 -22.371 1.00 92.06 345 ALA A CA 1
ATOM 2695 C C . ALA A 1 345 ? -3.680 3.935 -23.678 1.00 92.06 345 ALA A C 1
ATOM 2697 O O . ALA A 1 345 ? -3.313 2.762 -23.764 1.00 92.06 345 ALA A O 1
ATOM 2698 N N . ASP A 1 346 ? -3.617 4.807 -24.678 1.00 93.88 346 ASP A N 1
ATOM 2699 C CA . ASP A 1 346 ? -2.976 4.511 -25.957 1.00 93.88 346 ASP A CA 1
ATOM 2700 C C . ASP A 1 346 ? -1.459 4.696 -25.887 1.00 93.88 346 ASP A C 1
ATOM 2702 O O . ASP A 1 346 ? -0.734 4.047 -26.633 1.00 93.88 346 ASP A O 1
ATOM 2706 N N . GLU A 1 347 ? -0.987 5.536 -24.965 1.00 94.25 347 GLU A N 1
ATOM 2707 C CA . GLU A 1 347 ? 0.429 5.836 -24.805 1.00 94.25 347 GLU A CA 1
ATOM 2708 C C . GLU A 1 347 ? 0.743 6.237 -23.351 1.00 94.25 347 GLU A C 1
ATOM 2710 O O . GLU A 1 347 ? 0.397 7.322 -22.887 1.00 94.25 347 GLU A O 1
ATOM 2715 N N . GLU A 1 348 ? 1.385 5.334 -22.613 1.00 94.75 348 GLU A N 1
ATOM 2716 C CA . GLU A 1 348 ? 2.054 5.582 -21.333 1.00 94.75 348 GLU A CA 1
ATOM 2717 C C . GLU A 1 348 ? 3.571 5.499 -21.546 1.00 94.75 348 GLU A C 1
ATOM 2719 O O . GLU A 1 348 ? 4.039 4.767 -22.419 1.00 94.75 348 GLU A O 1
ATOM 2724 N N . VAL A 1 349 ? 4.346 6.231 -20.741 1.00 95.75 349 VAL A N 1
ATOM 2725 C CA . VAL A 1 349 ? 5.806 6.330 -20.889 1.00 95.75 349 VAL A CA 1
ATOM 2726 C C . VAL A 1 349 ? 6.549 5.775 -19.672 1.00 95.75 349 VAL A C 1
ATOM 2728 O O . VAL A 1 349 ? 6.130 5.950 -18.524 1.00 95.75 349 VAL A O 1
ATOM 2731 N N . LEU A 1 350 ? 7.671 5.112 -19.941 1.00 95.69 350 LEU A N 1
ATOM 2732 C CA . LEU A 1 350 ? 8.589 4.521 -18.972 1.00 95.69 350 LEU A CA 1
ATOM 2733 C C . LEU A 1 350 ? 10.031 4.747 -19.441 1.00 95.69 350 LEU A C 1
ATOM 2735 O O . LEU A 1 350 ? 10.374 4.380 -20.560 1.00 95.69 350 LEU A O 1
ATOM 2739 N N . ASP A 1 351 ? 10.885 5.248 -18.557 1.00 97.19 351 ASP A N 1
ATOM 2740 C CA . ASP A 1 351 ? 12.337 5.220 -18.716 1.00 97.19 351 ASP A CA 1
ATOM 2741 C C . ASP A 1 351 ? 12.900 4.072 -17.869 1.00 97.19 351 ASP A C 1
ATOM 2743 O O . ASP A 1 351 ? 12.583 3.943 -16.687 1.00 97.19 351 ASP A O 1
ATOM 2747 N N . CYS A 1 352 ? 13.754 3.232 -18.447 1.00 95.56 352 CYS A N 1
ATOM 2748 C CA . CYS A 1 352 ? 14.380 2.113 -17.746 1.00 95.56 352 CYS A CA 1
ATOM 2749 C C . CYS A 1 352 ? 15.854 1.960 -18.121 1.00 95.56 352 CYS A C 1
ATOM 2751 O O . CYS A 1 352 ? 16.259 2.292 -19.233 1.00 95.56 352 CYS A O 1
ATOM 2753 N N . ASP A 1 353 ? 16.656 1.452 -17.188 1.00 95.12 353 ASP A N 1
ATOM 2754 C CA . ASP A 1 353 ? 18.074 1.180 -17.428 1.00 95.12 353 ASP A CA 1
ATOM 2755 C C . ASP A 1 353 ? 18.253 -0.307 -17.768 1.00 95.12 353 ASP A C 1
ATOM 2757 O O . ASP A 1 353 ? 17.999 -1.183 -16.932 1.00 95.12 353 ASP A O 1
ATOM 2761 N N . LEU A 1 354 ? 18.677 -0.598 -19.000 1.00 94.56 354 LEU A N 1
ATOM 2762 C CA . LEU A 1 354 ? 18.828 -1.959 -19.522 1.00 94.56 354 LEU A CA 1
ATOM 2763 C C . LEU A 1 354 ? 20.299 -2.303 -19.752 1.00 94.56 354 LEU A C 1
ATOM 2765 O O . LEU A 1 354 ? 21.073 -1.460 -20.204 1.00 94.56 354 LEU A O 1
ATOM 2769 N N . LEU A 1 355 ? 20.673 -3.551 -19.475 1.00 92.75 355 LEU A N 1
ATOM 2770 C CA . LEU A 1 355 ? 22.014 -4.068 -19.745 1.00 92.75 355 LEU A CA 1
ATOM 2771 C C . LEU A 1 355 ? 22.032 -4.636 -21.167 1.00 92.75 355 LEU A C 1
ATOM 2773 O O . LEU A 1 355 ? 21.655 -5.784 -21.405 1.00 92.75 355 LEU A O 1
ATOM 2777 N N . LEU A 1 356 ? 22.392 -3.792 -22.132 1.00 91.88 356 LEU A N 1
ATOM 2778 C CA . LEU A 1 356 ? 22.483 -4.153 -23.544 1.00 91.88 356 LEU A CA 1
ATOM 2779 C C . LEU A 1 356 ? 23.949 -4.388 -23.922 1.00 91.88 356 LEU A C 1
ATOM 2781 O O . LEU A 1 356 ? 24.866 -3.845 -23.311 1.00 91.88 356 LEU A O 1
ATOM 2785 N N . GLU A 1 357 ? 24.183 -5.161 -24.983 1.00 88.94 357 GLU A N 1
ATOM 2786 C CA . GLU A 1 357 ? 25.534 -5.537 -25.431 1.00 88.94 357 GLU A CA 1
ATOM 2787 C C . GLU A 1 357 ? 26.454 -4.323 -25.661 1.00 88.94 357 GLU A C 1
ATOM 2789 O O . GLU A 1 357 ? 27.647 -4.373 -25.368 1.00 88.94 357 GLU A O 1
ATOM 2794 N N . ARG A 1 358 ? 25.888 -3.209 -26.145 1.00 91.06 358 ARG A N 1
ATOM 2795 C CA . ARG A 1 358 ? 26.619 -1.971 -26.458 1.00 91.06 358 ARG A CA 1
ATOM 2796 C C . ARG A 1 358 ? 26.436 -0.855 -25.425 1.00 91.06 358 ARG A C 1
ATOM 2798 O O . ARG A 1 358 ? 26.689 0.312 -25.724 1.00 91.06 358 ARG A O 1
ATOM 2805 N N . SER A 1 359 ? 25.999 -1.189 -24.211 1.00 91.19 359 SER A N 1
ATOM 2806 C CA . SER A 1 359 ? 25.722 -0.192 -23.173 1.00 91.19 359 SER A CA 1
ATOM 2807 C C . SER A 1 359 ? 26.955 0.584 -22.714 1.00 91.19 359 SER A C 1
ATOM 2809 O O . SER A 1 359 ? 26.851 1.770 -22.418 1.00 91.19 359 SER A O 1
ATOM 2811 N N . ALA A 1 360 ? 28.141 -0.032 -22.709 1.00 89.81 360 ALA A N 1
ATOM 2812 C CA . ALA A 1 360 ? 29.379 0.675 -22.370 1.00 89.81 360 ALA A CA 1
ATOM 2813 C C . ALA A 1 360 ? 29.701 1.783 -23.387 1.00 89.81 360 ALA A C 1
ATOM 2815 O O . ALA A 1 360 ? 30.073 2.890 -23.003 1.00 89.81 360 ALA A O 1
ATOM 2816 N N . GLN A 1 361 ? 29.529 1.492 -24.681 1.00 90.19 361 GLN A N 1
ATOM 2817 C CA . GLN A 1 361 ? 29.721 2.463 -25.756 1.00 90.19 361 GLN A CA 1
ATOM 2818 C C . GLN A 1 361 ? 28.660 3.566 -25.708 1.00 90.19 361 GLN A C 1
ATOM 2820 O O . GLN A 1 361 ? 28.989 4.723 -25.943 1.00 90.19 361 GLN A O 1
ATOM 2825 N N . ASP A 1 362 ? 27.412 3.225 -25.383 1.00 90.75 362 ASP A N 1
ATOM 2826 C CA . ASP A 1 362 ? 26.321 4.195 -25.255 1.00 90.75 362 ASP A CA 1
ATOM 2827 C C . ASP A 1 362 ? 26.570 5.196 -24.119 1.00 90.75 362 ASP A C 1
ATOM 2829 O O . ASP A 1 362 ? 26.496 6.405 -24.332 1.00 90.75 362 ASP A O 1
ATOM 2833 N N . MET A 1 363 ? 26.962 4.708 -22.935 1.00 88.38 363 MET A N 1
ATOM 2834 C CA . MET A 1 363 ? 27.312 5.563 -21.792 1.00 88.38 363 MET A CA 1
ATOM 2835 C C . MET A 1 363 ? 28.521 6.461 -22.064 1.00 88.38 363 MET A C 1
ATOM 2837 O O . MET A 1 363 ? 28.595 7.565 -21.529 1.00 88.38 363 MET A O 1
ATOM 2841 N N . ALA A 1 364 ? 29.470 5.986 -22.872 1.00 90.38 364 ALA A N 1
ATOM 2842 C CA . ALA A 1 364 ? 30.631 6.756 -23.306 1.00 90.38 364 ALA A CA 1
ATOM 2843 C C . ALA A 1 364 ? 30.319 7.724 -24.467 1.00 90.38 364 ALA A C 1
ATOM 2845 O O . ALA A 1 364 ? 31.238 8.363 -24.973 1.00 90.38 364 ALA A O 1
ATOM 2846 N N . ASP A 1 365 ? 29.052 7.816 -24.888 1.00 90.69 365 ASP A N 1
ATOM 2847 C CA . ASP A 1 365 ? 28.576 8.618 -26.021 1.00 90.69 365 ASP A CA 1
ATOM 2848 C C . ASP A 1 365 ? 29.294 8.302 -27.348 1.00 90.69 365 ASP A C 1
ATOM 2850 O O . ASP A 1 365 ? 29.570 9.167 -28.173 1.00 90.69 365 ASP A O 1
ATOM 2854 N N . LEU A 1 366 ? 29.619 7.022 -27.555 1.00 91.62 366 LEU A N 1
ATOM 2855 C CA . LEU A 1 366 ? 30.299 6.515 -28.754 1.00 91.62 366 LEU A CA 1
ATOM 2856 C C . LEU A 1 366 ? 29.331 5.916 -29.786 1.00 91.62 366 LEU A C 1
ATOM 2858 O O . LEU A 1 366 ? 29.772 5.341 -30.784 1.00 91.62 366 LEU A O 1
ATOM 2862 N N . LEU A 1 367 ? 28.022 5.982 -29.532 1.00 91.88 367 LEU A N 1
ATOM 2863 C CA . LEU A 1 367 ? 26.990 5.534 -30.464 1.00 91.88 367 LEU A CA 1
ATOM 2864 C C . LEU A 1 367 ? 26.408 6.729 -31.211 1.00 91.88 367 LEU A C 1
ATOM 2866 O O . LEU A 1 367 ? 25.977 7.702 -30.598 1.00 91.88 367 LEU A O 1
ATOM 2870 N N . ASP A 1 368 ? 26.351 6.623 -32.535 1.00 93.44 368 ASP A N 1
ATOM 2871 C CA . ASP A 1 368 ? 25.570 7.545 -33.347 1.00 93.44 368 ASP A CA 1
ATOM 2872 C C . ASP A 1 368 ? 24.069 7.215 -33.273 1.00 93.44 368 ASP A C 1
ATOM 2874 O O . ASP A 1 368 ? 23.639 6.188 -32.733 1.00 93.44 368 ASP A O 1
ATOM 2878 N N . GLU A 1 369 ? 23.251 8.112 -33.819 1.00 91.50 369 GLU A N 1
ATOM 2879 C CA . GLU A 1 369 ? 21.794 7.964 -33.803 1.00 91.50 369 GLU A CA 1
ATOM 2880 C C . GLU A 1 369 ? 21.335 6.703 -34.548 1.00 91.50 369 GLU A C 1
ATOM 2882 O O . GLU A 1 369 ? 20.426 6.007 -34.101 1.00 91.50 369 GLU A O 1
ATOM 2887 N N . ALA A 1 370 ? 22.004 6.352 -35.651 1.00 94.88 370 ALA A N 1
ATOM 2888 C CA . ALA A 1 370 ? 21.680 5.162 -36.431 1.00 94.88 370 ALA A CA 1
ATOM 2889 C C . ALA A 1 370 ? 21.923 3.870 -35.632 1.00 94.88 370 ALA A C 1
ATOM 2891 O O . ALA A 1 370 ? 21.091 2.961 -35.650 1.00 94.88 370 ALA A O 1
ATOM 2892 N N . ALA A 1 371 ? 23.030 3.789 -34.887 1.00 94.31 371 ALA A N 1
ATOM 2893 C CA . ALA A 1 371 ? 23.321 2.665 -34.008 1.00 94.31 371 ALA A CA 1
ATOM 2894 C C . ALA A 1 371 ? 22.318 2.568 -32.853 1.00 94.31 371 ALA A C 1
ATOM 2896 O O . ALA A 1 371 ? 21.867 1.465 -32.536 1.00 94.31 371 ALA A O 1
ATOM 2897 N N . ARG A 1 372 ? 21.949 3.699 -32.237 1.00 94.69 372 ARG A N 1
ATOM 2898 C CA . ARG A 1 372 ? 20.922 3.742 -31.184 1.00 94.69 372 ARG A CA 1
ATOM 2899 C C . ARG A 1 372 ? 19.562 3.281 -31.702 1.00 94.69 372 ARG A C 1
ATOM 2901 O O . ARG A 1 372 ? 18.913 2.473 -31.038 1.00 94.69 372 ARG A O 1
ATOM 2908 N N . GLN A 1 373 ? 19.168 3.723 -32.896 1.00 95.31 373 GLN A N 1
ATOM 2909 C CA . GLN A 1 373 ? 17.917 3.311 -33.529 1.00 95.31 373 GLN A CA 1
ATOM 2910 C C . GLN A 1 373 ? 17.899 1.804 -33.814 1.00 95.31 373 GLN A C 1
ATOM 2912 O O . GLN A 1 373 ? 16.945 1.131 -33.441 1.00 95.31 373 GLN A O 1
ATOM 2917 N N . ALA A 1 374 ? 18.978 1.245 -34.368 1.00 95.94 374 ALA A N 1
ATOM 2918 C CA . ALA A 1 374 ? 19.061 -0.192 -34.638 1.00 95.94 374 ALA A CA 1
ATOM 2919 C C . ALA A 1 374 ? 18.935 -1.049 -33.362 1.00 95.94 374 ALA A C 1
ATOM 2921 O O . ALA A 1 374 ? 18.278 -2.091 -33.368 1.00 95.94 374 ALA A O 1
ATOM 2922 N N . ILE A 1 375 ? 19.533 -0.604 -32.249 1.00 95.12 375 ILE A N 1
ATOM 2923 C CA . ILE A 1 375 ? 19.375 -1.265 -30.942 1.00 95.12 375 ILE A CA 1
ATOM 2924 C C . ILE A 1 375 ? 17.919 -1.165 -30.466 1.00 95.12 375 ILE A C 1
ATOM 2926 O O . ILE A 1 375 ? 17.363 -2.150 -29.975 1.00 95.12 375 ILE A O 1
ATOM 2930 N N . ALA A 1 376 ? 17.301 0.008 -30.608 1.00 95.62 376 ALA A N 1
ATOM 2931 C CA . ALA A 1 376 ? 15.921 0.243 -30.201 1.00 95.62 376 ALA A CA 1
ATOM 2932 C C . ALA A 1 376 ? 14.913 -0.594 -31.008 1.00 95.62 376 ALA A C 1
ATOM 2934 O O . ALA A 1 376 ? 13.989 -1.151 -30.417 1.00 95.62 376 ALA A O 1
ATOM 2935 N N . ASP A 1 377 ? 15.120 -0.754 -32.316 1.00 96.44 377 ASP A N 1
ATOM 2936 C CA . ASP A 1 377 ? 14.265 -1.570 -33.185 1.00 96.44 377 ASP A CA 1
ATOM 2937 C C . ASP A 1 377 ? 14.324 -3.054 -32.793 1.00 96.44 377 ASP A C 1
ATOM 2939 O O . ASP A 1 377 ? 13.289 -3.690 -32.580 1.00 96.44 377 ASP A O 1
ATOM 2943 N N . ALA A 1 378 ? 15.532 -3.591 -32.586 1.00 95.00 378 ALA A N 1
ATOM 2944 C CA . ALA A 1 378 ? 15.718 -4.970 -32.128 1.00 95.00 378 ALA A CA 1
ATOM 2945 C C . ALA A 1 378 ? 15.106 -5.208 -30.734 1.00 95.00 37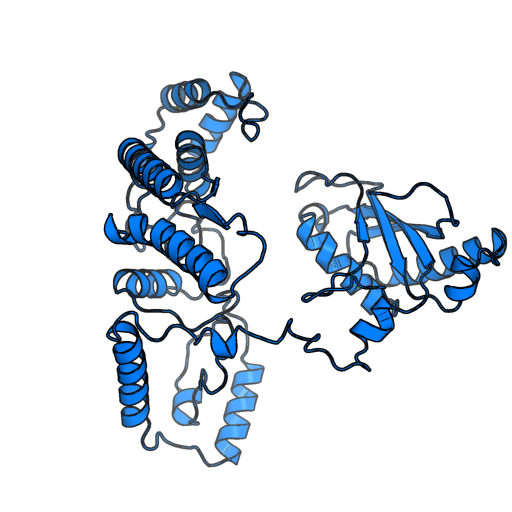8 ALA A C 1
ATOM 2947 O O . ALA A 1 378 ? 14.543 -6.270 -30.447 1.00 95.00 378 ALA A O 1
ATOM 2948 N N . LEU A 1 379 ? 15.203 -4.213 -29.849 1.00 95.50 379 LEU A N 1
ATOM 2949 C CA . LEU A 1 379 ? 14.565 -4.244 -28.538 1.00 95.50 379 LEU A CA 1
ATOM 2950 C C . LEU A 1 379 ? 13.035 -4.263 -28.667 1.00 95.50 379 LEU A C 1
ATOM 2952 O O . LEU A 1 379 ? 12.375 -5.081 -28.024 1.00 95.50 379 LEU A O 1
ATOM 2956 N N . LEU A 1 380 ? 12.476 -3.396 -29.511 1.00 96.69 380 LEU A N 1
ATOM 2957 C CA . LEU A 1 380 ? 11.040 -3.269 -29.739 1.00 96.69 380 LEU A CA 1
ATOM 2958 C C . LEU A 1 380 ? 10.421 -4.580 -30.237 1.00 96.69 380 LEU A C 1
ATOM 2960 O O . LEU A 1 380 ? 9.382 -4.994 -29.719 1.00 96.69 380 LEU A O 1
ATOM 2964 N N . GLU A 1 381 ? 11.065 -5.268 -31.182 1.00 96.12 381 GLU A N 1
ATOM 2965 C CA . GLU A 1 381 ? 10.604 -6.571 -31.680 1.00 96.12 381 GLU A CA 1
ATOM 2966 C C . GLU A 1 381 ? 10.509 -7.617 -30.561 1.00 96.12 381 GLU A C 1
ATOM 2968 O O . GLU A 1 381 ? 9.469 -8.262 -30.382 1.00 96.12 381 GLU A O 1
ATOM 2973 N N . ARG A 1 382 ? 11.566 -7.743 -29.748 1.00 96.00 382 ARG A N 1
ATOM 2974 C CA . ARG A 1 382 ? 11.609 -8.688 -28.619 1.00 96.00 382 ARG A CA 1
ATOM 2975 C C . ARG A 1 382 ? 10.545 -8.373 -27.573 1.00 96.00 382 ARG A C 1
ATOM 2977 O O . ARG A 1 382 ? 9.898 -9.283 -27.052 1.00 96.00 382 ARG A O 1
ATOM 2984 N N . LEU A 1 383 ? 10.356 -7.091 -27.262 1.00 96.31 383 LEU A N 1
ATOM 2985 C CA . LEU A 1 383 ? 9.372 -6.650 -26.278 1.00 96.31 383 LEU A CA 1
ATOM 2986 C C . LEU A 1 383 ? 7.938 -6.890 -26.755 1.00 96.31 383 LEU A C 1
ATOM 2988 O O . LEU A 1 383 ? 7.129 -7.393 -25.977 1.00 96.31 383 LEU A O 1
ATOM 2992 N N . ARG A 1 384 ? 7.628 -6.620 -28.028 1.00 96.44 384 ARG A N 1
ATOM 2993 C CA . ARG A 1 384 ? 6.308 -6.914 -28.613 1.00 96.44 384 ARG A CA 1
ATOM 2994 C C . ARG A 1 384 ? 5.979 -8.404 -28.565 1.00 96.44 384 ARG A C 1
ATOM 2996 O O . ARG A 1 384 ? 4.858 -8.759 -28.218 1.00 96.44 384 ARG A O 1
ATOM 3003 N N . ALA A 1 385 ? 6.953 -9.272 -28.835 1.00 95.00 385 ALA A N 1
ATOM 3004 C CA . ALA A 1 385 ? 6.763 -10.721 -28.752 1.00 95.00 385 ALA A CA 1
ATOM 3005 C C . ALA A 1 385 ? 6.529 -11.224 -27.312 1.00 95.00 385 ALA A C 1
ATOM 3007 O O . ALA A 1 385 ? 5.844 -12.226 -27.100 1.00 95.00 385 ALA A O 1
ATOM 3008 N N . ALA A 1 386 ? 7.092 -10.542 -26.310 1.00 94.81 386 ALA A N 1
ATOM 3009 C CA . ALA A 1 386 ? 6.978 -10.924 -24.903 1.00 94.81 386 ALA A CA 1
ATOM 3010 C C . ALA A 1 386 ? 5.815 -10.247 -24.155 1.00 94.81 386 ALA A C 1
ATOM 3012 O O . ALA A 1 386 ? 5.502 -10.657 -23.027 1.00 94.81 386 ALA A O 1
ATOM 3013 N N . ALA A 1 387 ? 5.189 -9.227 -24.749 1.00 93.50 387 ALA A N 1
ATOM 3014 C CA . ALA A 1 387 ? 4.149 -8.431 -24.112 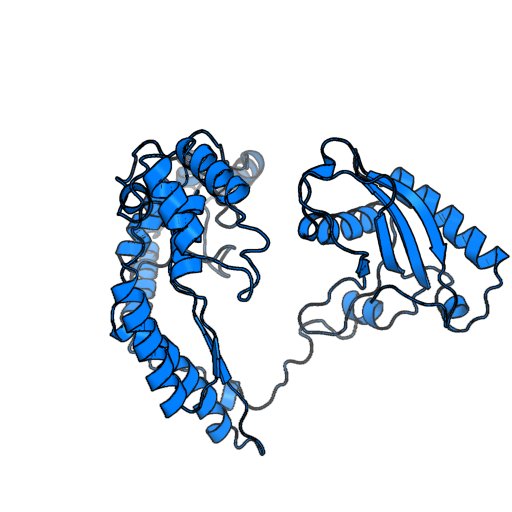1.00 93.50 387 ALA A CA 1
ATOM 3015 C C . ALA A 1 387 ? 2.962 -9.301 -23.652 1.00 93.50 387 ALA A C 1
ATOM 3017 O O . ALA A 1 387 ? 2.542 -10.224 -24.358 1.00 93.50 387 ALA A O 1
ATOM 3018 N N . PRO A 1 388 ? 2.429 -9.080 -22.436 1.00 91.31 388 PRO A N 1
ATOM 3019 C CA . PRO A 1 388 ? 1.225 -9.771 -21.994 1.00 91.31 388 PRO A CA 1
ATOM 3020 C C . PRO A 1 388 ? -0.006 -9.304 -22.796 1.00 91.31 388 PRO A C 1
ATOM 3022 O O . PRO A 1 388 ? -0.033 -8.170 -23.276 1.00 91.31 388 PRO A O 1
ATOM 3025 N N . PRO A 1 389 ? -1.064 -10.130 -22.900 1.00 89.44 389 PRO A N 1
ATOM 3026 C CA . PRO A 1 389 ? -2.308 -9.727 -23.550 1.00 89.44 389 PRO A CA 1
ATOM 3027 C C . PRO A 1 389 ? -2.859 -8.407 -22.987 1.00 89.44 389 PRO A C 1
ATOM 3029 O O . PRO A 1 389 ? -2.968 -8.242 -21.773 1.00 89.44 389 PRO A O 1
ATOM 3032 N N . GLY A 1 390 ? -3.217 -7.475 -23.874 1.00 89.88 390 GLY A N 1
ATOM 3033 C CA . GLY A 1 390 ? -3.714 -6.141 -23.511 1.00 89.88 390 GLY A CA 1
ATOM 3034 C C . GLY A 1 390 ? -2.630 -5.075 -23.298 1.00 89.88 390 GLY A C 1
ATOM 3035 O O . GLY A 1 390 ? -2.984 -3.908 -23.121 1.00 89.88 390 GLY A O 1
ATOM 3036 N N . MET A 1 391 ? -1.344 -5.450 -23.343 1.00 94.31 391 MET A N 1
ATOM 3037 C CA . MET A 1 391 ? -0.210 -4.523 -23.403 1.00 94.31 391 MET A CA 1
ATOM 3038 C C . MET A 1 391 ? 0.322 -4.487 -24.830 1.00 94.31 391 MET A C 1
ATOM 3040 O O . MET A 1 391 ? 0.646 -5.528 -25.396 1.00 94.31 391 MET A O 1
ATOM 3044 N N . GLU A 1 392 ? 0.457 -3.295 -25.392 1.00 95.44 392 GLU A N 1
ATOM 3045 C CA . GLU A 1 392 ? 1.094 -3.096 -26.692 1.00 95.44 392 GLU A CA 1
ATOM 3046 C C . GLU A 1 392 ? 2.321 -2.214 -26.504 1.00 95.44 392 GLU A C 1
ATOM 3048 O O . GLU A 1 392 ? 2.211 -1.125 -25.954 1.00 95.44 392 GLU A O 1
ATOM 3053 N N . ILE A 1 393 ? 3.492 -2.661 -26.955 1.00 96.88 393 ILE A N 1
ATOM 3054 C CA . ILE A 1 393 ? 4.692 -1.819 -26.943 1.00 96.88 393 ILE A CA 1
ATOM 3055 C C . ILE A 1 393 ? 4.683 -0.984 -28.223 1.00 96.88 393 ILE A C 1
ATOM 3057 O O . ILE A 1 393 ? 4.897 -1.505 -29.323 1.00 96.88 393 ILE A O 1
ATOM 3061 N N . VAL A 1 394 ? 4.386 0.305 -28.064 1.00 97.00 394 VAL A N 1
ATOM 3062 C CA . VAL A 1 394 ? 4.186 1.269 -29.150 1.00 97.00 394 VAL A CA 1
ATOM 3063 C C . VAL A 1 394 ? 5.529 1.607 -29.779 1.00 97.00 394 VAL A C 1
ATOM 3065 O O . VAL A 1 394 ? 5.714 1.396 -30.979 1.00 97.00 394 VAL A O 1
ATOM 3068 N N . SER A 1 395 ? 6.490 2.052 -28.971 1.00 97.25 395 SER A N 1
ATOM 3069 C CA . SER A 1 395 ? 7.830 2.408 -29.435 1.00 97.25 395 SER A CA 1
ATOM 3070 C C . SER A 1 395 ? 8.882 2.241 -28.337 1.00 97.25 395 SER A C 1
ATOM 3072 O O . SER A 1 395 ? 8.573 2.166 -27.145 1.00 97.25 395 SER A O 1
ATOM 3074 N N . ALA A 1 396 ? 10.140 2.156 -28.764 1.00 96.75 396 ALA A N 1
ATOM 3075 C CA . ALA A 1 396 ? 11.314 2.133 -27.908 1.00 96.75 396 ALA A CA 1
ATOM 3076 C C . ALA A 1 396 ? 12.369 3.072 -28.494 1.00 96.75 396 ALA A C 1
ATOM 3078 O O . ALA A 1 396 ? 12.494 3.165 -29.714 1.00 96.75 396 ALA A O 1
ATOM 3079 N N . ARG A 1 397 ? 13.136 3.752 -27.641 1.00 96.12 397 ARG A N 1
ATOM 3080 C CA . ARG A 1 397 ? 14.276 4.578 -28.054 1.00 96.12 397 ARG A CA 1
ATOM 3081 C C . ARG A 1 397 ? 15.361 4.561 -26.986 1.00 96.12 397 ARG A C 1
ATOM 3083 O O . ARG A 1 397 ? 15.051 4.602 -25.797 1.00 96.12 397 ARG A O 1
ATOM 3090 N N . ILE A 1 398 ? 16.625 4.546 -27.403 1.00 96.12 398 ILE A N 1
ATOM 3091 C CA . ILE A 1 398 ? 17.751 4.791 -26.497 1.00 96.12 398 ILE A CA 1
ATOM 3092 C C . ILE A 1 398 ? 17.825 6.294 -26.205 1.00 96.12 398 ILE A C 1
ATOM 3094 O O . ILE A 1 398 ? 17.890 7.111 -27.121 1.00 96.12 398 ILE A O 1
ATOM 3098 N N . VAL A 1 399 ? 17.779 6.665 -24.930 1.00 93.88 399 VAL A N 1
ATOM 3099 C CA . VAL A 1 399 ? 17.882 8.055 -24.481 1.00 93.88 399 VAL A CA 1
ATOM 3100 C C . VAL A 1 399 ? 19.350 8.456 -24.509 1.00 93.88 399 VAL A C 1
ATOM 3102 O O . VAL A 1 399 ? 20.165 7.869 -23.797 1.00 93.88 399 VAL A O 1
ATOM 3105 N N . ALA A 1 400 ? 19.683 9.455 -25.325 1.00 88.56 400 ALA A N 1
ATOM 3106 C CA . ALA A 1 400 ? 21.057 9.916 -25.461 1.00 88.56 400 ALA A CA 1
ATOM 3107 C C . ALA A 1 400 ? 21.578 10.527 -24.142 1.00 88.56 400 ALA A C 1
ATOM 3109 O O . ALA A 1 400 ? 20.798 11.122 -23.383 1.00 88.56 400 ALA A O 1
ATOM 3110 N N . PRO A 1 401 ? 22.890 10.429 -23.857 1.00 84.19 401 PRO A N 1
ATOM 3111 C CA . PRO A 1 401 ? 23.492 11.083 -22.701 1.00 84.19 401 PRO A CA 1
ATOM 3112 C C . PRO A 1 401 ? 23.159 12.583 -22.653 1.00 84.19 401 PRO A C 1
ATOM 3114 O O . PRO A 1 401 ? 23.347 13.311 -23.623 1.00 84.19 401 PRO A O 1
ATOM 3117 N N . GLY A 1 402 ? 22.649 13.057 -21.513 1.00 80.75 402 GLY A N 1
ATOM 3118 C CA . GLY A 1 402 ? 22.287 14.466 -21.306 1.00 80.75 402 GLY A CA 1
ATOM 3119 C C . GLY A 1 402 ? 20.867 14.857 -21.731 1.00 80.75 402 GLY A C 1
ATOM 3120 O O . GLY A 1 402 ? 20.434 15.965 -21.414 1.00 80.75 402 GLY A O 1
ATOM 3121 N N . GLU A 1 403 ? 20.109 13.968 -22.377 1.00 89.38 403 GLU A N 1
ATOM 3122 C CA . GLU A 1 403 ? 18.689 14.206 -22.636 1.00 89.38 403 GLU A CA 1
ATOM 3123 C C . GLU A 1 403 ? 17.861 14.152 -21.336 1.00 89.38 403 GLU A C 1
ATOM 3125 O O . GLU A 1 403 ? 18.204 13.469 -20.366 1.00 89.38 403 GLU A O 1
ATOM 3130 N N . LEU A 1 404 ? 16.744 14.886 -21.302 1.00 89.50 404 LEU A N 1
ATOM 3131 C CA . LEU A 1 404 ? 15.818 14.870 -20.174 1.00 89.50 404 LEU A CA 1
ATOM 3132 C C . LEU A 1 404 ? 15.182 13.489 -19.983 1.00 89.50 404 LEU A C 1
ATOM 3134 O O . LEU A 1 404 ? 14.656 12.865 -20.909 1.00 89.50 404 LEU A O 1
ATOM 3138 N N . THR A 1 405 ? 15.175 13.060 -18.728 1.00 90.56 405 THR A N 1
ATOM 3139 C CA . THR A 1 405 ? 14.644 11.773 -18.281 1.00 90.56 405 THR A CA 1
ATOM 3140 C C . THR A 1 405 ? 13.442 11.977 -17.375 1.00 90.56 405 THR A C 1
ATOM 3142 O O . THR A 1 405 ? 13.276 13.044 -16.773 1.00 90.56 405 THR A O 1
ATOM 3145 N N . LEU A 1 406 ? 12.592 10.956 -17.294 1.00 88.62 406 LEU A N 1
ATOM 3146 C CA . LEU A 1 406 ? 11.533 10.905 -16.294 1.00 88.62 406 LEU A CA 1
ATOM 3147 C C . LEU A 1 406 ? 12.168 10.868 -14.901 1.00 88.62 406 LEU A C 1
ATOM 3149 O O . LEU A 1 406 ? 13.162 10.170 -14.683 1.00 88.62 406 LEU A O 1
ATOM 3153 N N . ARG A 1 407 ? 11.612 11.654 -13.978 1.00 69.94 407 ARG A N 1
ATOM 3154 C CA . ARG A 1 407 ? 12.092 11.745 -12.597 1.00 69.94 407 ARG A CA 1
ATOM 3155 C C . ARG A 1 407 ? 11.329 10.817 -11.679 1.00 69.94 407 ARG A C 1
ATOM 3157 O O . ARG A 1 407 ? 10.088 10.777 -11.814 1.00 69.94 407 ARG A O 1
#

Foldseek 3Di:
DPDDLVNLLVQLVVQLVVQVLCVVLVPPDRDAAEREDEFDAQAPPALCVQAFGDDLVVVVVSVVVSVVSCVVSVHHYHYDDSLVSLVVLCVRQDAPLVVQLVVQLVVVPQDPCVDVVRNDSVSSVVSCVVSVHDSCVRRHGHDPPDDGRCNVPCLQAFPCPSVVVNVCVVVVHDDPPQDQDVPDPPDDLALVVLVVDPQQDQRSNSNHSDNCVVVSVVNSVVSVVVVRHDDDCVVVVVVVVVVVSVCVVVDDPPDPPDSVNVPDDPPDAPADCPHPLVCLQPAQWFKKKWKKWFDDPSLQDFPVNVLVVVVVLCVQLVWAFRWHDDNDTGGAKFWDDTDDRNDTDPITMMIGITRDPCRVCQVVQNDDQVRQVVSFVVVQVSSQVSDDPRMHTPGMTGAHPPDDDHD

Radius of gyration: 27.34 Å; chains: 1; bounding box: 62×67×67 Å

Sequence (407 aa):
PTETDEDVAGIVETGRMVRGVARELKLERMPTVTVSVSQHVPKPHTPFQWAAMDSMEDLETKVRMLRDMAKRAKLGLKTHDVRESWLECLFARGDRRLGDVLEAAYRAGARFDGWKEHFDFELWLDALERCGVEPERYTRTLPVGAALPWSHLDMQLEPGFLEGEYRKALRSRVSPPCGKPAGAKVHHTTVADAQAEQKRLVCYDCGGACDMGKMRSERIGFLTKMGATEPGCEAEIEAEVEAESQAEIDAEPSAFVSVDRLRGRMAQSVLADDSAFKQAAEAPFSKVRLFFAKRGTLRFLSHLDLIRIIPRMFRRAGIEMAFSRGFSPQPRMSFGPALALGMGADEEVLDCDLLLERSAQDMADLLDEAARQAIADALLERLRAAAPPGMEIVSARIVAPGELTLR